Protein 1HCF (pdb70)

InterPro domains:
  IPR002072 Nerve growth factor-related [PF00243] (94-209)
  IPR002072 Nerve growth factor-related [PR00268] (92-104)
  IPR002072 Nerve growth factor-related [PR00268] (132-142)
  IPR002072 Nerve growth factor-related [PR00268] (157-183)
  IPR002072 Nerve growth factor-related [PR00268] (190-202)
  IPR002072 Nerve growth factor-related [SM00140] (89-202)
  IPR019846 Nerve growth factor conserved site [PS00248] (157-170)
  IPR020408 Nerve growth factor-like [PIRSF001789] (35-209)
  IPR020408 Nerve growth factor-like [PTHR11589] (34-209)
  IPR020432 Neurotrophin-4 [PR01915] (34-45)
  IPR020432 Neurotrophin-4 [PR01915] (80-90)
  IPR020432 Neurotrophin-4 [PR01915] (166-175)
  IPR029034 Cystine-knot cytokine [G3DSA:2.10.90.10] (81-210)
  IPR029034 Cystine-knot cytokine [SSF57501] (84-206)

Organism: Homo sapiens (NCBI:txid9606)

Solvent-accessible surface area: 21568 Å² total; per-residue (Å²): 7,53,92,148,96,7,59,45,79,59,36,17,41,17,14,4,7,40,36,61,30,22,29,37,66,112,63,90,58,6,32,6,37,179,29,85,118,5,83,7,49,54,94,8,43,21,54,78,51,82,96,60,187,21,37,13,1,18,1,128,20,44,84,158,132,0,17,28,48,35,35,9,50,8,16,13,114,134,103,48,70,18,67,3,61,48,32,47,1,5,11,55,0,12,0,15,30,91,150,49,83,78,8,33,49,19,0,11,2,38,1,0,8,19,5,4,0,83,60,134,166,164,12,55,52,80,81,40,16,42,14,14,5,9,40,37,86,29,20,31,28,53,109,57,178,62,4,26,0,27,140,35,70,126,4,88,9,49,52,98,11,22,57,82,127,90,57,73,19,27,14,2,3,1,105,22,46,101,88,117,120,178,68,48,90,0,23,17,64,29,27,8,60,13,10,13,184,109,62,50,80,17,68,5,54,47,30,50,0,4,13,55,0,11,0,16,15,96,129,42,158,74,12,38,40,17,0,10,2,15,1,1,8,18,5,4,0,89,66,142,70,118,111,133,78,44,4,58,9,70,8,16,60,61,19,58,47,22,41,39,60,6,0,8,2,3,0,61,0,45,59,129,9,69,45,62,0,62,49,84,70,65,88,22,122,75,53,152,30,31,20,33,93,55,65,40,84,88,156,20,58,23,2,2,2,0,40,1,31,32,7,0,35,88,25,22,20,56,2,28,0,23,0,115,21,130,96,31,130,26,54,92,111,28,67,6,104,12,16,34,172,43,90,149,112,104,35,4,43,11,82,51,5,75,61,14,70,41,23,42,40,57,5,0,9,3,13,1,21,1,39,49,118,10,54,33,75,0,72,56,87,72,53,94,19,126,71,60,165,36,34,26,33,84,52,66,39,72,107,160,40,70,22,3,3,2,0,43,1,36,28,8,1,14,81,28,28,17,60,2,18,0,24,0,112,17,130,107,33,124,42,87,89,109,30,70,4,123,11,14,39,170,45,100

Radius of gyration: 25.55 Å; Cα contacts (8 Å, |Δi|>4): 1191; chains: 4; bounding box: 84×53×55 Å

Structure (mmCIF, N/CA/C/O backbone):
data_1HCF
#
_entry.id   1HCF
#
_cell.length_a   74.372
_cell.length_b   80.406
_cell.length_c   91.318
_cell.angle_alpha   90.00
_cell.angle_beta   90.00
_cell.angle_gamma   90.00
#
_symmetry.space_group_name_H-M   'P 21 21 21'
#
loop_
_entity.id
_entity.type
_entity.pdbx_description
1 polymer NEUROTROPHIN-4
2 polymer 'BDNF/NT-3 GROWTH FACTORS RECEPTOR'
3 non-polymer 'SULFATE ION'
4 water water
#
loop_
_atom_site.group_PDB
_atom_site.id
_atom_site.type_symbol
_atom_site.label_atom_id
_atom_site.label_alt_id
_atom_site.label_comp_id
_atom_site.label_asym_id
_atom_site.label_entity_id
_atom_site.label_seq_id
_atom_site.pdbx_PDB_ins_code
_atom_site.Cartn_x
_atom_site.Cartn_y
_atom_site.Cartn_z
_atom_site.occupancy
_atom_site.B_iso_or_equiv
_atom_site.auth_seq_id
_atom_site.auth_comp_id
_atom_site.auth_asym_id
_atom_site.auth_atom_id
_atom_site.pdbx_PDB_model_num
ATOM 1 N N . GLY A 1 1 ? -7.658 11.121 6.965 1.00 75.25 1 GLY A N 1
ATOM 2 C CA . GLY A 1 1 ? -7.423 9.821 6.298 1.00 77.84 1 GLY A CA 1
ATOM 3 C C . GLY A 1 1 ? -7.591 9.895 4.794 1.00 79.40 1 GLY A C 1
ATOM 4 O O . GLY A 1 1 ? -8.698 10.125 4.302 1.00 80.07 1 GLY A O 1
ATOM 5 N N . VAL A 1 2 ? -6.495 9.699 4.062 1.00 80.46 2 VAL A N 1
ATOM 6 C CA . VAL A 1 2 ? -6.529 9.742 2.603 1.00 81.30 2 VAL A CA 1
ATOM 7 C C . VAL A 1 2 ? -7.288 8.536 2.044 1.00 81.85 2 VAL A C 1
ATOM 8 O O . VAL A 1 2 ? -8.487 8.621 1.761 1.00 82.00 2 VAL A O 1
ATOM 9 N N . SER A 1 3 ? -6.583 7.418 1.885 1.00 81.79 3 SER A N 1
ATOM 10 C CA . SER A 1 3 ? -7.179 6.186 1.366 1.00 80.87 3 SER A CA 1
ATOM 11 C C . SER A 1 3 ? -6.440 4.989 1.954 1.00 79.11 3 SER A C 1
ATOM 12 O O . SER A 1 3 ? -7.020 3.918 2.162 1.00 79.09 3 SER A O 1
ATOM 15 N N . GLU A 1 4 ? -5.151 5.186 2.216 1.00 76.59 4 GLU A N 1
ATOM 16 C CA . GLU A 1 4 ? -4.316 4.141 2.787 1.00 72.96 4 GLU A CA 1
ATOM 17 C C . GLU A 1 4 ? -3.695 4.645 4.085 1.00 68.33 4 GLU A C 1
ATOM 18 O O . GLU A 1 4 ? -3.437 3.862 4.998 1.00 68.37 4 GLU A O 1
ATOM 24 N N . THR A 1 5 ? -3.467 5.955 4.162 1.00 62.57 5 THR A N 1
ATOM 25 C CA . THR A 1 5 ? -2.891 6.568 5.356 1.00 57.08 5 THR A CA 1
ATOM 26 C C . THR A 1 5 ? -3.464 7.943 5.649 1.00 52.30 5 THR A C 1
ATOM 27 O O . THR A 1 5 ? -3.622 8.774 4.756 1.00 52.22 5 THR A O 1
ATOM 31 N N . ALA A 1 6 ? -3.752 8.176 6.921 1.00 47.02 6 ALA A N 1
ATOM 32 C CA . ALA A 1 6 ? -4.304 9.437 7.381 1.00 41.28 6 ALA A CA 1
ATOM 33 C C . ALA A 1 6 ? -3.207 10.462 7.674 1.00 39.65 6 ALA A C 1
ATOM 34 O O . ALA A 1 6 ? -2.173 10.129 8.257 1.00 38.81 6 ALA A O 1
ATOM 36 N N . PRO A 1 7 ? -3.418 11.728 7.271 1.00 37.85 7 PRO A N 1
ATOM 37 C CA . PRO A 1 7 ? -2.423 12.774 7.521 1.00 36.09 7 PRO A CA 1
ATOM 38 C C . PRO A 1 7 ? -2.322 12.955 9.034 1.00 36.29 7 PRO A C 1
ATOM 39 O O . PRO A 1 7 ? -3.284 12.674 9.757 1.00 34.68 7 PRO A O 1
ATOM 43 N N . ALA A 1 8 ? -1.176 13.435 9.508 1.00 35.86 8 ALA A N 1
ATOM 44 C CA . ALA A 1 8 ? -0.982 13.650 10.936 1.00 35.26 8 ALA A CA 1
ATOM 45 C C . ALA A 1 8 ? -1.928 14.725 11.489 1.00 36.08 8 ALA A C 1
ATOM 46 O O . ALA A 1 8 ? -2.214 14.748 12.687 1.00 36.15 8 ALA A O 1
ATOM 48 N N . SER A 1 9 ? -2.419 15.607 10.624 1.00 35.27 9 SER A N 1
ATOM 49 C CA . SER A 1 9 ? -3.310 16.661 11.081 1.00 36.69 9 SER A CA 1
ATOM 50 C C . SER A 1 9 ? -4.656 16.076 11.465 1.00 37.49 9 SER A C 1
ATOM 51 O O . SER A 1 9 ? -5.476 16.747 12.099 1.00 37.83 9 SER A O 1
ATOM 54 N N . ARG A 1 10 ? -4.890 14.829 11.070 1.00 35.95 10 ARG A N 1
ATOM 55 C CA . ARG A 1 10 ? -6.154 14.181 11.375 1.00 33.58 10 ARG A CA 1
ATOM 56 C C . ARG A 1 10 ? -5.989 13.167 12.480 1.00 32.92 10 ARG A C 1
ATOM 57 O O . ARG A 1 10 ? -6.911 12.423 12.805 1.00 34.06 10 ARG A O 1
ATOM 65 N N . ARG A 1 11 ? -4.809 13.146 13.073 1.00 31.91 11 ARG A N 1
ATOM 66 C CA . ARG A 1 11 ? -4.556 12.221 14.152 1.00 32.20 11 ARG A CA 1
ATOM 67 C C . ARG A 1 11 ? -4.303 13.006 15.425 1.00 32.57 11 ARG A C 1
ATOM 68 O O . ARG A 1 11 ? -4.473 14.228 15.459 1.00 33.30 11 ARG A O 1
ATOM 76 N N . GLY A 1 12 ? -3.915 12.310 16.482 1.00 32.67 12 GLY A N 1
ATOM 77 C CA . GLY A 1 12 ? -3.666 12.997 17.730 1.00 33.12 12 GLY A CA 1
ATOM 78 C C . GLY A 1 12 ? -2.218 13.393 17.920 1.00 33.11 12 GLY A C 1
ATOM 79 O O . GLY A 1 12 ? -1.454 13.512 16.967 1.00 32.88 12 GLY A O 1
ATOM 80 N N . GLU A 1 13 ? -1.854 13.594 19.178 1.00 33.91 13 GLU A N 1
ATOM 81 C CA . GLU A 1 13 ? -0.506 13.972 19.559 1.00 35.90 13 GLU A CA 1
ATOM 82 C C . GLU A 1 13 ? 0.512 12.974 19.044 1.00 35.01 13 GLU A C 1
ATOM 83 O O . GLU A 1 13 ? 0.327 11.765 19.153 1.00 35.81 13 GLU A O 1
ATOM 89 N N . LEU A 1 14 ? 1.595 13.500 18.490 1.00 34.27 14 LEU A N 1
ATOM 90 C CA . LEU A 1 14 ? 2.654 12.677 17.964 1.00 31.83 14 LEU A CA 1
ATOM 91 C C . LEU A 1 14 ? 3.726 12.531 19.025 1.00 33.62 14 LEU A C 1
ATOM 92 O O . LEU A 1 14 ? 3.828 13.341 19.952 1.00 34.66 14 LEU A O 1
ATOM 97 N N . ALA A 1 15 ? 4.522 11.480 18.892 1.00 33.48 15 ALA A N 1
ATOM 98 C CA . ALA A 1 15 ? 5.601 11.234 19.823 1.00 32.33 15 ALA A CA 1
ATOM 99 C C . ALA A 1 15 ? 6.841 11.916 19.266 1.00 33.00 15 ALA A C 1
ATOM 100 O O . ALA A 1 15 ? 7.017 12.003 18.051 1.00 32.71 15 ALA A O 1
ATOM 102 N N . VAL A 1 16 ? 7.694 12.414 20.151 1.00 33.65 16 VAL A N 1
ATOM 103 C CA . VAL A 1 16 ? 8.923 13.060 19.722 1.00 32.82 16 VAL A CA 1
ATOM 104 C C . VAL A 1 16 ? 9.884 11.922 19.382 1.00 33.38 16 VAL A C 1
ATOM 105 O O . VAL A 1 16 ? 10.762 12.048 18.530 1.00 34.13 16 VAL A O 1
ATOM 109 N N . CYS A 1 17 ? 9.698 10.802 20.069 1.00 33.88 17 CYS A N 1
ATOM 110 C CA . CYS A 1 17 ? 10.511 9.616 19.860 1.00 35.49 17 CYS A CA 1
ATOM 111 C C . CYS A 1 17 ? 9.591 8.411 19.830 1.00 35.63 17 CYS A C 1
ATOM 112 O O . CYS A 1 17 ? 8.885 8.136 20.802 1.00 35.91 17 CYS A O 1
ATOM 115 N N . ASP A 1 18 ? 9.603 7.692 18.714 1.00 35.76 18 ASP A N 1
ATOM 116 C CA . ASP A 1 18 ? 8.771 6.509 18.558 1.00 35.42 18 ASP A CA 1
ATOM 117 C C . ASP A 1 18 ? 9.240 5.361 19.443 1.00 33.90 18 ASP A C 1
ATOM 118 O O . ASP A 1 18 ? 10.434 5.068 19.523 1.00 34.33 18 ASP A O 1
ATOM 123 N N . ALA A 1 19 ? 8.293 4.712 20.115 1.00 31.18 19 ALA A N 1
ATOM 124 C CA . ALA A 1 19 ? 8.617 3.616 21.012 1.00 28.71 19 ALA A CA 1
ATOM 125 C C . ALA A 1 19 ? 7.775 2.378 20.721 1.00 28.84 19 ALA A C 1
ATOM 126 O O . ALA A 1 19 ? 6.781 2.443 20.000 1.00 28.96 19 ALA A O 1
ATOM 128 N N . VAL A 1 20 ? 8.179 1.252 21.298 1.00 27.78 20 VAL A N 1
ATOM 129 C CA . VAL A 1 20 ? 7.482 -0.003 21.098 1.00 28.68 20 VAL A CA 1
ATOM 130 C C . VAL A 1 20 ? 7.470 -0.742 22.418 1.00 30.35 20 VAL A C 1
ATOM 131 O O . VAL A 1 20 ? 8.524 -0.923 23.028 1.00 32.59 20 VAL A O 1
ATOM 135 N N . SER A 1 21 ? 6.291 -1.172 22.860 1.00 29.49 21 SER A N 1
ATOM 136 C CA . SER A 1 21 ? 6.177 -1.900 24.117 1.00 29.18 21 SER A CA 1
ATOM 137 C C . SER A 1 21 ? 5.866 -3.366 23.895 1.00 30.91 21 SER A C 1
ATOM 138 O O . SER A 1 21 ? 5.330 -3.750 22.858 1.00 32.58 21 SER A O 1
ATOM 141 N N . GLY A 1 22 ? 6.201 -4.186 24.884 1.00 31.39 22 GLY A N 1
ATOM 142 C CA . GLY A 1 22 ? 5.930 -5.606 24.782 1.00 29.12 22 GLY A CA 1
ATOM 143 C C . GLY A 1 22 ? 6.224 -6.336 26.074 1.00 29.23 22 GLY A C 1
ATOM 144 O O . GLY A 1 22 ? 6.844 -5.794 26.991 1.00 29.80 22 GLY A O 1
ATOM 145 N N . TRP A 1 23 ? 5.765 -7.575 26.153 1.00 28.42 23 TRP A N 1
ATOM 146 C CA . TRP A 1 23 ? 5.991 -8.391 27.327 1.00 28.77 23 TRP A CA 1
ATOM 147 C C . TRP A 1 23 ? 7.335 -9.040 27.141 1.00 28.85 23 TRP A C 1
ATOM 148 O O . TRP A 1 23 ? 7.681 -9.390 26.027 1.00 30.41 23 TRP A O 1
ATOM 159 N N . VAL A 1 24 ? 8.099 -9.189 28.216 1.00 30.99 24 VAL A N 1
ATOM 160 C CA . VAL A 1 24 ? 9.414 -9.830 28.140 1.00 33.11 24 VAL A CA 1
ATOM 161 C C . VAL A 1 24 ? 9.424 -11.077 29.023 1.00 35.14 24 VAL A C 1
ATOM 162 O O . VAL A 1 24 ? 9.417 -10.983 30.253 1.00 36.02 24 VAL A O 1
ATOM 166 N N . THR A 1 25 ? 9.430 -12.246 28.389 1.00 37.30 25 THR A N 1
ATOM 167 C CA . THR A 1 25 ? 9.403 -13.500 29.129 1.00 40.68 25 THR A CA 1
ATOM 168 C C . THR A 1 25 ? 10.727 -14.246 29.164 1.00 43.63 25 THR A C 1
ATOM 169 O O . THR A 1 25 ? 10.821 -15.307 29.783 1.00 45.43 25 THR A O 1
ATOM 173 N N . ASP A 1 26 ? 11.749 -13.706 28.508 1.00 46.57 26 ASP A N 1
ATOM 174 C CA . ASP A 1 26 ? 13.044 -14.373 28.482 1.00 48.65 26 ASP A CA 1
ATOM 175 C C . ASP A 1 26 ? 14.175 -13.601 29.161 1.00 49.85 26 ASP A C 1
ATOM 176 O O . ASP A 1 26 ? 15.332 -13.747 28.786 1.00 50.53 26 ASP A O 1
ATOM 181 N N . ARG A 1 27 ? 13.855 -12.780 30.156 1.00 51.19 27 ARG A N 1
ATOM 182 C CA . ARG A 1 27 ? 14.900 -12.032 30.848 1.00 50.51 27 ARG A CA 1
ATOM 183 C C . ARG A 1 27 ? 15.463 -12.848 32.018 1.00 50.49 27 ARG A C 1
ATOM 184 O O . ARG A 1 27 ? 14.758 -13.144 32.992 1.00 48.41 27 ARG A O 1
ATOM 192 N N . ARG A 1 28 ? 16.742 -13.208 31.911 1.00 50.66 28 ARG A N 1
ATOM 193 C CA . ARG A 1 28 ? 17.397 -14.005 32.942 1.00 48.80 28 ARG A CA 1
ATOM 194 C C . ARG A 1 28 ? 18.307 -13.224 33.873 1.00 46.44 28 ARG A C 1
ATOM 195 O O . ARG A 1 28 ? 18.633 -13.711 34.952 1.00 46.96 28 ARG A O 1
ATOM 199 N N . THR A 1 29 ? 18.720 -12.026 33.463 1.00 44.18 29 THR A N 1
ATOM 200 C CA . THR A 1 29 ? 19.579 -11.183 34.302 1.00 42.36 29 THR A CA 1
ATOM 201 C C . THR A 1 29 ? 19.159 -9.727 34.215 1.00 41.30 29 THR A C 1
ATOM 202 O O . THR A 1 29 ? 18.394 -9.343 33.341 1.00 41.03 29 THR A O 1
ATOM 206 N N . ALA A 1 30 ? 19.679 -8.916 35.125 1.00 41.14 30 ALA A N 1
ATOM 207 C CA . ALA A 1 30 ? 19.360 -7.500 35.161 1.00 41.08 30 ALA A CA 1
ATOM 208 C C . ALA A 1 30 ? 20.285 -6.847 36.162 1.00 42.24 30 ALA A C 1
ATOM 209 O O . ALA A 1 30 ? 20.977 -7.531 36.905 1.00 43.73 30 ALA A O 1
ATOM 211 N N . VAL A 1 31 ? 20.297 -5.523 36.184 1.00 42.73 31 VAL A N 1
ATOM 212 C CA . VAL A 1 31 ? 21.152 -4.797 37.105 1.00 44.02 31 VAL A CA 1
ATOM 213 C C . VAL A 1 31 ? 20.287 -4.243 38.218 1.00 46.26 31 VAL A C 1
ATOM 214 O O . VAL A 1 31 ? 19.256 -3.629 37.953 1.00 47.85 31 VAL A O 1
ATOM 218 N N . ASP A 1 32 ? 20.694 -4.460 39.464 1.00 47.10 32 ASP A N 1
ATOM 219 C CA . ASP A 1 32 ? 19.899 -3.974 40.576 1.00 47.80 32 ASP A CA 1
ATOM 220 C C . ASP A 1 32 ? 20.234 -2.564 41.004 1.00 48.99 32 ASP A C 1
ATOM 221 O O . ASP A 1 32 ? 20.895 -1.817 40.287 1.00 48.42 32 ASP A O 1
ATOM 226 N N . LEU A 1 33 ? 19.775 -2.238 42.207 1.00 51.07 33 LEU A N 1
ATOM 227 C CA . LEU A 1 33 ? 19.922 -0.930 42.834 1.00 53.65 33 LEU A CA 1
ATOM 228 C C . LEU A 1 33 ? 21.353 -0.514 43.191 1.00 55.41 33 LEU A C 1
ATOM 229 O O . LEU A 1 33 ? 21.618 0.671 43.395 1.00 56.17 33 LEU A O 1
ATOM 234 N N . ARG A 1 34 ? 22.264 -1.483 43.275 1.00 57.17 34 ARG A N 1
ATOM 235 C CA . ARG A 1 34 ? 23.664 -1.212 43.612 1.00 58.36 34 ARG A CA 1
ATOM 236 C C . ARG A 1 34 ? 24.589 -1.312 42.403 1.00 57.86 34 ARG A C 1
ATOM 237 O O . ARG A 1 34 ? 25.804 -1.211 42.541 1.00 56.84 34 ARG A O 1
ATOM 245 N N . GLY A 1 35 ? 24.010 -1.517 41.223 1.00 58.02 35 GLY A N 1
ATOM 246 C CA . GLY A 1 35 ? 24.805 -1.632 40.014 1.00 55.79 35 GLY A CA 1
ATOM 247 C C . GLY A 1 35 ? 25.214 -3.064 39.752 1.00 54.67 35 GLY A C 1
ATOM 248 O O . GLY A 1 35 ? 25.725 -3.385 38.682 1.00 54.69 35 GLY A O 1
ATOM 249 N N . ARG A 1 36 ? 24.978 -3.928 40.734 1.00 54.58 36 ARG A N 1
ATOM 250 C CA . ARG A 1 36 ? 25.325 -5.342 40.626 1.00 55.04 36 ARG A CA 1
ATOM 251 C C . ARG A 1 36 ? 24.403 -6.096 39.668 1.00 55.00 36 ARG A C 1
ATOM 252 O O . ARG A 1 36 ? 23.213 -5.782 39.556 1.00 55.60 36 ARG A O 1
ATOM 256 N N . GLU A 1 37 ? 24.956 -7.086 38.972 1.00 53.83 37 GLU A N 1
ATOM 257 C CA . GLU A 1 37 ? 24.155 -7.889 38.054 1.00 52.81 37 GLU A CA 1
ATOM 258 C C . GLU A 1 37 ? 23.528 -9.030 38.839 1.00 49.52 37 GLU A C 1
ATOM 259 O O . GLU A 1 37 ? 24.161 -9.601 39.717 1.00 48.46 37 GLU A O 1
ATOM 265 N N . VAL A 1 38 ? 22.286 -9.364 38.516 1.00 48.33 38 VAL A N 1
ATOM 266 C CA . VAL A 1 38 ? 21.584 -10.430 39.210 1.00 45.88 38 VAL A CA 1
ATOM 267 C C . VAL A 1 38 ? 20.819 -11.366 38.281 1.00 45.75 38 VAL A C 1
ATOM 268 O O . VAL A 1 38 ? 20.617 -11.082 37.105 1.00 45.91 38 VAL A O 1
ATOM 272 N N . GLU A 1 39 ? 20.395 -12.487 38.843 1.00 45.93 39 GLU A N 1
ATOM 273 C CA . GLU A 1 39 ? 19.643 -13.501 38.127 1.00 45.73 39 GLU A CA 1
ATOM 274 C C . GLU A 1 39 ? 18.157 -13.232 38.358 1.00 43.23 39 GLU A C 1
ATOM 275 O O . GLU A 1 39 ? 17.739 -12.957 39.480 1.00 41.49 39 GLU A O 1
ATOM 281 N N . VAL A 1 40 ? 17.361 -13.305 37.301 1.00 40.65 40 VAL A N 1
ATOM 282 C CA . VAL A 1 40 ? 15.929 -13.073 37.432 1.00 39.83 40 VAL A CA 1
ATOM 283 C C . VAL A 1 40 ? 15.223 -14.412 37.307 1.00 38.80 40 VAL A C 1
ATOM 284 O O . VAL A 1 40 ? 15.303 -15.064 36.275 1.00 39.47 40 VAL A O 1
ATOM 288 N N . LEU A 1 41 ? 14.535 -14.826 38.362 1.00 37.93 41 LEU A N 1
ATOM 289 C CA . LEU A 1 41 ? 13.846 -16.109 38.347 1.00 37.43 41 LEU A CA 1
ATOM 290 C C . LEU A 1 41 ? 12.680 -16.180 37.361 1.00 36.63 41 LEU A C 1
ATOM 291 O O . LEU A 1 41 ? 12.100 -15.166 36.989 1.00 37.03 41 LEU A O 1
ATOM 296 N N . GLY A 1 42 ? 12.347 -17.391 36.935 1.00 35.40 42 GLY A N 1
ATOM 297 C CA . GLY A 1 42 ? 11.276 -17.564 35.977 1.00 35.47 42 GLY A CA 1
ATOM 298 C C . GLY A 1 42 ? 9.887 -17.650 36.569 1.00 36.79 42 GLY A C 1
ATOM 299 O O . GLY A 1 42 ? 8.902 -17.715 35.836 1.00 33.02 42 GLY A O 1
ATOM 300 N N . GLU A 1 43 ? 9.789 -17.687 37.892 1.00 39.71 43 GLU A N 1
ATOM 301 C CA . GLU A 1 43 ? 8.473 -17.727 38.506 1.00 42.99 43 GLU A CA 1
ATOM 302 C C . GLU A 1 43 ? 8.398 -17.041 39.862 1.00 43.20 43 GLU A C 1
ATOM 303 O O . GLU A 1 43 ? 9.365 -17.002 40.608 1.00 43.19 43 GLU A O 1
ATOM 309 N N . VAL A 1 44 ? 7.229 -16.473 40.139 1.00 45.70 44 VAL A N 1
ATOM 310 C CA . VAL A 1 44 ? 6.942 -15.758 41.377 1.00 47.17 44 VAL A CA 1
ATOM 311 C C . VAL A 1 44 ? 5.856 -16.512 42.150 1.00 47.78 44 VAL A C 1
ATOM 312 O O . VAL A 1 44 ? 5.019 -17.199 41.555 1.00 44.33 44 VAL A O 1
ATOM 316 N N . PRO A 1 45 ? 5.861 -16.403 43.488 1.00 49.78 45 PRO A N 1
ATOM 317 C CA . PRO A 1 45 ? 4.835 -17.108 44.264 1.00 52.65 45 PRO A CA 1
ATOM 318 C C . PRO A 1 45 ? 3.474 -16.473 43.979 1.00 55.37 45 PRO A C 1
ATOM 319 O O . PRO A 1 45 ? 3.314 -15.255 44.090 1.00 55.75 45 PRO A O 1
ATOM 323 N N . ALA A 1 46 ? 2.499 -17.289 43.599 1.00 58.05 46 ALA A N 1
ATOM 324 C CA . ALA A 1 46 ? 1.172 -16.772 43.287 1.00 61.64 46 ALA A CA 1
ATOM 325 C C . ALA A 1 46 ? 0.533 -16.052 44.465 1.00 64.34 46 ALA A C 1
ATOM 326 O O . ALA A 1 46 ? 1.156 -15.865 45.509 1.00 64.14 46 ALA A O 1
ATOM 328 N N . ALA A 1 47 ? -0.723 -15.654 44.276 1.00 68.10 47 ALA A N 1
ATOM 329 C CA . ALA A 1 47 ? -1.497 -14.944 45.291 1.00 71.12 47 ALA A CA 1
ATOM 330 C C . ALA A 1 47 ? -1.230 -15.473 46.701 1.00 72.82 47 ALA A C 1
ATOM 331 O O . ALA A 1 47 ? -1.300 -14.726 47.682 1.00 73.39 47 ALA A O 1
ATOM 333 N N . GLY A 1 48 ? -0.923 -16.766 46.783 1.00 74.62 48 GLY A N 1
ATOM 334 C CA . GLY A 1 48 ? -0.640 -17.410 48.055 1.00 74.85 48 GLY A CA 1
ATOM 335 C C . GLY A 1 48 ? -0.527 -18.913 47.861 1.00 75.78 48 GLY A C 1
ATOM 336 O O . GLY A 1 48 ? -1.050 -19.692 48.664 1.00 75.48 48 GLY A O 1
ATOM 337 N N . GLY A 1 49 ? 0.152 -19.323 46.789 1.00 75.40 49 GLY A N 1
ATOM 338 C CA . GLY A 1 49 ? 0.309 -20.740 46.513 1.00 73.44 49 GLY A CA 1
ATOM 339 C C . GLY A 1 49 ? 1.097 -21.066 45.256 1.00 72.46 49 GLY A C 1
ATOM 340 O O . GLY A 1 49 ? 2.224 -20.592 45.084 1.00 71.28 49 GLY A O 1
ATOM 341 N N . SER A 1 50 ? 0.488 -21.878 44.387 1.00 71.22 50 SER A N 1
ATOM 342 C CA . SER A 1 50 ? 1.071 -22.343 43.120 1.00 70.37 50 SER A CA 1
ATOM 343 C C . SER A 1 50 ? 2.054 -21.401 42.411 1.00 69.07 50 SER A C 1
ATOM 344 O O . SER A 1 50 ? 2.011 -20.184 42.590 1.00 70.57 50 SER A O 1
ATOM 347 N N . PRO A 1 51 ? 2.955 -21.964 41.586 1.00 66.17 51 PRO A N 1
ATOM 348 C CA . PRO A 1 51 ? 3.956 -21.189 40.844 1.00 63.08 51 PRO A CA 1
ATOM 349 C C . PRO A 1 51 ? 3.362 -20.396 39.687 1.00 60.39 51 PRO A C 1
ATOM 350 O O . PRO A 1 51 ? 2.592 -20.928 38.888 1.00 61.21 51 PRO A O 1
ATOM 354 N N . LEU A 1 52 ? 3.741 -19.128 39.594 1.00 57.57 52 LEU A N 1
ATOM 355 C CA . LEU A 1 52 ? 3.267 -18.246 38.529 1.00 54.35 52 LEU A CA 1
ATOM 356 C C . LEU A 1 52 ? 4.478 -17.705 37.756 1.00 50.61 52 LEU A C 1
ATOM 357 O O . LEU A 1 52 ? 5.498 -17.369 38.359 1.00 46.21 52 LEU A O 1
ATOM 362 N N . ARG A 1 53 ? 4.366 -17.630 36.429 1.00 48.54 53 ARG A N 1
ATOM 363 C CA . ARG A 1 53 ? 5.457 -17.134 35.572 1.00 47.26 53 ARG A CA 1
ATOM 364 C C . ARG A 1 53 ? 5.754 -15.660 35.815 1.00 44.84 53 ARG A C 1
ATOM 365 O O . ARG A 1 53 ? 4.836 -14.852 35.950 1.00 43.47 53 ARG A O 1
ATOM 373 N N . GLN A 1 54 ? 7.032 -15.307 35.847 1.00 42.10 54 GLN A N 1
ATOM 374 C CA . GLN A 1 54 ? 7.412 -13.918 36.050 1.00 41.28 54 GLN A CA 1
ATOM 375 C C . GLN A 1 54 ? 7.868 -13.274 34.741 1.00 40.04 54 GLN A C 1
ATOM 376 O O . GLN A 1 54 ? 8.787 -13.772 34.091 1.00 40.73 54 GLN A O 1
ATOM 382 N N . TYR A 1 55 ? 7.215 -12.179 34.353 1.00 37.29 55 TYR A N 1
ATOM 383 C CA . TYR A 1 55 ? 7.583 -11.461 33.141 1.00 35.44 55 TYR A CA 1
ATOM 384 C C . TYR A 1 55 ? 7.463 -9.957 33.339 1.00 34.56 55 TYR A C 1
ATOM 385 O O . TYR A 1 55 ? 6.996 -9.491 34.371 1.00 35.86 55 TYR A O 1
ATOM 394 N N . PHE A 1 56 ? 7.882 -9.186 32.350 1.00 33.92 56 PHE A N 1
ATOM 395 C CA . PHE A 1 56 ? 7.841 -7.744 32.494 1.00 32.73 56 PHE A CA 1
ATOM 396 C C . PHE A 1 56 ? 7.264 -6.985 31.309 1.00 32.58 56 PHE A C 1
ATOM 397 O O . PHE A 1 56 ? 7.148 -7.510 30.204 1.00 33.39 56 PHE A O 1
ATOM 405 N N . PHE A 1 57 ? 6.908 -5.731 31.559 1.00 32.59 57 PHE A N 1
ATOM 406 C CA . PHE A 1 57 ? 6.374 -4.860 30.524 1.00 31.31 57 PHE A CA 1
ATOM 407 C C . PHE A 1 57 ? 7.484 -3.870 30.192 1.00 30.64 57 PHE A C 1
ATOM 408 O O . PHE A 1 57 ? 7.760 -2.971 30.974 1.00 30.69 57 PHE A O 1
ATOM 416 N N . GLU A 1 58 ? 8.126 -4.030 29.043 1.00 31.78 58 GLU A N 1
ATOM 417 C CA . GLU A 1 58 ? 9.210 -3.123 28.692 1.00 34.33 58 GLU A CA 1
ATOM 418 C C . GLU A 1 58 ? 8.936 -2.283 27.463 1.00 34.23 58 GLU A C 1
ATOM 419 O O . GLU A 1 58 ? 8.178 -2.678 26.581 1.00 33.90 58 GLU A O 1
ATOM 425 N N . THR A 1 59 ? 9.549 -1.105 27.429 1.00 35.39 59 THR A N 1
ATOM 426 C CA . THR A 1 59 ? 9.378 -0.173 26.324 1.00 36.20 59 THR A CA 1
ATOM 427 C C . THR A 1 59 ? 10.731 0.267 25.779 1.00 36.68 59 THR A C 1
ATOM 428 O O . THR A 1 59 ? 11.506 0.896 26.489 1.00 38.16 59 THR A O 1
ATOM 432 N N . ARG A 1 60 ? 11.011 -0.062 24.523 1.00 35.53 60 ARG A N 1
ATOM 433 C CA . ARG A 1 60 ? 12.276 0.313 23.904 1.00 35.83 60 ARG A CA 1
ATOM 434 C C . ARG A 1 60 ? 12.003 1.308 22.777 1.00 36.39 60 ARG A C 1
ATOM 435 O O . ARG A 1 60 ? 10.858 1.497 22.379 1.00 36.21 60 ARG A O 1
ATOM 443 N N . CYS A 1 61 ? 13.052 1.952 22.274 1.00 37.70 61 CYS A N 1
ATOM 444 C CA . CYS A 1 61 ? 12.896 2.894 21.179 1.00 39.48 61 CYS A CA 1
ATOM 445 C C . CYS A 1 61 ? 12.724 2.068 19.918 1.00 41.80 61 CYS A C 1
ATOM 446 O O . CYS A 1 61 ? 13.272 0.975 19.812 1.00 41.65 61 CYS A O 1
ATOM 449 N N . LYS A 1 62 ? 11.949 2.578 18.970 1.00 44.93 62 LYS A N 1
ATOM 450 C CA . LYS A 1 62 ? 11.737 1.873 17.717 1.00 50.45 62 LYS A CA 1
ATOM 451 C C . LYS A 1 62 ? 13.051 1.997 16.955 1.00 54.29 62 LYS A C 1
ATOM 452 O O . LYS A 1 62 ? 13.654 3.073 16.925 1.00 54.50 62 LYS A O 1
ATOM 455 N N . ALA A 1 63 ? 13.509 0.903 16.355 1.00 57.69 63 ALA A N 1
ATOM 456 C CA . ALA A 1 63 ? 14.761 0.946 15.611 1.00 62.42 63 ALA A CA 1
ATOM 457 C C . ALA A 1 63 ? 14.550 1.537 14.221 1.00 66.41 63 ALA A C 1
ATOM 458 O O . ALA A 1 63 ? 13.508 1.340 13.598 1.00 67.17 63 ALA A O 1
ATOM 460 N N . ASP A 1 64 ? 15.540 2.279 13.741 1.00 71.53 64 ASP A N 1
ATOM 461 C CA . ASP A 1 64 ? 15.458 2.885 12.418 1.00 76.46 64 ASP A CA 1
ATOM 462 C C . ASP A 1 64 ? 15.639 1.767 11.397 1.00 78.41 64 ASP A C 1
ATOM 463 O O . ASP A 1 64 ? 16.724 1.195 11.290 1.00 80.01 64 ASP A O 1
ATOM 468 N N . PRO A 1 71 ? 13.425 11.035 11.759 1.00 91.88 71 PRO A N 1
ATOM 469 C CA . PRO A 1 71 ? 12.932 11.667 12.989 1.00 91.37 71 PRO A CA 1
ATOM 470 C C . PRO A 1 71 ? 12.020 10.766 13.824 1.00 91.14 71 PRO A C 1
ATOM 471 O O . PRO A 1 71 ? 10.995 10.287 13.340 1.00 91.34 71 PRO A O 1
ATOM 475 N N . GLY A 1 72 ? 12.399 10.538 15.078 1.00 90.68 72 GLY A N 1
ATOM 476 C CA . GLY A 1 72 ? 11.591 9.711 15.957 1.00 89.94 72 GLY A CA 1
ATOM 477 C C . GLY A 1 72 ? 12.181 8.357 16.305 1.00 89.54 72 GLY A C 1
ATOM 478 O O . GLY A 1 72 ? 11.745 7.720 17.264 1.00 89.03 72 GLY A O 1
ATOM 479 N N . ALA A 1 73 ? 13.173 7.917 15.536 1.00 89.57 73 ALA A N 1
ATOM 480 C CA . ALA A 1 73 ? 13.810 6.620 15.767 1.00 89.20 73 ALA A CA 1
ATOM 481 C C . ALA A 1 73 ? 14.980 6.673 16.756 1.00 88.59 73 ALA A C 1
ATOM 482 O O . ALA A 1 73 ? 15.559 7.737 17.001 1.00 89.08 73 ALA A O 1
ATOM 484 N N . GLY A 1 74 ? 15.322 5.510 17.311 1.00 87.02 74 GLY A N 1
ATOM 485 C CA . GLY A 1 74 ? 16.408 5.416 18.274 1.00 85.24 74 GLY A CA 1
ATOM 486 C C . GLY A 1 74 ? 17.785 5.742 17.723 1.00 83.77 74 GLY A C 1
ATOM 487 O O . GLY A 1 74 ? 18.162 5.278 16.646 1.00 84.05 74 GLY A O 1
ATOM 488 N N . GLY A 1 75 ? 18.545 6.533 18.476 1.00 82.20 75 GLY A N 1
ATOM 489 C CA . GLY A 1 75 ? 19.874 6.917 18.042 1.00 79.34 75 GLY A CA 1
ATOM 490 C C . GLY A 1 75 ? 19.794 8.141 17.151 1.00 77.13 75 GLY A C 1
ATOM 491 O O . GLY A 1 75 ? 20.658 9.018 17.200 1.00 77.58 75 GLY A O 1
ATOM 492 N N . GLY A 1 76 ? 18.744 8.196 16.335 1.00 74.21 76 GLY A N 1
ATOM 493 C CA . GLY A 1 76 ? 18.555 9.320 15.435 1.00 70.02 76 GLY A CA 1
ATOM 494 C C . GLY A 1 76 ? 17.914 10.487 16.159 1.00 66.33 76 GLY A C 1
ATOM 495 O O . GLY A 1 76 ? 17.447 10.324 17.290 1.00 67.35 76 GLY A O 1
ATOM 496 N N . GLY A 1 77 ? 17.894 11.655 15.513 1.00 61.10 77 GLY A N 1
ATOM 497 C CA . GLY A 1 77 ? 17.306 12.844 16.112 1.00 53.07 77 GLY A CA 1
ATOM 498 C C . GLY A 1 77 ? 15.827 12.686 16.398 1.00 47.50 77 GLY A C 1
ATOM 499 O O . GLY A 1 77 ? 15.167 11.847 15.793 1.00 45.86 77 GLY A O 1
ATOM 500 N N . CYS A 1 78 ? 15.304 13.497 17.314 1.00 43.96 78 CYS A N 1
ATOM 501 C CA . CYS A 1 78 ? 13.892 13.431 17.682 1.00 40.41 78 CYS A CA 1
ATOM 502 C C . CYS A 1 78 ? 13.051 14.289 16.759 1.00 37.72 78 CYS A C 1
ATOM 503 O O . CYS A 1 78 ? 13.542 15.220 16.152 1.00 37.00 78 CYS A O 1
ATOM 506 N N . ARG A 1 79 ? 11.773 13.959 16.664 1.00 37.15 79 ARG A N 1
ATOM 507 C CA . ARG A 1 79 ? 10.844 14.694 15.828 1.00 35.38 79 ARG A CA 1
ATOM 508 C C . ARG A 1 79 ? 10.487 15.991 16.542 1.00 35.39 79 ARG A C 1
ATOM 509 O O . ARG A 1 79 ? 10.296 15.997 17.753 1.00 34.26 79 ARG A O 1
ATOM 517 N N . GLY A 1 80 ? 10.410 17.091 15.801 1.00 35.24 80 GLY A N 1
ATOM 518 C CA . GLY A 1 80 ? 10.049 18.358 16.417 1.00 36.01 80 GLY A CA 1
ATOM 519 C C . GLY A 1 80 ? 11.193 19.164 17.010 1.00 36.63 80 GLY A C 1
ATOM 520 O O . GLY A 1 80 ? 11.009 20.322 17.380 1.00 36.60 80 GLY A O 1
ATOM 521 N N . VAL A 1 81 ? 12.372 18.563 17.122 1.00 37.10 81 VAL A N 1
ATOM 522 C CA . VAL A 1 81 ? 13.505 19.289 17.667 1.00 39.56 81 VAL A CA 1
ATOM 523 C C . VAL A 1 81 ? 14.068 20.218 16.610 1.00 41.41 81 VAL A C 1
ATOM 524 O O . VAL A 1 81 ? 14.133 19.860 15.431 1.00 42.44 81 VAL A O 1
ATOM 528 N N . ASP A 1 82 ? 14.475 21.408 17.045 1.00 41.45 82 ASP A N 1
ATOM 529 C CA . ASP A 1 82 ? 15.039 22.414 16.157 1.00 42.50 82 ASP A CA 1
ATOM 530 C C . ASP A 1 82 ? 16.511 22.117 15.874 1.00 43.89 82 ASP A C 1
ATOM 531 O O . ASP A 1 82 ? 17.381 22.457 16.681 1.00 44.27 82 ASP A O 1
ATOM 536 N N . ARG A 1 83 ? 16.784 21.493 14.728 1.00 45.26 83 ARG A N 1
ATOM 537 C CA . ARG A 1 83 ? 18.151 21.155 14.330 1.00 47.66 83 ARG A CA 1
ATOM 538 C C . ARG A 1 83 ? 19.088 22.353 14.207 1.00 49.37 83 ARG A C 1
ATOM 539 O O . ARG A 1 83 ? 20.306 22.204 14.327 1.00 50.02 83 ARG A O 1
ATOM 543 N N . ARG A 1 84 ? 18.531 23.537 13.965 1.00 50.97 84 ARG A N 1
ATOM 544 C CA . ARG A 1 84 ? 19.356 24.737 13.826 1.00 53.15 84 ARG A CA 1
ATOM 545 C C . ARG A 1 84 ? 20.189 25.005 15.078 1.00 53.64 84 ARG A C 1
ATOM 546 O O . ARG A 1 84 ? 21.276 25.573 14.999 1.00 55.19 84 ARG A O 1
ATOM 554 N N . HIS A 1 85 ? 19.680 24.595 16.233 1.00 52.54 85 HIS A N 1
ATOM 555 C CA . HIS A 1 85 ? 20.380 24.849 17.481 1.00 51.44 85 HIS A CA 1
ATOM 556 C C . HIS A 1 85 ? 20.648 23.617 18.331 1.00 50.46 85 HIS A C 1
ATOM 557 O O . HIS A 1 85 ? 21.324 23.718 19.357 1.00 49.42 85 HIS A O 1
ATOM 564 N N . TRP A 1 86 ? 20.135 22.457 17.920 1.00 48.29 86 TRP A N 1
ATOM 565 C CA . TRP A 1 86 ? 20.331 21.258 18.725 1.00 45.24 86 TRP A CA 1
ATOM 566 C C . TRP A 1 86 ? 20.719 19.973 18.023 1.00 45.00 86 TRP A C 1
ATOM 567 O O . TRP A 1 86 ? 20.476 19.774 16.834 1.00 44.96 86 TRP A O 1
ATOM 578 N N . VAL A 1 87 ? 21.330 19.103 18.815 1.00 44.61 87 VAL A N 1
ATOM 579 C CA . VAL A 1 87 ? 21.742 17.782 18.395 1.00 44.89 87 VAL A CA 1
ATOM 580 C C . VAL A 1 87 ? 20.932 16.932 19.365 1.00 45.52 87 VAL A C 1
ATOM 581 O O . VAL A 1 87 ? 21.135 17.002 20.584 1.00 46.53 87 VAL A O 1
ATOM 585 N N . SER A 1 88 ? 19.997 16.158 18.826 1.00 43.99 88 SER A N 1
ATOM 586 C CA . SER A 1 88 ? 19.126 15.332 19.640 1.00 42.57 88 SER A CA 1
ATOM 587 C C . SER A 1 88 ? 19.217 13.854 19.314 1.00 43.69 88 SER A C 1
ATOM 588 O O . SER A 1 88 ? 19.592 13.461 18.208 1.00 43.71 88 SER A O 1
ATOM 591 N N . GLU A 1 89 ? 18.858 13.034 20.291 1.00 45.07 89 GLU A N 1
ATOM 592 C CA . GLU A 1 89 ? 18.874 11.592 20.122 1.00 46.18 89 GLU A CA 1
ATOM 593 C C . GLU A 1 89 ? 17.782 10.963 20.977 1.00 46.08 89 GLU A C 1
ATOM 594 O O . GLU A 1 89 ? 17.510 11.402 22.100 1.00 45.79 89 GLU A O 1
ATOM 600 N N . CYS A 1 90 ? 17.150 9.936 20.426 1.00 44.83 90 CYS A N 1
ATOM 601 C CA . CYS A 1 90 ? 16.118 9.216 21.135 1.00 42.51 90 CYS A CA 1
ATOM 602 C C . CYS A 1 90 ? 16.824 8.132 21.934 1.00 43.39 90 CYS A C 1
ATOM 603 O O . CYS A 1 90 ? 17.607 7.363 21.385 1.00 45.20 90 CYS A O 1
ATOM 606 N N . LYS A 1 91 ? 16.575 8.091 23.238 1.00 43.75 91 LYS A N 1
ATOM 607 C CA . LYS A 1 91 ? 17.213 7.102 24.104 1.00 42.96 91 LYS A CA 1
ATOM 608 C C . LYS A 1 91 ? 16.221 6.396 25.016 1.00 42.04 91 LYS A C 1
ATOM 609 O O . LYS A 1 91 ? 15.144 6.912 25.311 1.00 41.57 91 LYS A O 1
ATOM 615 N N . ALA A 1 92 ? 16.600 5.207 25.463 1.00 39.53 92 ALA A N 1
ATOM 616 C CA . ALA A 1 92 ? 15.754 4.441 26.351 1.00 37.64 92 ALA A CA 1
ATOM 617 C C . ALA A 1 92 ? 15.904 5.003 27.753 1.00 36.56 92 ALA A C 1
ATOM 618 O O . ALA A 1 92 ? 17.013 5.271 28.210 1.00 36.71 92 ALA A O 1
ATOM 620 N N . LYS A 1 93 ? 14.777 5.196 28.422 1.00 35.05 93 LYS A N 1
ATOM 621 C CA . LYS A 1 93 ? 14.775 5.699 29.783 1.00 34.35 93 LYS A CA 1
ATOM 622 C C . LYS A 1 93 ? 14.409 4.477 30.614 1.00 33.37 93 LYS A C 1
ATOM 623 O O . LYS A 1 93 ? 13.470 3.753 30.275 1.00 33.48 93 LYS A O 1
ATOM 629 N N . GLN A 1 94 ? 15.168 4.235 31.679 1.00 32.59 94 GLN A N 1
ATOM 630 C CA . GLN A 1 94 ? 14.932 3.089 32.555 1.00 30.26 94 GLN A CA 1
ATOM 631 C C . GLN A 1 94 ? 14.225 3.476 33.839 1.00 30.43 94 GLN A C 1
ATOM 632 O O . GLN A 1 94 ? 14.341 4.601 34.317 1.00 30.42 94 GLN A O 1
ATOM 638 N N . SER A 1 95 ? 13.494 2.522 34.397 1.00 30.97 95 SER A N 1
ATOM 639 C CA . SER A 1 95 ? 12.765 2.729 35.639 1.00 31.04 95 SER A CA 1
ATOM 640 C C . SER A 1 95 ? 13.052 1.492 36.484 1.00 30.45 95 SER A C 1
ATOM 641 O O . SER A 1 95 ? 13.498 0.485 35.954 1.00 31.14 95 SER A O 1
ATOM 644 N N . TYR A 1 96 ? 12.822 1.569 37.789 1.00 30.94 96 TYR A N 1
ATOM 645 C CA . TYR A 1 96 ? 13.050 0.431 38.674 1.00 31.77 96 TYR A CA 1
ATOM 646 C C . TYR A 1 96 ? 11.749 -0.313 38.959 1.00 31.06 96 TYR A C 1
ATOM 647 O O . TYR A 1 96 ? 10.732 0.311 39.240 1.00 30.23 96 TYR A O 1
ATOM 656 N N . VAL A 1 97 ? 11.791 -1.640 38.868 1.00 30.03 97 VAL A N 1
ATOM 657 C CA . VAL A 1 97 ? 10.640 -2.483 39.169 1.00 31.23 97 VAL A CA 1
ATOM 658 C C . VAL A 1 97 ? 11.152 -3.571 40.076 1.00 31.47 97 VAL A C 1
ATOM 659 O O . VAL A 1 97 ? 12.338 -3.901 40.056 1.00 32.61 97 VAL A O 1
ATOM 663 N N . ARG A 1 98 ? 10.261 -4.129 40.878 1.00 32.95 98 ARG A N 1
ATOM 664 C CA . ARG A 1 98 ? 10.656 -5.195 41.781 1.00 34.19 98 ARG A CA 1
ATOM 665 C C . ARG A 1 98 ? 10.617 -6.535 41.068 1.00 33.14 98 ARG A C 1
ATOM 666 O O . ARG A 1 98 ? 9.755 -6.778 40.221 1.00 32.70 98 ARG A O 1
ATOM 674 N N . ALA A 1 99 ? 11.557 -7.407 41.402 1.00 32.85 99 ALA A N 1
ATOM 675 C CA . ALA A 1 99 ? 11.592 -8.708 40.755 1.00 34.43 99 ALA A CA 1
ATOM 676 C C . ALA A 1 99 ? 12.168 -9.758 41.682 1.00 34.72 99 ALA A C 1
ATOM 677 O O . ALA A 1 99 ? 12.998 -9.437 42.539 1.00 34.97 99 ALA A O 1
ATOM 679 N N . LEU A 1 100 ? 11.714 -11.003 41.524 1.00 34.11 100 LEU A N 1
ATOM 680 C CA . LEU A 1 100 ? 12.226 -12.087 42.350 1.00 35.33 100 LEU A CA 1
ATOM 681 C C . LEU A 1 100 ? 13.550 -12.469 41.718 1.00 35.41 100 LEU A C 1
ATOM 682 O O . LEU A 1 100 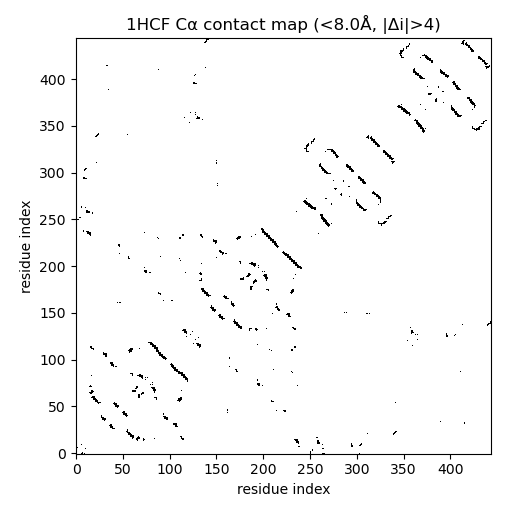? 13.606 -12.896 40.565 1.00 35.23 100 LEU A O 1
ATOM 687 N N . THR A 1 101 ? 14.624 -12.298 42.475 1.00 36.27 101 THR A N 1
ATOM 688 C CA . THR A 1 101 ? 15.944 -12.554 41.936 1.00 36.35 101 THR A CA 1
ATOM 689 C C . THR A 1 101 ? 16.894 -13.300 42.853 1.00 38.16 101 THR A C 1
ATOM 690 O O . THR A 1 101 ? 16.581 -13.601 44.000 1.00 38.99 101 THR A O 1
ATOM 694 N N . ALA A 1 102 ? 18.070 -13.591 42.315 1.00 40.20 102 ALA A N 1
ATOM 695 C CA . ALA A 1 102 ? 19.108 -14.290 43.040 1.00 43.34 102 ALA A CA 1
ATOM 696 C C . ALA A 1 102 ? 20.406 -13.566 42.730 1.00 46.23 102 ALA A C 1
ATOM 697 O O . ALA A 1 102 ? 20.688 -13.295 41.571 1.00 47.08 102 ALA A O 1
ATOM 699 N N . ASP A 1 103 ? 21.193 -13.247 43.754 1.00 50.14 103 ASP A N 1
ATOM 700 C CA . ASP A 1 103 ? 22.458 -12.541 43.547 1.00 54.08 103 ASP A CA 1
ATOM 701 C C . ASP A 1 103 ? 23.655 -13.458 43.263 1.00 57.66 103 ASP A C 1
ATOM 702 O O . ASP A 1 103 ? 23.539 -14.689 43.279 1.00 58.27 103 ASP A O 1
ATOM 707 N N . ALA A 1 104 ? 24.804 -12.830 43.009 1.00 61.08 104 ALA A N 1
ATOM 708 C CA . ALA A 1 104 ? 26.060 -13.524 42.709 1.00 63.62 104 ALA A CA 1
ATOM 709 C C . ALA A 1 104 ? 26.270 -14.769 43.564 1.00 64.74 104 ALA A C 1
ATOM 710 O O . ALA A 1 104 ? 26.581 -15.841 43.045 1.00 65.92 104 ALA A O 1
ATOM 712 N N . GLN A 1 105 ? 26.104 -14.620 44.872 1.00 64.95 105 GLN A N 1
ATOM 713 C CA . GLN A 1 105 ? 26.270 -15.736 45.788 1.00 65.45 105 GLN A CA 1
ATOM 714 C C . GLN A 1 105 ? 25.204 -16.777 45.477 1.00 64.53 105 GLN A C 1
ATOM 715 O O . GLN A 1 105 ? 25.487 -17.786 44.832 1.00 65.17 105 GLN A O 1
ATOM 721 N N . GLY A 1 106 ? 23.978 -16.523 45.931 1.00 62.81 106 GLY A N 1
ATOM 722 C CA . GLY A 1 106 ? 22.887 -17.449 45.686 1.00 60.77 106 GLY A CA 1
ATOM 723 C C . GLY A 1 106 ? 21.612 -17.059 46.407 1.00 59.35 106 GLY A C 1
ATOM 724 O O . GLY A 1 106 ? 20.580 -17.726 46.282 1.00 59.55 106 GLY A O 1
ATOM 725 N N . ARG A 1 107 ? 21.686 -15.969 47.162 1.00 58.11 107 ARG A N 1
ATOM 726 C CA . ARG A 1 107 ? 20.547 -15.471 47.927 1.00 55.91 107 ARG A CA 1
ATOM 727 C C . ARG A 1 107 ? 19.377 -15.035 47.038 1.00 54.23 107 ARG A C 1
ATOM 728 O O . ARG A 1 107 ? 19.502 -14.118 46.222 1.00 54.32 107 ARG A O 1
ATOM 731 N N . VAL A 1 108 ? 18.243 -15.713 47.204 1.00 50.86 108 VAL A N 1
ATOM 732 C CA . VAL A 1 108 ? 17.034 -15.436 46.438 1.00 47.44 108 VAL A CA 1
ATOM 733 C C . VAL A 1 108 ? 16.195 -14.413 47.177 1.00 46.70 108 VAL A C 1
ATOM 734 O O . VAL A 1 108 ? 16.181 -14.396 48.407 1.00 47.24 108 VAL A O 1
ATOM 738 N N . GLY A 1 109 ? 15.499 -13.561 46.426 1.00 45.64 109 GLY A N 1
ATOM 739 C CA . GLY A 1 109 ? 14.668 -12.537 47.041 1.00 42.64 109 GLY A CA 1
ATOM 740 C C . GLY A 1 109 ? 14.279 -11.382 46.132 1.00 41.15 109 GLY A C 1
ATOM 741 O O . GLY A 1 109 ? 14.763 -11.259 45.004 1.00 39.88 109 GLY A O 1
ATOM 742 N N . TRP A 1 110 ? 13.389 -10.529 46.635 1.00 40.40 110 TRP A N 1
ATOM 743 C CA . TRP A 1 110 ? 12.907 -9.368 45.885 1.00 38.14 110 TRP A CA 1
ATOM 744 C C . TRP A 1 110 ? 13.894 -8.208 45.856 1.00 35.46 110 TRP A C 1
ATOM 745 O O . TRP A 1 110 ? 14.293 -7.695 46.898 1.00 34.08 110 TRP A O 1
ATOM 756 N N . ARG A 1 111 ? 14.272 -7.798 44.651 1.00 33.40 111 ARG A N 1
ATOM 757 C CA . ARG A 1 111 ? 15.194 -6.695 44.467 1.00 32.12 111 ARG A CA 1
ATOM 758 C C . ARG A 1 111 ? 14.676 -5.743 43.402 1.00 31.99 111 ARG A C 1
ATOM 759 O O . ARG A 1 111 ? 13.854 -6.119 42.558 1.00 33.39 111 ARG A O 1
ATOM 767 N N . TRP A 1 112 ? 15.139 -4.499 43.457 1.00 30.09 112 TRP A N 1
ATOM 768 C CA . TRP A 1 112 ? 14.741 -3.517 42.468 1.00 28.21 112 TRP A CA 1
ATOM 769 C C . TRP A 1 112 ? 15.711 -3.610 41.304 1.00 29.94 112 TRP A C 1
ATOM 770 O O . TRP A 1 112 ? 16.873 -3.256 41.441 1.00 31.26 112 TRP A O 1
ATOM 781 N N . ILE A 1 113 ? 15.255 -4.117 40.167 1.00 30.02 113 ILE A N 1
ATOM 782 C CA . ILE A 1 113 ? 16.129 -4.212 39.008 1.00 30.78 113 ILE A CA 1
ATOM 783 C C . ILE A 1 113 ? 15.727 -3.077 38.083 1.00 33.71 113 ILE A C 1
ATOM 784 O O . ILE A 1 113 ? 14.663 -2.488 38.257 1.00 34.84 113 ILE A O 1
ATOM 789 N N . ARG A 1 114 ? 16.565 -2.753 37.110 1.00 35.18 114 ARG A N 1
ATOM 790 C CA . ARG A 1 114 ? 16.218 -1.678 36.203 1.00 37.01 114 ARG A CA 1
ATOM 791 C C . ARG A 1 114 ? 15.849 -2.228 34.841 1.00 38.08 114 ARG A C 1
ATOM 792 O O . ARG A 1 114 ? 16.504 -3.131 34.323 1.00 39.36 114 ARG A O 1
ATOM 800 N N . ILE A 1 115 ? 14.770 -1.691 34.283 1.00 38.63 115 ILE A N 1
ATOM 801 C CA . ILE A 1 115 ? 14.276 -2.107 32.977 1.00 37.91 115 ILE A CA 1
ATOM 802 C C . ILE A 1 115 ? 13.960 -0.873 32.120 1.00 38.25 115 ILE A C 1
ATOM 803 O O . ILE A 1 115 ? 13.883 0.243 32.633 1.00 38.38 115 ILE A O 1
ATOM 808 N N . ASP A 1 116 ? 13.802 -1.071 30.814 1.00 38.40 116 ASP A N 1
ATOM 809 C CA . ASP A 1 116 ? 13.479 0.037 29.922 1.00 38.30 116 ASP A CA 1
ATOM 810 C C . ASP A 1 116 ? 11.971 0.244 29.962 1.00 37.74 116 ASP A C 1
ATOM 811 O O . ASP A 1 116 ? 11.205 -0.714 29.827 1.00 37.77 116 ASP A O 1
ATOM 816 N N . THR A 1 117 ? 11.539 1.486 30.155 1.00 35.74 117 THR A N 1
ATOM 817 C CA . THR A 1 117 ? 10.112 1.764 30.203 1.00 35.25 117 THR A CA 1
ATOM 818 C C . THR A 1 117 ? 9.683 2.922 29.321 1.00 34.08 117 THR A C 1
ATOM 819 O O . THR A 1 117 ? 8.504 3.273 29.289 1.00 33.45 117 THR A O 1
ATOM 823 N N . ALA A 1 118 ? 10.627 3.514 28.599 1.00 33.39 118 ALA A N 1
ATOM 824 C CA . ALA A 1 118 ? 10.293 4.629 27.727 1.00 33.15 118 ALA A CA 1
ATOM 825 C C . ALA A 1 118 ? 11.436 5.052 26.838 1.00 33.75 118 ALA A C 1
ATOM 826 O O . ALA A 1 118 ? 12.591 4.712 27.078 1.00 34.44 118 ALA A O 1
ATOM 828 N N . CYS A 1 119 ? 11.090 5.798 25.800 1.00 35.10 119 CYS A N 1
ATOM 829 C CA . CYS A 1 119 ? 12.066 6.334 24.877 1.00 36.34 119 CYS A CA 1
ATOM 830 C C . CYS A 1 119 ? 11.912 7.858 24.966 1.00 36.69 119 CYS A C 1
ATOM 831 O O . CYS A 1 119 ? 10.890 8.425 24.572 1.00 37.36 119 CYS A O 1
ATOM 834 N N . VAL A 1 120 ? 12.926 8.514 25.516 1.00 36.13 120 VAL A N 1
ATOM 835 C CA . VAL A 1 120 ? 12.908 9.958 25.692 1.00 34.63 120 VAL A CA 1
ATOM 836 C C . VAL A 1 120 ? 13.857 10.649 24.727 1.00 36.09 120 VAL A C 1
ATOM 837 O O . VAL A 1 120 ? 14.650 9.991 24.057 1.00 37.32 120 VAL A O 1
ATOM 841 N N . CYS A 1 121 ? 13.774 11.976 24.659 1.00 36.79 121 CYS A N 1
ATOM 842 C CA . CYS A 1 121 ? 14.629 12.757 23.773 1.00 36.52 121 CYS A CA 1
ATOM 843 C C . CYS A 1 121 ? 15.667 13.518 24.581 1.00 36.15 121 CYS A C 1
ATOM 844 O O . CYS A 1 121 ? 15.343 14.152 25.578 1.00 36.99 121 CYS A O 1
ATOM 847 N N . THR A 1 122 ? 16.915 13.464 24.134 1.00 37.43 122 THR A N 1
ATOM 848 C CA . THR A 1 122 ? 18.017 14.139 24.812 1.00 36.89 122 THR A CA 1
ATOM 849 C C . THR A 1 122 ? 18.604 15.206 23.894 1.00 38.21 122 THR A C 1
ATOM 850 O O . THR A 1 122 ? 18.664 15.019 22.682 1.00 37.57 122 THR A O 1
ATOM 854 N N . LEU A 1 123 ? 19.046 16.316 24.479 1.00 40.81 123 LEU A N 1
ATOM 855 C CA . LEU A 1 123 ? 19.573 17.441 23.707 1.00 44.01 123 LEU A CA 1
ATOM 856 C C . LEU A 1 123 ? 20.998 17.891 24.003 1.00 47.59 123 LEU A C 1
ATOM 857 O O . LEU A 1 123 ? 21.535 17.675 25.088 1.00 48.99 123 LEU A O 1
ATOM 862 N N . LEU A 1 124 ? 21.583 18.558 23.015 1.00 51.86 124 LEU A N 1
ATOM 863 C CA . LEU A 1 124 ? 22.921 19.135 23.116 1.00 55.90 124 LEU A CA 1
ATOM 864 C C . LEU A 1 124 ? 22.979 20.328 22.176 1.00 59.23 124 LEU A C 1
ATOM 865 O O . LEU A 1 124 ? 22.682 20.204 20.986 1.00 59.41 124 LEU A O 1
ATOM 870 N N . SER A 1 125 ? 23.342 21.487 22.715 1.00 63.09 125 SER A N 1
ATOM 871 C CA . SER A 1 125 ? 23.447 22.695 21.908 1.00 66.89 125 SER A CA 1
ATOM 872 C C . SER A 1 125 ? 24.531 22.488 20.853 1.00 68.89 125 SER A C 1
ATOM 873 O O . SER A 1 125 ? 25.608 21.986 21.168 1.00 68.86 125 SER A O 1
ATOM 876 N N . ARG A 1 126 ? 24.239 22.866 19.608 1.00 72.86 126 ARG A N 1
ATOM 877 C CA . ARG A 1 126 ? 25.179 22.708 18.490 1.00 77.46 126 ARG A CA 1
ATOM 878 C C . ARG A 1 126 ? 26.622 23.083 18.820 1.00 79.60 126 ARG A C 1
ATOM 879 O O . ARG A 1 126 ? 27.527 22.243 18.747 1.00 79.85 126 ARG A O 1
ATOM 887 N N . THR A 1 127 ? 26.833 24.349 19.168 1.00 81.63 127 THR A N 1
ATOM 888 C CA . THR A 1 127 ? 28.166 24.839 19.506 1.00 83.60 127 THR A CA 1
ATOM 889 C C . THR A 1 127 ? 28.509 24.493 20.955 1.00 83.54 127 THR A C 1
ATOM 890 O O . THR A 1 127 ? 29.649 24.800 21.363 1.00 83.80 127 THR A O 1
ATOM 894 N N . THR B 1 5 ? 25.037 28.069 39.984 1.00 79.11 5 THR B N 1
ATOM 895 C CA . THR B 1 5 ? 24.537 27.379 38.760 1.00 78.62 5 THR B CA 1
ATOM 896 C C . THR B 1 5 ? 25.611 27.273 37.685 1.00 77.41 5 THR B C 1
ATOM 897 O O . THR B 1 5 ? 26.363 28.219 37.443 1.00 76.83 5 THR B O 1
ATOM 901 N N . ALA B 1 6 ? 25.669 26.114 37.039 1.00 75.91 6 ALA B N 1
ATOM 902 C CA . ALA B 1 6 ? 26.634 25.877 35.979 1.00 74.05 6 ALA B CA 1
ATOM 903 C C . ALA B 1 6 ? 25.932 25.897 34.621 1.00 73.07 6 ALA B C 1
ATOM 904 O O . ALA B 1 6 ? 24.872 25.299 34.454 1.00 73.09 6 ALA B O 1
ATOM 906 N N . PRO B 1 7 ? 26.512 26.599 33.637 1.00 73.07 7 PRO B N 1
ATOM 907 C CA . PRO B 1 7 ? 25.943 26.698 32.288 1.00 71.93 7 PRO B CA 1
ATOM 908 C C . PRO B 1 7 ? 25.502 25.349 31.727 1.00 70.46 7 PRO B C 1
ATOM 909 O O . PRO B 1 7 ? 26.215 24.352 31.846 1.00 69.64 7 PRO B O 1
ATOM 913 N N . ALA B 1 8 ? 24.328 25.331 31.107 1.00 68.95 8 ALA B N 1
ATOM 914 C CA . ALA B 1 8 ? 23.787 24.110 30.523 1.00 67.65 8 ALA B CA 1
ATOM 915 C C . ALA B 1 8 ? 24.818 23.443 29.614 1.00 66.77 8 ALA B C 1
ATOM 916 O O . ALA B 1 8 ? 24.748 22.245 29.344 1.00 66.97 8 ALA B O 1
ATOM 918 N N . SER B 1 9 ? 25.780 24.230 29.155 1.00 65.89 9 SER B N 1
ATOM 919 C CA . SER B 1 9 ? 26.823 23.738 28.268 1.00 66.07 9 SER B CA 1
ATOM 920 C C . SER B 1 9 ? 27.890 22.899 28.976 1.00 65.44 9 SER B C 1
ATOM 921 O O . SER B 1 9 ? 28.394 21.919 28.422 1.00 64.21 9 SER B O 1
ATOM 924 N N . ARG B 1 10 ? 28.226 23.294 30.199 1.00 65.16 10 ARG B N 1
ATOM 925 C CA . ARG B 1 10 ? 29.232 22.602 30.997 1.00 64.89 10 ARG B CA 1
ATOM 926 C C . ARG B 1 10 ? 28.721 21.260 31.526 1.00 63.31 10 ARG B C 1
ATOM 927 O O . ARG B 1 10 ? 29.482 20.447 32.055 1.00 63.02 10 ARG B O 1
ATOM 935 N N . ARG B 1 11 ? 27.422 21.034 31.382 1.00 60.56 11 ARG B N 1
ATOM 936 C CA . ARG B 1 11 ? 26.827 19.785 31.820 1.00 56.77 11 ARG B CA 1
ATOM 937 C C . ARG B 1 11 ? 26.619 18.964 30.555 1.00 54.94 11 ARG B C 1
ATOM 938 O O . ARG B 1 11 ? 27.086 19.356 29.478 1.00 54.30 11 ARG B O 1
ATOM 946 N N . GLY B 1 12 ? 25.919 17.841 30.670 1.00 52.30 12 GLY B N 1
ATOM 947 C CA . GLY B 1 12 ? 25.715 16.993 29.505 1.00 49.76 12 GLY B CA 1
ATOM 948 C C . GLY B 1 12 ? 24.351 17.043 28.838 1.00 48.17 12 GLY B C 1
ATOM 949 O O . GLY B 1 12 ? 23.676 18.081 28.834 1.00 47.41 12 GLY B O 1
ATOM 950 N N . GLU B 1 13 ? 23.957 15.905 28.268 1.00 45.95 13 GLU B N 1
ATOM 951 C CA . GLU B 1 13 ? 22.677 15.761 27.580 1.00 44.34 13 GLU B CA 1
ATOM 952 C C . GLU B 1 13 ? 21.555 16.348 28.413 1.00 41.99 13 GLU B C 1
ATOM 953 O O . GLU B 1 13 ? 21.407 16.008 29.580 1.00 40.77 13 GLU B O 1
ATOM 959 N N . LEU B 1 14 ? 20.755 17.219 27.810 1.00 40.92 14 LEU B N 1
ATOM 960 C CA . LEU B 1 14 ? 19.639 17.828 28.521 1.00 39.16 14 LEU B CA 1
ATOM 961 C C . LEU B 1 14 ? 18.360 17.079 28.208 1.00 37.62 14 LEU B C 1
ATOM 962 O O . LEU B 1 14 ? 18.256 16.412 27.182 1.00 37.34 14 LEU B O 1
ATOM 967 N N . ALA B 1 15 ? 17.392 17.175 29.107 1.00 36.03 15 ALA B N 1
ATOM 968 C CA . ALA B 1 15 ? 16.119 16.510 28.892 1.00 34.94 15 ALA B CA 1
ATOM 969 C C . ALA B 1 15 ? 15.182 17.511 28.255 1.00 33.93 15 ALA B C 1
ATOM 970 O O . ALA B 1 15 ? 15.228 18.697 28.558 1.00 32.99 15 ALA B O 1
ATOM 972 N N . VAL B 1 16 ? 14.337 17.036 27.358 1.00 34.62 16 VAL B N 1
ATOM 973 C CA . VAL B 1 16 ? 13.381 17.914 26.710 1.00 32.96 16 VAL B CA 1
ATOM 974 C C . VAL B 1 16 ? 12.316 18.262 27.743 1.00 31.08 16 VAL B C 1
ATOM 975 O O . VAL B 1 16 ? 11.678 19.304 27.674 1.00 30.06 16 VAL B O 1
ATOM 979 N N . CYS B 1 17 ? 12.148 17.373 28.715 1.00 32.38 17 CYS B N 1
ATOM 980 C CA . CYS B 1 17 ? 11.172 17.549 29.779 1.00 33.93 17 CYS B CA 1
ATOM 981 C C . CYS B 1 17 ? 11.783 17.101 31.098 1.00 35.68 17 CYS B C 1
ATOM 982 O O . CYS B 1 17 ? 12.325 16.009 31.188 1.00 36.89 17 CYS B O 1
ATOM 985 N N . ASP B 1 18 ? 11.681 17.940 32.124 1.00 38.82 18 ASP B N 1
ATOM 986 C CA . ASP B 1 18 ? 12.227 17.623 33.445 1.00 39.27 18 ASP B CA 1
ATOM 987 C C . ASP B 1 18 ? 11.377 16.605 34.187 1.00 39.05 18 ASP B C 1
ATOM 988 O O . ASP B 1 18 ? 10.148 16.705 34.209 1.00 41.41 18 ASP B O 1
ATOM 993 N N . ALA B 1 19 ? 12.030 15.629 34.810 1.00 37.57 19 ALA B N 1
ATOM 994 C CA . ALA B 1 19 ? 11.309 14.605 35.558 1.00 34.07 19 ALA B CA 1
ATOM 995 C C . ALA B 1 19 ? 11.757 14.532 37.011 1.00 33.21 19 ALA B C 1
ATOM 996 O O . ALA B 1 19 ? 12.797 15.068 37.394 1.00 31.73 19 ALA B O 1
ATOM 998 N N . VAL B 1 20 ? 10.948 13.863 37.819 1.00 33.75 20 VAL B N 1
ATOM 999 C CA . VAL B 1 20 ? 11.240 13.679 39.225 1.00 33.53 20 VAL B CA 1
ATOM 1000 C C . VAL B 1 20 ? 10.875 12.244 39.555 1.00 34.78 20 VAL B C 1
ATOM 1001 O O . VAL B 1 20 ? 9.760 11.797 39.295 1.00 35.68 20 VAL B O 1
ATOM 1005 N N . SER B 1 21 ? 11.822 11.504 40.103 1.00 35.43 21 SER B N 1
ATOM 1006 C CA . SER B 1 21 ? 11.550 10.126 40.462 1.00 34.99 21 SER B CA 1
ATOM 1007 C C . SER B 1 21 ? 11.534 10.003 41.977 1.00 34.65 21 SER B C 1
ATOM 1008 O O . SER B 1 21 ? 12.072 10.851 42.684 1.00 36.40 21 SER B O 1
ATOM 1011 N N . GLY B 1 22 ? 10.905 8.950 42.478 1.00 33.78 22 GLY B N 1
ATOM 1012 C CA . GLY B 1 22 ? 10.846 8.749 43.911 1.00 32.39 22 GLY B CA 1
ATOM 1013 C C . GLY B 1 22 ? 9.985 7.552 44.232 1.00 32.94 22 GLY B C 1
ATOM 1014 O O . GLY B 1 22 ? 9.282 7.039 43.362 1.00 31.88 22 GLY B O 1
ATOM 1015 N N . TRP B 1 23 ? 10.033 7.104 45.481 1.00 32.66 23 TRP B N 1
ATOM 1016 C CA . TRP B 1 23 ? 9.249 5.953 45.887 1.00 32.33 23 TRP B CA 1
ATOM 1017 C C . TRP B 1 23 ? 7.834 6.332 46.284 1.00 33.86 23 TRP B C 1
ATOM 1018 O O . TRP B 1 23 ? 7.604 7.342 46.945 1.00 33.21 23 TRP B O 1
ATOM 1029 N N . VAL B 1 24 ? 6.878 5.518 45.865 1.00 34.83 24 VAL B N 1
ATOM 1030 C CA . VAL B 1 24 ? 5.488 5.765 46.198 1.00 35.68 24 VAL B CA 1
ATOM 1031 C C . VAL B 1 24 ? 5.035 4.632 47.110 1.00 37.46 24 VAL B C 1
ATOM 1032 O O . VAL B 1 24 ? 4.849 3.496 46.668 1.00 36.87 24 VAL B O 1
ATOM 1036 N N . THR B 1 25 ? 4.875 4.945 48.392 1.00 38.80 25 THR B N 1
ATOM 1037 C CA . THR B 1 25 ? 4.461 3.944 49.366 1.00 39.38 25 THR B CA 1
ATOM 1038 C C . THR B 1 25 ? 2.995 4.042 49.736 1.00 42.02 25 THR B C 1
ATOM 1039 O O . THR B 1 25 ?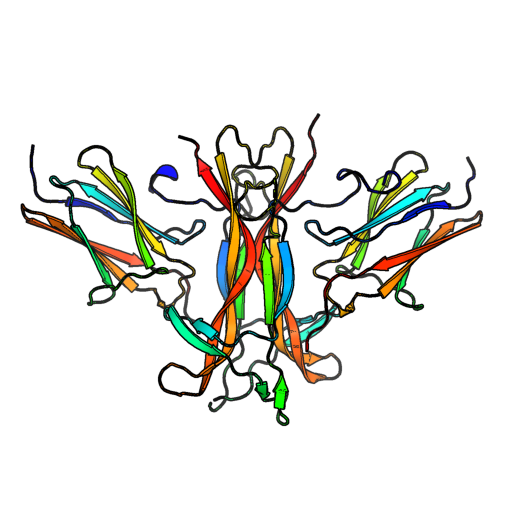 2.500 3.209 50.489 1.00 43.52 25 THR B O 1
ATOM 1043 N N . ASP B 1 26 ? 2.289 5.036 49.204 1.00 44.01 26 ASP B N 1
ATOM 1044 C CA . ASP B 1 26 ? 0.886 5.190 49.554 1.00 46.65 26 ASP B CA 1
ATOM 1045 C C . ASP B 1 26 ? -0.118 5.147 48.397 1.00 46.31 26 ASP B C 1
ATOM 1046 O O . ASP B 1 26 ? -1.177 5.768 48.469 1.00 46.53 26 ASP B O 1
ATOM 1051 N N . ARG B 1 27 ? 0.196 4.423 47.331 1.00 45.96 27 ARG B N 1
ATOM 1052 C CA . ARG B 1 27 ? -0.755 4.324 46.229 1.00 45.78 27 ARG B CA 1
ATOM 1053 C C . ARG B 1 27 ? -1.713 3.218 46.654 1.00 45.36 27 ARG B C 1
ATOM 1054 O O . ARG B 1 27 ? -1.324 2.057 46.738 1.00 47.07 27 ARG B O 1
ATOM 1062 N N . ARG B 1 28 ? -2.961 3.572 46.936 1.00 44.57 28 ARG B N 1
ATOM 1063 C CA . ARG B 1 28 ? -3.927 2.581 47.392 1.00 42.55 28 ARG B CA 1
ATOM 1064 C C . ARG B 1 28 ? -4.838 2.045 46.298 1.00 39.64 28 ARG B C 1
ATOM 1065 O O . ARG B 1 28 ? -5.519 1.032 46.473 1.00 38.50 28 ARG B O 1
ATOM 1073 N N . THR B 1 29 ? -4.831 2.718 45.158 1.00 36.73 29 THR B N 1
ATOM 1074 C CA . THR B 1 29 ? -5.648 2.307 44.035 1.00 33.47 29 THR B CA 1
ATOM 1075 C C . THR B 1 29 ? -4.892 2.512 42.735 1.00 32.07 29 THR B C 1
ATOM 1076 O O . THR B 1 29 ? -3.979 3.335 42.648 1.00 32.55 29 THR B O 1
ATOM 1080 N N . ALA B 1 30 ? -5.282 1.756 41.720 1.00 31.40 30 ALA B N 1
ATOM 1081 C CA . ALA B 1 30 ? -4.667 1.858 40.409 1.00 31.20 30 ALA B CA 1
ATOM 1082 C C . ALA B 1 30 ? -5.655 1.380 39.353 1.00 32.38 30 ALA B C 1
ATOM 1083 O O . ALA B 1 30 ? -6.747 0.909 39.674 1.00 33.52 30 ALA B O 1
ATOM 1085 N N . VAL B 1 31 ? -5.264 1.515 38.091 1.00 32.96 31 VAL B N 1
ATOM 1086 C CA . VAL B 1 31 ? -6.082 1.084 36.965 1.00 31.71 31 VAL B CA 1
ATOM 1087 C C . VAL B 1 31 ? -5.312 -0.038 36.277 1.00 32.45 31 VAL B C 1
ATOM 1088 O O . VAL B 1 31 ? -4.138 0.126 35.948 1.00 32.28 31 VAL B O 1
ATOM 1092 N N . ASP B 1 32 ? -5.959 -1.178 36.066 1.00 32.90 32 ASP B N 1
ATOM 1093 C CA . ASP B 1 32 ? -5.275 -2.294 35.432 1.00 33.46 32 ASP B CA 1
ATOM 1094 C C . ASP B 1 32 ? -5.334 -2.203 33.921 1.00 33.17 32 ASP B C 1
ATOM 1095 O O . ASP B 1 32 ? -5.805 -1.209 33.379 1.00 33.41 32 ASP B O 1
ATOM 1100 N N . LEU B 1 33 ? -4.850 -3.244 33.249 1.00 33.17 33 LEU B N 1
ATOM 1101 C CA . LEU B 1 33 ? -4.820 -3.281 31.791 1.00 34.32 33 LEU B CA 1
ATOM 1102 C C . LEU B 1 33 ? -6.179 -3.521 31.153 1.00 34.78 33 LEU B C 1
ATOM 1103 O O . LEU B 1 33 ? -6.262 -3.834 29.973 1.00 37.67 33 LEU B O 1
ATOM 1108 N N . ARG B 1 34 ? -7.243 -3.384 31.928 1.00 34.51 34 ARG B N 1
ATOM 1109 C CA . ARG B 1 34 ? -8.586 -3.589 31.410 1.00 35.00 34 ARG B CA 1
ATOM 1110 C C . ARG B 1 34 ? -9.435 -2.380 31.782 1.00 35.09 34 ARG B C 1
ATOM 1111 O O . ARG B 1 34 ? -10.655 -2.380 31.628 1.00 34.41 34 ARG B O 1
ATOM 1119 N N . GLY B 1 35 ? -8.763 -1.352 32.288 1.00 35.13 35 GLY B N 1
ATOM 1120 C CA . GLY B 1 35 ? -9.435 -0.131 32.678 1.00 33.31 35 GLY B CA 1
ATOM 1121 C C . GLY B 1 35 ? -10.225 -0.159 33.972 1.00 32.77 35 GLY B C 1
ATOM 1122 O O . GLY B 1 35 ? -10.912 0.811 34.269 1.00 31.63 35 GLY B O 1
ATOM 1123 N N . ARG B 1 36 ? -10.136 -1.237 34.746 1.00 33.29 36 ARG B N 1
ATOM 1124 C CA . ARG B 1 36 ? -10.888 -1.320 35.999 1.00 36.05 36 ARG B CA 1
ATOM 1125 C C . ARG B 1 36 ? -10.073 -0.801 37.180 1.00 36.05 36 ARG B C 1
ATOM 1126 O O . ARG B 1 36 ? -8.857 -0.964 37.215 1.00 37.13 36 ARG B O 1
ATOM 1134 N N . GLU B 1 37 ? -10.745 -0.174 38.145 1.00 37.25 37 GLU B N 1
ATOM 1135 C CA . GLU B 1 37 ? -10.077 0.360 39.336 1.00 38.30 37 GLU B CA 1
ATOM 1136 C C . GLU B 1 37 ? -9.812 -0.786 40.312 1.00 36.63 37 GLU B C 1
ATOM 1137 O O . GLU B 1 37 ? -10.700 -1.596 40.568 1.00 39.42 37 GLU B O 1
ATOM 1143 N N . VAL B 1 38 ? -8.599 -0.860 40.852 1.00 34.47 38 VAL B N 1
ATOM 1144 C CA . VAL B 1 38 ? -8.236 -1.945 41.767 1.00 32.36 38 VAL B CA 1
ATOM 1145 C C . VAL B 1 38 ? -7.550 -1.440 43.025 1.00 34.43 38 VAL B C 1
ATOM 1146 O O . VAL B 1 38 ? -6.936 -0.377 43.022 1.00 36.34 38 VAL B O 1
ATOM 1150 N N . GLU B 1 39 ? -7.653 -2.206 44.104 1.00 35.58 39 GLU B N 1
ATOM 1151 C CA . GLU B 1 39 ? -7.021 -1.827 45.359 1.00 36.86 39 GLU B CA 1
ATOM 1152 C C . GLU B 1 39 ? -5.629 -2.423 45.382 1.00 36.66 39 GLU B C 1
ATOM 1153 O O . GLU B 1 39 ? -5.426 -3.579 45.016 1.00 35.64 39 GLU B O 1
ATOM 1159 N N . VAL B 1 40 ? -4.668 -1.612 45.801 1.00 35.54 40 VAL B N 1
ATOM 1160 C CA . VAL B 1 40 ? -3.295 -2.050 45.876 1.00 34.34 40 VAL B CA 1
ATOM 1161 C C . VAL B 1 40 ? -3.008 -2.460 47.303 1.00 34.78 40 VAL B C 1
ATOM 1162 O O . VAL B 1 40 ? -3.013 -1.631 48.207 1.00 35.30 40 VAL B O 1
ATOM 1166 N N . LEU B 1 41 ? -2.771 -3.747 47.509 1.00 35.21 41 LEU B N 1
ATOM 1167 C CA . LEU B 1 41 ? -2.478 -4.237 48.838 1.00 35.98 41 LEU B CA 1
ATOM 1168 C C . LEU B 1 41 ? -1.213 -3.605 49.386 1.00 38.49 41 LEU B C 1
ATOM 1169 O O . LEU B 1 41 ? -0.317 -3.206 48.631 1.00 36.42 41 LEU B O 1
ATOM 1174 N N . GLY B 1 42 ? -1.157 -3.505 50.709 1.00 40.52 42 GLY B N 1
ATOM 1175 C CA . GLY B 1 42 ? -0.008 -2.908 51.356 1.00 43.16 42 GLY B CA 1
ATOM 1176 C C . GLY B 1 42 ? 1.182 -3.836 51.455 1.00 46.39 42 GLY B C 1
ATOM 1177 O O . GLY B 1 42 ? 2.295 -3.382 51.681 1.00 45.42 42 GLY B O 1
ATOM 1178 N N . GLU B 1 43 ? 0.972 -5.135 51.284 1.00 51.26 43 GLU B N 1
ATOM 1179 C CA . GLU B 1 43 ? 2.091 -6.058 51.387 1.00 56.65 43 GLU B CA 1
ATOM 1180 C C . GLU B 1 43 ? 2.087 -7.131 50.303 1.00 59.66 43 GLU B C 1
ATOM 1181 O O . GLU B 1 43 ? 1.034 -7.608 49.901 1.00 60.84 43 GLU B O 1
ATOM 1187 N N . VAL B 1 44 ? 3.281 -7.494 49.840 1.00 63.38 44 VAL B N 1
ATOM 1188 C CA . VAL B 1 44 ? 3.481 -8.494 48.786 1.00 67.34 44 VAL B CA 1
ATOM 1189 C C . VAL B 1 44 ? 4.057 -9.799 49.356 1.00 70.45 44 VAL B C 1
ATOM 1190 O O . VAL B 1 44 ? 4.589 -9.800 50.465 1.00 70.82 44 VAL B O 1
ATOM 1194 N N . PRO B 1 45 ? 3.937 -10.928 48.614 1.00 73.89 45 PRO B N 1
ATOM 1195 C CA . PRO B 1 45 ? 4.450 -12.237 49.048 1.00 76.26 45 PRO B CA 1
ATOM 1196 C C . PRO B 1 45 ? 5.859 -12.192 49.627 1.00 78.08 45 PRO B C 1
ATOM 1197 O O . PRO B 1 45 ? 6.546 -11.174 49.530 1.00 78.91 45 PRO B O 1
ATOM 1201 N N . ALA B 1 46 ? 6.295 -13.301 50.216 1.00 79.90 46 ALA B N 1
ATOM 1202 C CA . ALA B 1 46 ? 7.616 -13.353 50.837 1.00 80.93 46 ALA B CA 1
ATOM 1203 C C . ALA B 1 46 ? 8.731 -13.924 49.972 1.00 81.47 46 ALA B C 1
ATOM 1204 O O . ALA B 1 46 ? 8.489 -14.595 48.965 1.00 81.95 46 ALA B O 1
ATOM 1206 N N . ALA B 1 47 ? 9.957 -13.630 50.394 1.00 81.69 47 ALA B N 1
ATOM 1207 C CA . ALA B 1 47 ? 11.174 -14.090 49.739 1.00 81.94 47 ALA B CA 1
ATOM 1208 C C . ALA B 1 47 ? 11.936 -14.916 50.775 1.00 82.20 47 ALA B C 1
ATOM 1209 O O . ALA B 1 47 ? 13.048 -15.393 50.532 1.00 82.16 47 ALA B O 1
ATOM 1211 N N . SER B 1 50 ? 8.883 -13.461 56.190 1.00 77.93 50 SER B N 1
ATOM 1212 C CA . SER B 1 50 ? 8.258 -12.260 56.739 1.00 76.75 50 SER B CA 1
ATOM 1213 C C . SER B 1 50 ? 7.517 -11.447 55.670 1.00 75.83 50 SER B C 1
ATOM 1214 O O . SER B 1 50 ? 7.591 -11.761 54.478 1.00 75.95 50 SER B O 1
ATOM 1217 N N . PRO B 1 51 ? 6.777 -10.397 56.085 1.00 74.23 51 PRO B N 1
ATOM 1218 C CA . PRO B 1 51 ? 6.038 -9.569 55.122 1.00 72.05 51 PRO B CA 1
ATOM 1219 C C . PRO B 1 51 ? 6.950 -8.908 54.088 1.00 69.57 51 PRO B C 1
ATOM 1220 O O . PRO B 1 51 ? 7.942 -9.496 53.654 1.00 69.91 51 PRO B O 1
ATOM 1224 N N . LEU B 1 52 ? 6.599 -7.681 53.705 1.00 66.21 52 LEU B N 1
ATOM 1225 C CA . LEU B 1 52 ? 7.349 -6.889 52.725 1.00 60.87 52 LEU B CA 1
ATOM 1226 C C . LEU B 1 52 ? 6.380 -5.862 52.137 1.00 56.49 52 LEU B C 1
ATOM 1227 O O . LEU B 1 52 ? 5.563 -6.203 51.282 1.00 57.22 52 LEU B O 1
ATOM 1232 N N . ARG B 1 53 ? 6.465 -4.613 52.593 1.00 50.56 53 ARG B N 1
ATOM 1233 C CA . ARG B 1 53 ? 5.566 -3.574 52.101 1.00 45.37 53 ARG B CA 1
ATOM 1234 C C . ARG B 1 53 ? 5.693 -3.380 50.600 1.00 43.29 53 ARG B C 1
ATOM 1235 O O . ARG B 1 53 ? 6.794 -3.363 50.052 1.00 41.60 53 ARG B O 1
ATOM 1238 N N . GLN B 1 54 ? 4.549 -3.255 49.937 1.00 41.13 54 GLN B N 1
ATOM 1239 C CA . GLN B 1 54 ? 4.527 -3.060 48.502 1.00 38.70 54 GLN B CA 1
ATOM 1240 C C . GLN B 1 54 ? 4.520 -1.570 48.209 1.00 37.78 54 GLN B C 1
ATOM 1241 O O . GLN B 1 54 ? 3.685 -0.833 48.730 1.00 38.58 54 GLN B O 1
ATOM 1247 N N . TYR B 1 55 ? 5.475 -1.128 47.399 1.00 34.68 55 TYR B N 1
ATOM 1248 C CA . TYR B 1 55 ? 5.543 0.264 47.003 1.00 33.83 55 TYR B CA 1
ATOM 1249 C C . TYR B 1 55 ? 6.130 0.335 45.599 1.00 32.14 55 TYR B C 1
ATOM 1250 O O . TYR B 1 55 ? 6.573 -0.667 45.061 1.00 32.33 55 TYR B O 1
ATOM 1259 N N . PHE B 1 56 ? 6.148 1.515 45.001 1.00 30.44 56 PHE B N 1
ATOM 1260 C CA . PHE B 1 56 ? 6.636 1.616 43.643 1.00 29.76 56 PHE B CA 1
ATOM 1261 C C . PHE B 1 56 ? 7.640 2.715 43.398 1.00 30.33 56 PHE B C 1
ATOM 1262 O O . PHE B 1 56 ? 7.841 3.594 44.231 1.00 31.80 56 PHE B O 1
ATOM 1270 N N . PHE B 1 57 ? 8.259 2.643 42.225 1.00 29.36 57 PHE B N 1
ATOM 1271 C CA . PHE B 1 57 ? 9.221 3.627 41.778 1.00 29.22 57 PHE B CA 1
ATOM 1272 C C . PHE B 1 57 ? 8.532 4.387 40.659 1.00 30.22 57 PHE B C 1
ATOM 1273 O O . PHE B 1 57 ? 8.374 3.868 39.557 1.00 32.81 57 PHE B O 1
ATOM 1281 N N . GLU B 1 58 ? 8.108 5.610 40.926 1.00 30.64 58 GLU B N 1
ATOM 1282 C CA . GLU B 1 58 ? 7.431 6.368 39.896 1.00 32.44 58 GLU B CA 1
ATOM 1283 C C . GLU B 1 58 ? 8.201 7.601 39.454 1.00 33.62 58 GLU B C 1
ATOM 1284 O O . GLU B 1 58 ? 9.056 8.107 40.173 1.00 34.93 58 GLU B O 1
ATOM 1290 N N . THR B 1 59 ? 7.901 8.063 38.247 1.00 34.65 59 THR B N 1
ATOM 1291 C CA . THR B 1 59 ? 8.553 9.221 37.674 1.00 35.79 59 THR B CA 1
ATOM 1292 C C . THR B 1 59 ? 7.522 10.109 36.999 1.00 37.75 59 THR B C 1
ATOM 1293 O O . THR B 1 59 ? 6.811 9.674 36.093 1.00 37.09 59 THR B O 1
ATOM 1297 N N . ARG B 1 60 ? 7.453 11.360 37.446 1.00 39.81 60 ARG B N 1
ATOM 1298 C CA . ARG B 1 60 ? 6.510 12.330 36.897 1.00 42.15 60 ARG B CA 1
ATOM 1299 C C . ARG B 1 60 ? 7.210 13.549 36.304 1.00 41.72 60 ARG B C 1
ATOM 1300 O O . ARG B 1 60 ? 8.423 13.709 36.424 1.00 41.97 60 ARG B O 1
ATOM 1308 N N . CYS B 1 61 ? 6.431 14.406 35.659 1.00 42.57 61 CYS B N 1
ATOM 1309 C CA . CYS B 1 61 ? 6.954 15.634 35.068 1.00 43.20 61 CYS B CA 1
ATOM 1310 C C . CYS B 1 61 ? 7.134 16.661 36.173 1.00 43.98 61 CYS B C 1
ATOM 1311 O O . CYS B 1 61 ? 6.271 16.778 37.043 1.00 42.80 61 CYS B O 1
ATOM 1314 N N . LYS B 1 62 ? 8.237 17.405 36.139 1.00 46.19 62 LYS B N 1
ATOM 1315 C CA . LYS B 1 62 ? 8.494 18.418 37.160 1.00 49.97 62 LYS B CA 1
ATOM 1316 C C . LYS B 1 62 ? 7.271 19.331 37.261 1.00 53.57 62 LYS B C 1
ATOM 1317 O O . LYS B 1 62 ? 6.922 20.030 36.309 1.00 54.34 62 LYS B O 1
ATOM 1320 N N . ALA B 1 63 ? 6.622 19.305 38.423 1.00 57.31 63 ALA B N 1
ATOM 1321 C CA . ALA B 1 63 ? 5.412 20.086 38.676 1.00 60.08 63 ALA B CA 1
ATOM 1322 C C . ALA B 1 63 ? 5.589 21.602 38.608 1.00 61.94 63 ALA B C 1
ATOM 1323 O O . ALA B 1 63 ? 6.362 22.193 39.366 1.00 62.59 63 ALA B O 1
ATOM 1325 N N . ASP B 1 64 ? 4.854 22.224 37.695 1.00 63.69 64 ASP B N 1
ATOM 1326 C CA . ASP B 1 64 ? 4.910 23.668 37.532 1.00 65.76 64 ASP B CA 1
ATOM 1327 C C . ASP B 1 64 ? 3.763 24.143 36.638 1.00 65.50 64 ASP B C 1
ATOM 1328 O O . ASP B 1 64 ? 3.039 23.329 36.058 1.00 64.79 64 ASP B O 1
ATOM 1333 N N . ALA B 1 66 ? 2.871 26.631 38.065 1.00 96.29 66 ALA B N 1
ATOM 1334 C CA . ALA B 1 66 ? 1.666 27.454 38.072 1.00 96.27 66 ALA B CA 1
ATOM 1335 C C . ALA B 1 66 ? 1.865 28.711 37.227 1.00 96.46 66 ALA B C 1
ATOM 1336 O O . ALA B 1 66 ? 0.913 29.244 36.650 1.00 96.25 66 ALA B O 1
ATOM 1338 N N . GLU B 1 67 ? 3.108 29.179 37.156 1.00 96.16 67 GLU B N 1
ATOM 1339 C CA . GLU B 1 67 ? 3.444 30.370 36.380 1.00 95.66 67 GLU B CA 1
ATOM 1340 C C . GLU B 1 67 ? 3.931 30.029 34.963 1.00 94.87 67 GLU B C 1
ATOM 1341 O O . GLU B 1 67 ? 5.130 29.920 34.709 1.00 94.55 67 GLU B O 1
ATOM 1347 N N . GLU B 1 68 ? 2.979 29.872 34.045 1.00 93.60 68 GLU B N 1
ATOM 1348 C CA . GLU B 1 68 ? 3.265 29.528 32.652 1.00 91.98 68 GLU B CA 1
ATOM 1349 C C . GLU B 1 68 ? 4.391 30.338 32.017 1.00 91.36 68 GLU B C 1
ATOM 1350 O O . GLU B 1 68 ? 4.650 31.476 32.410 1.00 91.27 68 GLU B O 1
ATOM 1356 N N . GLY B 1 69 ? 5.051 29.741 31.025 1.00 90.39 69 GLY B N 1
ATOM 1357 C CA . GLY B 1 69 ? 6.138 30.418 30.336 1.00 88.55 69 GLY B CA 1
ATOM 1358 C C . GLY B 1 69 ? 7.393 29.584 30.117 1.00 87.49 69 GLY B C 1
ATOM 1359 O O . GLY B 1 69 ? 7.706 29.213 28.985 1.00 87.46 69 GLY B O 1
ATOM 1360 N N . GLY B 1 70 ? 8.108 29.289 31.201 1.00 85.86 70 GLY B N 1
ATOM 1361 C CA . GLY B 1 70 ? 9.340 28.520 31.117 1.00 83.66 70 GLY B CA 1
ATOM 1362 C C . GLY B 1 70 ? 9.272 27.176 30.412 1.00 82.04 70 GLY B C 1
ATOM 1363 O O . GLY B 1 70 ? 8.428 26.346 30.750 1.00 82.40 70 GLY B O 1
ATOM 1364 N N . PRO B 1 71 ? 10.160 26.933 29.426 1.00 80.42 71 PRO B N 1
ATOM 1365 C CA . PRO B 1 71 ? 10.242 25.693 28.640 1.00 78.81 71 PRO B CA 1
ATOM 1366 C C . PRO B 1 71 ? 10.756 24.493 29.438 1.00 77.80 71 PRO B C 1
ATOM 1367 O O . PRO B 1 71 ? 11.565 24.646 30.355 1.00 78.21 71 PRO B O 1
ATOM 1371 N N . GLY B 1 72 ? 10.283 23.303 29.076 1.00 76.26 72 GLY B N 1
ATOM 1372 C CA . GLY B 1 72 ? 10.713 22.087 29.743 1.00 73.89 72 GLY B CA 1
ATOM 1373 C C . GLY B 1 72 ? 9.926 21.710 30.980 1.00 73.28 72 GLY B C 1
ATOM 1374 O O . GLY B 1 72 ? 10.262 20.736 31.650 1.00 73.15 72 GLY B O 1
ATOM 1375 N N . ALA B 1 73 ? 8.873 22.463 31.283 1.00 73.71 73 ALA B N 1
ATOM 1376 C CA . ALA B 1 73 ? 8.053 22.192 32.463 1.00 74.10 73 ALA B CA 1
ATOM 1377 C C . ALA B 1 73 ? 6.733 21.496 32.127 1.00 74.31 73 ALA B C 1
ATOM 1378 O O . ALA B 1 73 ? 6.070 21.840 31.145 1.00 74.48 73 ALA B O 1
ATOM 1380 N N . GLY B 1 74 ? 6.360 20.524 32.961 1.00 73.75 74 GLY B N 1
ATOM 1381 C CA . GLY B 1 74 ? 5.130 19.771 32.763 1.00 72.70 74 GLY B CA 1
ATOM 1382 C C . GLY B 1 74 ? 3.887 20.630 32.633 1.00 72.53 74 GLY B C 1
ATOM 1383 O O . GLY B 1 74 ? 3.490 21.323 33.575 1.00 73.77 74 GLY B O 1
ATOM 1384 N N . GLY B 1 75 ? 3.260 20.570 31.463 1.00 71.18 75 GLY B N 1
ATOM 1385 C CA . GLY B 1 75 ? 2.071 21.366 31.215 1.00 68.90 75 GLY B CA 1
ATOM 1386 C C . GLY B 1 75 ? 2.366 22.490 30.235 1.00 66.69 75 GLY B C 1
ATOM 1387 O O . GLY B 1 75 ? 1.447 23.138 29.733 1.00 67.48 75 GLY B O 1
ATOM 1388 N N . GLY B 1 76 ? 3.652 22.719 29.969 1.00 63.35 76 GLY B N 1
ATOM 1389 C CA . GLY B 1 76 ? 4.067 23.758 29.040 1.00 60.97 76 GLY B CA 1
ATOM 1390 C C . GLY B 1 76 ? 4.864 23.186 27.872 1.00 58.36 76 GLY B C 1
ATOM 1391 O O . GLY B 1 76 ? 4.870 21.968 27.669 1.00 58.75 76 GLY B O 1
ATOM 1392 N N . GLY B 1 77 ? 5.542 24.051 27.113 1.00 53.61 77 GLY B N 1
ATOM 1393 C CA . GLY B 1 77 ? 6.320 23.587 25.977 1.00 48.47 77 GLY B CA 1
ATOM 1394 C C . GLY B 1 77 ? 7.562 22.806 26.363 1.00 45.13 77 GLY B C 1
ATOM 1395 O O . GLY B 1 77 ? 8.020 22.907 27.492 1.00 44.17 77 GLY B O 1
ATOM 1396 N N . CYS B 1 78 ? 8.106 22.022 25.434 1.00 42.85 78 CYS B N 1
ATOM 1397 C CA . CYS B 1 78 ? 9.309 21.242 25.711 1.00 42.59 78 CYS B CA 1
ATOM 1398 C C . CYS B 1 78 ? 10.544 21.990 25.251 1.00 42.21 78 CYS B C 1
ATOM 1399 O O . CYS B 1 78 ? 10.496 22.805 24.332 1.00 44.00 78 CYS B O 1
ATOM 1402 N N . ARG B 1 79 ? 11.663 21.679 25.882 1.00 42.42 79 ARG B N 1
ATOM 1403 C CA . ARG B 1 79 ? 12.928 22.306 25.559 1.00 43.05 79 ARG B CA 1
ATOM 1404 C C . ARG B 1 79 ? 13.458 21.802 24.203 1.00 42.59 79 ARG B C 1
ATOM 1405 O O . ARG B 1 79 ? 13.451 20.598 23.924 1.00 41.78 79 ARG B O 1
ATOM 1413 N N . GLY B 1 80 ? 13.878 22.732 23.348 1.00 40.46 80 GLY B N 1
ATOM 1414 C CA . GLY B 1 80 ? 14.433 22.352 22.059 1.00 39.43 80 GLY B CA 1
ATOM 1415 C C . GLY B 1 80 ? 13.504 22.106 20.882 1.00 37.96 80 GLY B C 1
ATOM 1416 O O . GLY B 1 80 ? 13.967 21.804 19.781 1.00 34.99 80 GLY B O 1
ATOM 1417 N N . VAL B 1 81 ? 12.201 22.230 21.098 1.00 38.11 81 VAL B N 1
ATOM 1418 C CA . VAL B 1 81 ? 11.242 22.004 20.023 1.00 38.75 81 VAL B CA 1
ATOM 1419 C C . VAL B 1 81 ? 11.125 23.239 19.146 1.00 38.85 81 VAL B C 1
ATOM 1420 O O . VAL B 1 81 ? 11.132 24.362 19.644 1.00 38.69 81 VAL B O 1
ATOM 1424 N N . ASP B 1 82 ? 11.007 23.034 17.840 1.00 39.06 82 ASP B N 1
ATOM 1425 C CA . ASP B 1 82 ? 10.890 24.158 16.927 1.00 39.93 82 ASP B CA 1
ATOM 1426 C C . ASP B 1 82 ? 9.476 24.719 16.929 1.00 40.57 82 ASP B C 1
ATOM 1427 O O . ASP B 1 82 ? 8.582 24.162 16.298 1.00 38.71 82 ASP B O 1
ATOM 1432 N N . ARG B 1 83 ? 9.286 25.831 17.632 1.00 42.70 83 ARG B N 1
ATOM 1433 C CA . ARG B 1 83 ? 7.978 26.465 17.721 1.00 44.86 83 ARG B CA 1
ATOM 1434 C C . ARG B 1 83 ? 7.458 27.015 16.394 1.00 45.71 83 ARG B C 1
ATOM 1435 O O . ARG B 1 83 ? 6.267 27.302 16.258 1.00 47.37 83 ARG B O 1
ATOM 1443 N N . ARG B 1 84 ? 8.336 27.154 15.411 1.00 45.72 84 ARG B N 1
ATOM 1444 C CA . ARG B 1 84 ? 7.898 27.653 14.117 1.00 47.58 84 ARG B CA 1
ATOM 1445 C C . ARG B 1 84 ? 6.932 26.663 13.472 1.00 46.97 84 ARG B C 1
ATOM 1446 O O . ARG B 1 84 ? 6.056 27.046 12.697 1.00 48.43 84 ARG B O 1
ATOM 1454 N N . HIS B 1 85 ? 7.082 25.387 13.799 1.00 45.32 85 HIS B N 1
ATOM 1455 C CA . HIS B 1 85 ? 6.239 24.376 13.186 1.00 43.34 85 HIS B CA 1
ATOM 1456 C C . HIS B 1 85 ? 5.498 23.479 14.152 1.00 41.74 85 HIS B C 1
ATOM 1457 O O . HIS B 1 85 ? 4.590 22.753 13.745 1.00 41.65 85 HIS B O 1
ATOM 1464 N N . TRP B 1 86 ? 5.871 23.517 15.425 1.00 39.03 86 TRP B N 1
ATOM 1465 C CA . TRP B 1 86 ? 5.213 22.656 16.385 1.00 37.14 86 TRP B CA 1
ATOM 1466 C C . TRP B 1 86 ? 4.782 23.302 17.681 1.00 37.73 86 TRP B C 1
ATOM 1467 O O . TRP B 1 86 ? 5.370 24.278 18.141 1.00 38.78 86 TRP B O 1
ATOM 1478 N N . VAL B 1 87 ? 3.735 22.722 18.255 1.00 36.75 87 VAL B N 1
ATOM 1479 C CA . VAL B 1 87 ? 3.189 23.123 19.535 1.00 35.75 87 VAL B CA 1
ATOM 1480 C C . VAL B 1 87 ? 3.414 21.852 20.340 1.00 37.28 87 VAL B C 1
ATOM 1481 O O . VAL B 1 87 ? 2.897 20.786 19.989 1.00 40.35 87 VAL B O 1
ATOM 1485 N N . SER B 1 88 ? 4.201 21.945 21.400 1.00 36.40 88 SER B N 1
ATOM 1486 C CA . SER B 1 88 ? 4.489 20.770 22.206 1.00 35.37 88 SER B CA 1
ATOM 1487 C C . SER B 1 88 ? 4.024 20.882 23.647 1.00 35.35 88 SER B C 1
ATOM 1488 O O . SER B 1 88 ? 3.676 21.959 24.125 1.00 33.57 88 SER B O 1
ATOM 1491 N N . GLU B 1 89 ? 4.026 19.745 24.331 1.00 36.80 89 GLU B N 1
ATOM 1492 C CA . GLU B 1 89 ? 3.625 19.673 25.727 1.00 37.29 89 GLU B CA 1
ATOM 1493 C C . GLU B 1 89 ? 4.315 18.501 26.417 1.00 37.87 89 GLU B C 1
ATOM 1494 O O . GLU B 1 89 ? 4.405 17.401 25.860 1.00 39.34 89 GLU B O 1
ATOM 1500 N N . CYS B 1 90 ? 4.819 18.734 27.622 1.00 36.57 90 CYS B N 1
ATOM 1501 C CA . CYS B 1 90 ? 5.460 17.665 28.372 1.00 35.45 90 CYS B CA 1
ATOM 1502 C C . CYS B 1 90 ? 4.364 16.896 29.129 1.00 35.62 90 CYS B C 1
ATOM 1503 O O . CYS B 1 90 ? 3.590 17.474 29.883 1.00 35.94 90 CYS B O 1
ATOM 1506 N N . LYS B 1 91 ? 4.289 15.590 28.906 1.00 36.26 91 LYS B N 1
ATOM 1507 C CA . LYS B 1 91 ? 3.265 14.762 29.537 1.00 34.95 91 LYS B CA 1
ATOM 1508 C C . LYS B 1 91 ? 3.827 13.564 30.285 1.00 34.27 91 LYS B C 1
ATOM 1509 O O . LYS B 1 91 ? 4.953 13.135 30.049 1.00 33.15 91 LYS B O 1
ATOM 1515 N N . ALA B 1 92 ? 3.022 13.014 31.181 1.00 33.23 92 ALA B N 1
ATOM 1516 C CA . ALA B 1 92 ? 3.443 11.845 31.912 1.00 32.95 92 ALA B CA 1
ATOM 1517 C C . ALA B 1 92 ? 3.232 10.675 30.968 1.00 33.49 92 ALA B C 1
ATOM 1518 O O . ALA B 1 92 ? 2.316 10.673 30.150 1.00 34.42 92 ALA B O 1
ATOM 1520 N N . LYS B 1 93 ? 4.106 9.691 31.079 1.00 32.58 93 LYS B N 1
ATOM 1521 C CA . LYS B 1 93 ? 4.050 8.507 30.262 1.00 30.61 93 LYS B CA 1
ATOM 1522 C C . LYS B 1 93 ? 3.905 7.359 31.249 1.00 31.56 93 LYS B C 1
ATOM 1523 O O . LYS B 1 93 ? 4.659 7.260 32.219 1.00 32.02 93 LYS B O 1
ATOM 1529 N N . GLN B 1 94 ? 2.934 6.491 31.013 1.00 30.10 94 GLN B N 1
ATOM 1530 C CA . GLN B 1 94 ? 2.726 5.378 31.915 1.00 30.39 94 GLN B CA 1
ATOM 1531 C C . GLN B 1 94 ? 3.095 4.042 31.313 1.00 31.10 94 GLN B C 1
ATOM 1532 O O . GLN B 1 94 ? 3.148 3.870 30.098 1.00 31.44 94 GLN B O 1
ATOM 1538 N N . SER B 1 95 ? 3.362 3.087 32.183 1.00 31.36 95 SER B N 1
ATOM 1539 C CA . SER B 1 95 ? 3.675 1.751 31.727 1.00 31.80 95 SER B CA 1
ATOM 1540 C C . SER B 1 95 ? 3.068 0.853 32.775 1.00 30.52 95 SER B C 1
ATOM 1541 O O . SER B 1 95 ? 2.532 1.336 33.769 1.00 31.57 95 SER B O 1
ATOM 1544 N N . TYR B 1 96 ? 3.147 -0.447 32.554 1.00 29.00 96 TYR B N 1
ATOM 1545 C CA . TYR B 1 96 ? 2.589 -1.399 33.492 1.00 27.69 96 TYR B CA 1
ATOM 1546 C C . TYR B 1 96 ? 3.640 -2.080 34.361 1.00 27.04 96 TYR B C 1
ATOM 1547 O O . TYR B 1 96 ? 4.768 -2.318 33.920 1.00 26.81 96 TYR B O 1
ATOM 1556 N N . VAL B 1 97 ? 3.262 -2.364 35.604 1.00 24.78 97 VAL B N 1
ATOM 1557 C CA . VAL B 1 97 ? 4.110 -3.104 36.532 1.00 25.26 97 VAL B CA 1
ATOM 1558 C C . VAL B 1 97 ? 3.123 -4.005 37.236 1.00 24.34 97 VAL B C 1
ATOM 1559 O O . VAL B 1 97 ? 1.997 -3.592 37.497 1.00 24.64 97 VAL B O 1
ATOM 1563 N N . ARG B 1 98 ? 3.531 -5.238 37.514 1.00 22.54 98 ARG B N 1
ATOM 1564 C CA . ARG B 1 98 ? 2.652 -6.199 38.167 1.00 23.17 98 ARG B CA 1
ATOM 1565 C C . ARG B 1 98 ? 2.527 -5.950 39.663 1.00 23.88 98 ARG B C 1
ATOM 1566 O O . ARG B 1 98 ? 3.531 -5.757 40.353 1.00 26.68 98 ARG B O 1
ATOM 1574 N N . ALA B 1 99 ? 1.302 -5.959 40.175 1.00 21.74 99 ALA B N 1
ATOM 1575 C CA . ALA B 1 99 ? 1.105 -5.689 41.597 1.00 21.65 99 ALA B CA 1
ATOM 1576 C C . ALA B 1 99 ? 0.062 -6.569 42.262 1.00 22.34 99 ALA B C 1
ATOM 1577 O O . ALA B 1 99 ? -0.920 -6.965 41.629 1.00 21.69 99 ALA B O 1
ATOM 1579 N N . LEU B 1 100 ? 0.291 -6.873 43.542 1.00 23.89 100 LEU B N 1
ATOM 1580 C CA . LEU B 1 100 ? -0.627 -7.688 44.337 1.00 24.99 100 LEU B CA 1
ATOM 1581 C C . LEU B 1 100 ? -1.821 -6.770 44.601 1.00 25.39 100 LEU B C 1
ATOM 1582 O O . LEU B 1 100 ? -1.707 -5.738 45.259 1.00 25.30 100 LEU B O 1
ATOM 1587 N N . THR B 1 101 ? -2.970 -7.156 44.076 1.00 25.32 101 THR B N 1
ATOM 1588 C CA . THR B 1 101 ? -4.147 -6.319 44.165 1.00 24.90 101 THR B CA 1
ATOM 1589 C C . THR B 1 101 ? -5.435 -7.032 44.535 1.00 25.04 101 THR B C 1
ATOM 1590 O O . THR B 1 10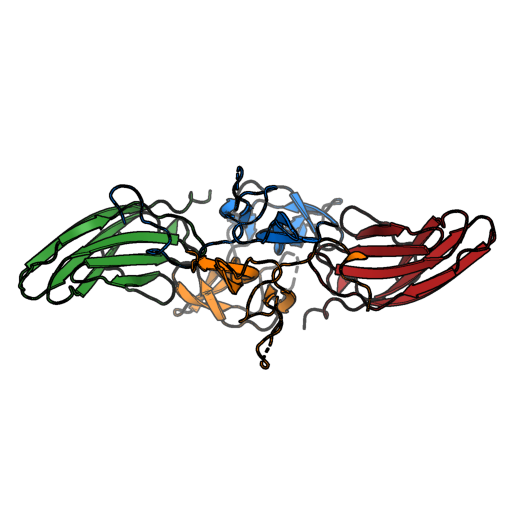1 ? -5.479 -8.246 44.678 1.00 25.04 101 THR B O 1
ATOM 1594 N N . ALA B 1 102 ? -6.486 -6.242 44.686 1.00 26.75 102 ALA B N 1
ATOM 1595 C CA . ALA B 1 102 ? -7.806 -6.757 45.006 1.00 28.80 102 ALA B CA 1
ATOM 1596 C C . ALA B 1 102 ? -8.764 -6.015 44.087 1.00 30.03 102 ALA B C 1
ATOM 1597 O O . ALA B 1 102 ? -8.668 -4.792 43.959 1.00 29.18 102 ALA B O 1
ATOM 1599 N N . ASP B 1 103 ? -9.655 -6.754 43.428 1.00 30.34 103 ASP B N 1
ATOM 1600 C CA . ASP B 1 103 ? -10.634 -6.148 42.537 1.00 33.92 103 ASP B CA 1
ATOM 1601 C C . ASP B 1 103 ? -11.901 -5.729 43.301 1.00 35.77 103 ASP B C 1
ATOM 1602 O O . ASP B 1 103 ? -11.982 -5.855 44.529 1.00 34.79 103 ASP B O 1
ATOM 1607 N N . ALA B 1 104 ? -12.894 -5.234 42.569 1.00 37.28 104 ALA B N 1
ATOM 1608 C CA . ALA B 1 104 ? -14.145 -4.800 43.174 1.00 37.38 104 ALA B CA 1
ATOM 1609 C C . ALA B 1 104 ? -14.841 -5.931 43.938 1.00 39.56 104 ALA B C 1
ATOM 1610 O O . ALA B 1 104 ? -15.597 -5.681 44.882 1.00 39.42 104 ALA B O 1
ATOM 1612 N N . GLN B 1 105 ? -14.592 -7.171 43.526 1.00 39.63 105 GLN B N 1
ATOM 1613 C CA . GLN B 1 105 ? -15.188 -8.321 44.193 1.00 39.24 105 GLN B CA 1
ATOM 1614 C C . GLN B 1 105 ? -14.254 -8.758 45.323 1.00 37.42 105 GLN B C 1
ATOM 1615 O O . GLN B 1 105 ? -14.506 -9.751 46.007 1.00 35.69 105 GLN B O 1
ATOM 1621 N N . GLY B 1 106 ? -13.161 -8.024 45.491 1.00 34.61 106 GLY B N 1
ATOM 1622 C CA . GLY B 1 106 ? -12.215 -8.341 46.541 1.00 34.76 106 GLY B CA 1
ATOM 1623 C C . GLY B 1 106 ? -11.209 -9.431 46.240 1.00 34.05 106 GLY B C 1
ATOM 1624 O O . GLY B 1 106 ? -10.294 -9.658 47.022 1.00 34.42 106 GLY B O 1
ATOM 1625 N N . ARG B 1 107 ? -11.371 -10.113 45.114 1.00 35.00 107 ARG B N 1
ATOM 1626 C CA . ARG B 1 107 ? -10.451 -11.179 44.730 1.00 35.64 107 ARG B CA 1
ATOM 1627 C C . ARG B 1 107 ? -9.006 -10.706 44.654 1.00 35.30 107 ARG B C 1
ATOM 1628 O O . ARG B 1 107 ? -8.689 -9.778 43.916 1.00 35.34 107 ARG B O 1
ATOM 1636 N N . VAL B 1 108 ? -8.136 -11.357 45.419 1.00 35.38 108 VAL B N 1
ATOM 1637 C CA . VAL B 1 108 ? -6.715 -11.018 45.465 1.00 35.59 108 VAL B CA 1
ATOM 1638 C C . VAL B 1 108 ? -5.916 -11.686 44.358 1.00 36.66 108 VAL B C 1
ATOM 1639 O O . VAL B 1 108 ? -6.208 -12.807 43.959 1.00 38.14 108 VAL B O 1
ATOM 1643 N N . GLY B 1 109 ? -4.901 -10.990 43.862 1.00 36.97 109 GLY B N 1
ATOM 1644 C CA . GLY B 1 109 ? -4.071 -11.557 42.815 1.00 35.37 109 GLY B CA 1
ATOM 1645 C C . GLY B 1 109 ? -3.154 -10.540 42.169 1.00 34.05 109 GLY B C 1
ATOM 1646 O O . GLY B 1 109 ? -3.403 -9.336 42.269 1.00 34.45 109 GLY B O 1
ATOM 1647 N N . TRP B 1 110 ? -2.088 -11.018 41.522 1.00 31.51 110 TRP B N 1
ATOM 1648 C CA . TRP B 1 110 ? -1.164 -10.132 40.827 1.00 28.77 110 TRP B CA 1
ATOM 1649 C C . TRP B 1 110 ? -1.881 -9.560 39.622 1.00 28.46 110 TRP B C 1
ATOM 1650 O O . TRP B 1 110 ? -2.566 -10.285 38.903 1.00 29.71 110 TRP B O 1
ATOM 1661 N N . ARG B 1 111 ? -1.739 -8.262 39.401 1.00 26.93 111 ARG B N 1
ATOM 1662 C CA . ARG B 1 111 ? -2.363 -7.641 38.249 1.00 25.35 111 ARG B CA 1
ATOM 1663 C C . ARG B 1 111 ? -1.472 -6.575 37.697 1.00 24.45 111 ARG B C 1
ATOM 1664 O O . ARG B 1 111 ? -0.680 -5.982 38.415 1.00 26.36 111 ARG B O 1
ATOM 1672 N N . TRP B 1 112 ? -1.596 -6.347 36.402 1.00 25.54 112 TRP B N 1
ATOM 1673 C CA . TRP B 1 112 ? -0.817 -5.329 35.722 1.00 24.57 112 TRP B CA 1
ATOM 1674 C C . TRP B 1 112 ? -1.518 -3.995 35.890 1.00 25.43 112 TRP B C 1
ATOM 1675 O O . TRP B 1 112 ? -2.638 -3.810 35.408 1.00 24.33 112 TRP B O 1
ATOM 1686 N N . ILE B 1 113 ? -0.867 -3.077 36.600 1.00 25.86 113 ILE B N 1
ATOM 1687 C CA . ILE B 1 113 ? -1.433 -1.751 36.824 1.00 26.48 113 ILE B CA 1
ATOM 1688 C C . ILE B 1 113 ? -0.523 -0.689 36.229 1.00 28.62 113 ILE B C 1
ATOM 1689 O O . ILE B 1 113 ? 0.696 -0.883 36.125 1.00 29.21 113 ILE B O 1
ATOM 1694 N N . ARG B 1 114 ? -1.121 0.429 35.829 1.00 28.87 114 ARG B N 1
ATOM 1695 C CA . ARG B 1 114 ? -0.363 1.524 35.251 1.00 28.85 114 ARG B CA 1
ATOM 1696 C C . ARG B 1 114 ? 0.120 2.524 36.286 1.00 28.62 114 ARG B C 1
ATOM 1697 O O . ARG B 1 114 ? -0.589 2.842 37.229 1.00 27.90 114 ARG B O 1
ATOM 1705 N N . ILE B 1 115 ? 1.355 2.985 36.106 1.00 30.04 115 ILE B N 1
ATOM 1706 C CA . ILE B 1 115 ? 1.980 3.976 36.980 1.00 31.24 115 ILE B CA 1
ATOM 1707 C C . ILE B 1 115 ? 2.799 4.921 36.094 1.00 31.73 115 ILE B C 1
ATOM 1708 O O . ILE B 1 115 ? 3.083 4.610 34.934 1.00 32.62 115 ILE B O 1
ATOM 1713 N N . ASP B 1 116 ? 3.173 6.077 36.624 1.00 32.19 116 ASP B N 1
ATOM 1714 C CA . ASP B 1 116 ? 3.971 7.007 35.840 1.00 33.41 116 ASP B CA 1
ATOM 1715 C C . ASP B 1 116 ? 5.423 6.579 35.881 1.00 33.34 116 ASP B C 1
ATOM 1716 O O . ASP B 1 116 ? 5.988 6.431 36.964 1.00 33.00 116 ASP B O 1
ATOM 1721 N N . THR B 1 117 ? 6.026 6.374 34.712 1.00 31.58 117 THR B N 1
ATOM 1722 C CA . THR B 1 117 ? 7.426 5.955 34.660 1.00 31.56 117 THR B CA 1
ATOM 1723 C C . THR B 1 117 ? 8.308 6.892 33.866 1.00 29.66 117 THR B C 1
ATOM 1724 O O . THR B 1 117 ? 9.499 6.636 33.703 1.00 29.18 117 THR B O 1
ATOM 1728 N N . ALA B 1 118 ? 7.728 7.974 33.367 1.00 28.45 118 ALA B N 1
ATOM 1729 C CA . ALA B 1 118 ? 8.495 8.922 32.589 1.00 27.72 118 ALA B CA 1
ATOM 1730 C C . ALA B 1 118 ? 7.707 10.160 32.230 1.00 28.96 118 ALA B C 1
ATOM 1731 O O . ALA B 1 118 ? 6.481 10.188 32.323 1.00 27.54 118 ALA B O 1
ATOM 1733 N N . CYS B 1 119 ? 8.439 11.196 31.838 1.00 30.62 119 CYS B N 1
ATOM 1734 C CA . CYS B 1 119 ? 7.844 12.446 31.405 1.00 31.71 119 CYS B CA 1
ATOM 1735 C C . CYS B 1 119 ? 8.311 12.573 29.954 1.00 30.17 119 CYS B C 1
ATOM 1736 O O . CYS B 1 119 ? 9.507 12.577 29.697 1.00 32.15 119 CYS B O 1
ATOM 1739 N N . VAL B 1 120 ? 7.381 12.661 29.008 1.00 28.65 120 VAL B N 1
ATOM 1740 C CA . VAL B 1 120 ? 7.747 12.743 27.591 1.00 28.18 120 VAL B CA 1
ATOM 1741 C C . VAL B 1 120 ? 7.172 13.947 26.843 1.00 29.86 120 VAL B C 1
ATOM 1742 O O . VAL B 1 120 ? 6.220 14.581 27.308 1.00 31.38 120 VAL B O 1
ATOM 1746 N N . CYS B 1 121 ? 7.747 14.256 25.681 1.00 29.93 121 CYS B N 1
ATOM 1747 C CA . CYS B 1 121 ? 7.276 15.387 24.881 1.00 32.02 121 CYS B CA 1
ATOM 1748 C C . CYS B 1 121 ? 6.328 14.971 23.754 1.00 32.05 121 CYS B C 1
ATOM 1749 O O . CYS B 1 121 ? 6.572 13.985 23.056 1.00 32.26 121 CYS B O 1
ATOM 1752 N N . THR B 1 122 ? 5.244 15.719 23.572 1.00 31.29 122 THR B N 1
ATOM 1753 C CA . THR B 1 122 ? 4.317 15.394 22.495 1.00 33.48 122 THR B CA 1
ATOM 1754 C C . THR B 1 122 ? 4.183 16.576 21.540 1.00 34.50 122 THR B C 1
ATOM 1755 O O . THR B 1 122 ? 4.363 17.732 21.934 1.00 34.48 122 THR B O 1
ATOM 1759 N N . LEU B 1 123 ? 3.855 16.282 20.288 1.00 35.66 123 LEU B N 1
ATOM 1760 C CA . LEU B 1 123 ? 3.723 17.319 19.266 1.00 36.91 123 LEU B CA 1
ATOM 1761 C C . LEU B 1 123 ? 2.328 17.554 18.681 1.00 38.51 123 LEU B C 1
ATOM 1762 O O . LEU B 1 123 ? 1.418 16.745 18.833 1.00 38.53 123 LEU B O 1
ATOM 1767 N N . LEU B 1 124 ? 2.199 18.688 17.999 1.00 42.70 124 LEU B N 1
ATOM 1768 C CA . LEU B 1 124 ? 0.989 19.109 17.287 1.00 44.88 124 LEU B CA 1
ATOM 1769 C C . LEU B 1 124 ? 1.448 20.128 16.242 1.00 48.64 124 LEU B C 1
ATOM 1770 O O . LEU B 1 124 ? 1.855 21.240 16.585 1.00 48.94 124 LEU B O 1
ATOM 1775 N N . SER B 1 125 ? 1.397 19.740 14.970 1.00 52.80 125 SER B N 1
ATOM 1776 C CA . SER B 1 125 ? 1.828 20.612 13.881 1.00 55.42 125 SER B CA 1
ATOM 1777 C C . SER B 1 125 ? 1.095 21.935 13.855 1.00 56.80 125 SER B C 1
ATOM 1778 O O . SER B 1 125 ? -0.024 22.053 14.344 1.00 58.32 125 SER B O 1
ATOM 1781 N N . ARG B 1 126 ? 1.749 22.926 13.262 1.00 59.22 126 ARG B N 1
ATOM 1782 C CA . ARG B 1 126 ? 1.231 24.284 13.149 1.00 61.87 126 ARG B CA 1
ATOM 1783 C C . ARG B 1 126 ? 1.947 24.898 11.946 1.00 62.80 126 ARG B C 1
ATOM 1784 O O . ARG B 1 126 ? 1.687 26.037 11.551 1.00 62.84 126 ARG B O 1
ATOM 1792 N N . THR B 1 127 ? 2.842 24.100 11.369 1.00 63.11 127 THR B N 1
ATOM 1793 C CA . THR B 1 127 ? 3.658 24.476 10.219 1.00 63.86 127 THR B CA 1
ATOM 1794 C C . THR B 1 127 ? 2.877 25.142 9.097 1.00 63.03 127 THR B C 1
ATOM 1795 O O . THR B 1 127 ? 1.646 25.213 9.133 1.00 63.39 127 THR B O 1
ATOM 1799 N N . GLY B 1 128 ? 3.610 25.612 8.090 1.00 61.67 128 GLY B N 1
ATOM 1800 C CA . GLY B 1 128 ? 2.991 26.259 6.952 1.00 59.24 128 GLY B CA 1
ATOM 1801 C C . GLY B 1 128 ? 3.255 25.495 5.676 1.00 56.84 128 GLY B C 1
ATOM 1802 O O . GLY B 1 128 ? 2.544 25.767 4.690 1.00 56.59 128 GLY B O 1
ATOM 1803 N N . SER C 2 1 ? -26.620 18.689 2.163 1.00 61.57 283 SER X N 1
ATOM 1804 C CA . SER C 2 1 ? -28.094 18.644 2.366 1.00 61.95 283 SER X CA 1
ATOM 1805 C C . SER C 2 1 ? -28.480 17.419 3.196 1.00 60.90 283 SER X C 1
ATOM 1806 O O . SER C 2 1 ? -28.528 17.476 4.431 1.00 62.50 283 SER X O 1
ATOM 1809 N N . HIS C 2 2 ? -28.740 16.309 2.511 1.00 56.64 284 HIS X N 1
ATOM 1810 C CA . HIS C 2 2 ? -29.141 15.076 3.170 1.00 51.72 284 HIS X CA 1
ATOM 1811 C C . HIS C 2 2 ? -28.278 13.906 2.728 1.00 49.01 284 HIS X C 1
ATOM 1812 O O . HIS C 2 2 ? -28.279 13.522 1.561 1.00 47.69 284 HIS X O 1
ATOM 1819 N N . MET C 2 3 ? -27.531 13.353 3.676 1.00 45.61 285 MET X N 1
ATOM 1820 C CA . MET C 2 3 ? -26.641 12.240 3.401 1.00 42.71 285 MET X CA 1
ATOM 1821 C C . MET C 2 3 ? -26.687 11.181 4.485 1.00 40.86 285 MET X C 1
ATOM 1822 O O . MET C 2 3 ? -26.536 11.482 5.674 1.00 42.08 285 MET X O 1
ATOM 1827 N N . ALA C 2 4 ? -26.896 9.938 4.076 1.00 36.45 286 ALA X N 1
ATOM 1828 C CA . ALA C 2 4 ? -26.889 8.853 5.029 1.00 33.74 286 ALA X CA 1
ATOM 1829 C C . ALA C 2 4 ? -25.394 8.669 5.309 1.00 33.38 286 ALA X C 1
ATOM 1830 O O . ALA C 2 4 ? -24.551 9.061 4.503 1.00 31.15 286 ALA X O 1
ATOM 1832 N N . PRO C 2 5 ? -25.050 8.083 6.460 1.00 32.68 287 PRO X N 1
ATOM 1833 C CA . PRO C 2 5 ? -23.648 7.874 6.808 1.00 33.55 287 PRO X CA 1
ATOM 1834 C C . PRO C 2 5 ? -22.874 7.013 5.829 1.00 34.06 287 PRO X C 1
ATOM 1835 O O . PRO C 2 5 ? -23.430 6.139 5.174 1.00 35.69 287 PRO X O 1
ATOM 1839 N N . THR C 2 6 ? -21.578 7.276 5.741 1.00 33.82 288 THR X N 1
ATOM 1840 C CA . THR C 2 6 ? -20.685 6.514 4.885 1.00 34.61 288 THR X CA 1
ATOM 1841 C C . THR C 2 6 ? -19.320 6.546 5.541 1.00 33.01 288 THR X C 1
ATOM 1842 O O . THR C 2 6 ? -18.815 7.615 5.860 1.00 33.35 288 THR X O 1
ATOM 1846 N N . ILE C 2 7 ? -18.749 5.372 5.787 1.00 31.55 289 ILE X N 1
ATOM 1847 C CA . ILE C 2 7 ? -17.423 5.274 6.387 1.00 30.25 289 ILE X CA 1
ATOM 1848 C C . ILE C 2 7 ? -16.542 5.092 5.176 1.00 30.42 289 ILE X C 1
ATOM 1849 O O . ILE C 2 7 ? -16.443 3.999 4.642 1.00 31.35 289 ILE X O 1
ATOM 1854 N N . THR C 2 8 ? -15.918 6.176 4.736 1.00 30.68 290 THR X N 1
ATOM 1855 C CA . THR C 2 8 ? -15.095 6.148 3.546 1.00 30.57 290 THR X CA 1
ATOM 1856 C C . THR C 2 8 ? -13.644 5.798 3.806 1.00 31.78 290 THR X C 1
ATOM 1857 O O . THR C 2 8 ? -12.856 5.652 2.867 1.00 32.46 290 THR X O 1
ATOM 1861 N N . PHE C 2 9 ? -13.290 5.659 5.079 1.00 33.73 291 PHE X N 1
ATOM 1862 C CA . PHE C 2 9 ? -11.919 5.326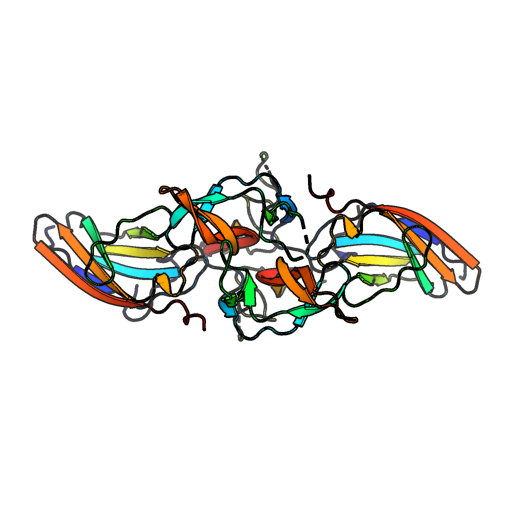 5.459 1.00 34.36 291 PHE X CA 1
ATOM 1863 C C . PHE C 2 9 ? -11.832 4.783 6.884 1.00 34.60 291 PHE X C 1
ATOM 1864 O O . PHE C 2 9 ? -12.291 5.418 7.830 1.00 34.79 291 PHE X O 1
ATOM 1872 N N . LEU C 2 10 ? -11.242 3.600 7.012 1.00 35.41 292 LEU X N 1
ATOM 1873 C CA . LEU C 2 10 ? -11.039 2.929 8.296 1.00 36.00 292 LEU X CA 1
ATOM 1874 C C . LEU C 2 10 ? -9.834 2.003 8.113 1.00 37.33 292 LEU X C 1
ATOM 1875 O O . LEU C 2 10 ? -9.885 1.081 7.314 1.00 38.11 292 LEU X O 1
ATOM 1880 N N . GLU C 2 11 ? -8.747 2.252 8.835 1.00 38.88 293 GLU X N 1
ATOM 1881 C CA . GLU C 2 11 ? -7.559 1.419 8.680 1.00 41.05 293 GLU X CA 1
ATOM 1882 C C . GLU C 2 11 ? -6.945 0.903 9.968 1.00 40.56 293 GLU X C 1
ATOM 1883 O O . GLU C 2 11 ? -7.422 1.187 11.071 1.00 40.59 293 GLU X O 1
ATOM 1889 N N . SER C 2 12 ? -5.874 0.132 9.798 1.00 40.13 294 SER X N 1
ATOM 1890 C CA . SER C 2 12 ? -5.138 -0.449 10.907 1.00 38.72 294 SER X CA 1
ATOM 1891 C C . SER C 2 12 ? -4.590 0.660 11.769 1.00 37.10 294 SER X C 1
ATOM 1892 O O . SER C 2 12 ? -4.286 1.745 11.283 1.00 36.98 294 SER X O 1
ATOM 1895 N N . PRO C 2 13 ? -4.444 0.394 13.068 1.00 36.37 295 PRO X N 1
ATOM 1896 C CA . PRO C 2 13 ? -3.929 1.392 14.005 1.00 35.03 295 PRO X CA 1
ATOM 1897 C C . PRO C 2 13 ? -2.473 1.781 13.810 1.00 34.11 295 PRO X C 1
ATOM 1898 O O . PRO C 2 13 ? -1.650 0.963 13.398 1.00 31.28 295 PRO X O 1
ATOM 1902 N N . THR C 2 14 ? -2.182 3.051 14.078 1.00 32.96 296 THR X N 1
ATOM 1903 C CA . THR C 2 14 ? -0.824 3.559 14.008 1.00 35.20 296 THR X CA 1
ATOM 1904 C C . THR C 2 14 ? -0.461 3.888 15.440 1.00 35.81 296 THR X C 1
ATOM 1905 O O . THR C 2 14 ? -1.332 4.182 16.265 1.00 34.59 296 THR X O 1
ATOM 1909 N N . SER C 2 15 ? 0.833 3.831 15.725 1.00 36.35 297 SER X N 1
ATOM 1910 C CA . SER C 2 15 ? 1.351 4.122 17.046 1.00 34.61 297 SER X CA 1
ATOM 1911 C C . SER C 2 15 ? 1.945 5.526 17.064 1.00 33.25 297 SER X C 1
ATOM 1912 O O . SER C 2 15 ? 2.945 5.792 16.410 1.00 33.80 297 SER X O 1
ATOM 1915 N N . ASP C 2 16 ? 1.303 6.427 17.797 1.00 33.16 298 ASP X N 1
ATOM 1916 C CA . ASP C 2 16 ? 1.771 7.801 17.936 1.00 32.61 298 ASP X CA 1
ATOM 1917 C C . ASP C 2 16 ? 2.049 7.938 19.415 1.00 31.92 298 ASP X C 1
ATOM 1918 O O . ASP C 2 16 ? 2.699 7.079 19.999 1.00 33.25 298 ASP X O 1
ATOM 1923 N N . HIS C 2 17 ? 1.571 9.008 20.034 1.00 31.78 299 HIS X N 1
ATOM 1924 C CA . HIS C 2 17 ? 1.763 9.135 21.472 1.00 31.81 299 HIS X CA 1
ATOM 1925 C C . HIS C 2 17 ? 0.889 8.018 22.038 1.00 31.38 299 HIS X C 1
ATOM 1926 O O . HIS C 2 17 ? 1.316 7.242 22.895 1.00 32.13 299 HIS X O 1
ATOM 1933 N N . HIS C 2 18 ? -0.339 7.961 21.530 1.00 30.74 300 HIS X N 1
ATOM 1934 C CA . HIS C 2 18 ? -1.306 6.927 21.870 1.00 30.59 300 HIS X CA 1
ATOM 1935 C C . HIS C 2 18 ? -1.494 6.174 20.561 1.00 29.89 300 HIS X C 1
ATOM 1936 O O . HIS C 2 18 ? -0.968 6.600 19.536 1.00 30.20 300 HIS X O 1
ATOM 1943 N N . TRP C 2 19 ? -2.227 5.063 20.581 1.00 28.37 301 TRP X N 1
ATOM 1944 C CA . TRP C 2 19 ? -2.483 4.350 19.335 1.00 28.75 301 TRP X CA 1
ATOM 1945 C C . TRP C 2 19 ? -3.731 4.942 18.722 1.00 27.72 301 TRP X C 1
ATOM 1946 O O . TRP C 2 19 ? -4.629 5.372 19.431 1.00 26.31 301 TRP X O 1
ATOM 1957 N N . CYS C 2 20 ? -3.794 4.945 17.400 1.00 31.03 302 CYS X N 1
ATOM 1958 C CA . CYS C 2 20 ? -4.945 5.504 16.705 1.00 32.76 302 CYS X CA 1
ATOM 1959 C C . CYS C 2 20 ? -5.524 4.604 15.611 1.00 30.53 302 CYS X C 1
ATOM 1960 O O . CYS C 2 20 ? -4.820 4.246 14.678 1.00 32.03 302 CYS X O 1
ATOM 1963 N N . ILE C 2 21 ? -6.789 4.210 15.742 1.00 28.30 303 ILE X N 1
ATOM 1964 C CA . ILE C 2 21 ? -7.440 3.440 14.684 1.00 26.94 303 ILE X CA 1
ATOM 1965 C C . ILE C 2 21 ? -8.084 4.566 13.872 1.00 26.12 303 ILE X C 1
ATOM 1966 O O . ILE C 2 21 ? -9.134 5.094 14.227 1.00 27.43 303 ILE X O 1
ATOM 1971 N N . PRO C 2 22 ? -7.451 4.955 12.769 1.00 26.02 304 PRO X N 1
ATOM 1972 C CA . PRO C 2 22 ? -7.955 6.036 11.920 1.00 25.01 304 PRO X CA 1
ATOM 1973 C C . PRO C 2 22 ? -9.247 5.761 11.185 1.00 23.04 304 PRO X C 1
ATOM 1974 O O . PRO C 2 22 ? -9.548 4.621 10.869 1.00 21.87 304 PRO X O 1
ATOM 1978 N N . PHE C 2 23 ? -9.991 6.827 10.902 1.00 23.16 305 PHE X N 1
ATOM 1979 C CA . PHE C 2 23 ? -11.238 6.717 10.159 1.00 25.38 305 PHE X CA 1
ATOM 1980 C C . PHE C 2 23 ? -11.726 8.040 9.591 1.00 28.44 305 PHE X C 1
ATOM 1981 O O . PHE C 2 23 ? -11.240 9.118 9.946 1.00 30.46 305 PHE X O 1
ATOM 1989 N N . THR C 2 24 ? -12.696 7.939 8.692 1.00 29.42 306 THR X N 1
ATOM 1990 C CA . THR C 2 24 ? -13.316 9.104 8.093 1.00 28.54 306 THR X CA 1
ATOM 1991 C C . THR C 2 24 ? -14.761 8.736 7.851 1.00 29.40 306 THR X C 1
ATOM 1992 O O . THR C 2 24 ? -15.060 7.673 7.307 1.00 31.58 306 THR X O 1
ATOM 1996 N N . VAL C 2 25 ? -15.657 9.615 8.262 1.00 28.86 307 VAL X N 1
ATOM 1997 C CA . VAL C 2 25 ? -17.073 9.386 8.083 1.00 30.19 307 VAL X CA 1
ATOM 1998 C C . VAL C 2 25 ? -17.723 10.605 7.437 1.00 32.19 307 VAL X C 1
ATOM 1999 O O . VAL C 2 25 ? -17.378 11.743 7.763 1.00 34.26 307 VAL X O 1
ATOM 2003 N N . LYS C 2 26 ? -18.653 10.363 6.513 1.00 32.80 308 LYS X N 1
ATOM 2004 C CA . LYS C 2 26 ? -19.383 11.437 5.841 1.00 31.41 308 LYS X CA 1
ATOM 2005 C C . LYS C 2 26 ? -20.848 11.298 6.198 1.00 30.22 308 LYS X C 1
ATOM 2006 O O . LYS C 2 26 ? -21.314 10.203 6.498 1.00 30.22 308 LYS X O 1
ATOM 2012 N N . GLY C 2 27 ? -21.569 12.410 6.189 1.00 30.26 309 GLY X N 1
ATOM 2013 C CA . GLY C 2 27 ? -22.980 12.359 6.517 1.00 31.29 309 GLY X CA 1
ATOM 2014 C C . GLY C 2 27 ? -23.514 13.683 7.010 1.00 32.45 309 GLY X C 1
ATOM 2015 O O . GLY C 2 27 ? -22.756 14.516 7.514 1.00 34.48 309 GLY X O 1
ATOM 2016 N N . ASN C 2 28 ? -24.824 13.870 6.869 1.00 32.49 310 ASN X N 1
ATOM 2017 C CA . ASN C 2 28 ? -25.489 15.097 7.288 1.00 33.00 310 ASN X CA 1
ATOM 2018 C C . ASN C 2 28 ? -26.961 14.794 7.535 1.00 35.24 310 ASN X C 1
ATOM 2019 O O . ASN C 2 28 ? -27.683 14.381 6.627 1.00 36.37 310 ASN X O 1
ATOM 2024 N N . PRO C 2 29 ? -27.429 14.986 8.773 1.00 35.73 311 PRO X N 1
ATOM 2025 C CA . PRO C 2 29 ? -26.699 15.461 9.954 1.00 36.46 311 PRO X CA 1
ATOM 2026 C C . PRO C 2 29 ? -25.544 14.573 10.428 1.00 37.45 311 PRO X C 1
ATOM 2027 O O . PRO C 2 29 ? -25.469 13.385 10.103 1.00 37.92 311 PRO X O 1
ATOM 2031 N N . LYS C 2 30 ? -24.654 15.180 11.211 1.00 38.58 312 LYS X N 1
ATOM 2032 C CA . LYS C 2 30 ? -23.473 14.521 11.771 1.00 35.88 312 LYS X CA 1
ATOM 2033 C C . LYS C 2 30 ? -23.860 13.180 12.363 1.00 33.12 312 LYS X C 1
ATOM 2034 O O . LYS C 2 30 ? -24.701 13.109 13.249 1.00 32.56 312 LYS X O 1
ATOM 2040 N N . PRO C 2 31 ? -23.246 12.093 11.873 1.00 32.82 313 PRO X N 1
ATOM 2041 C CA . PRO C 2 31 ? -23.533 10.740 12.354 1.00 30.97 313 PRO X CA 1
ATOM 2042 C C . PRO C 2 31 ? -23.112 10.495 13.792 1.00 30.61 313 PRO X C 1
ATOM 2043 O O . PRO C 2 31 ? -22.164 11.097 14.281 1.00 33.73 313 PRO X O 1
ATOM 2047 N N . ALA C 2 32 ? -23.832 9.613 14.469 1.00 29.78 314 ALA X N 1
ATOM 2048 C CA . ALA C 2 32 ? -23.489 9.238 15.830 1.00 29.70 314 ALA X CA 1
ATOM 2049 C C . ALA C 2 32 ? -22.562 8.033 15.657 1.00 31.33 314 ALA X C 1
ATOM 2050 O O . ALA C 2 32 ? -22.885 7.105 14.921 1.00 32.96 314 ALA X O 1
ATOM 2052 N N . LEU C 2 33 ? -21.409 8.038 16.309 1.00 31.81 315 LEU X N 1
ATOM 2053 C CA . LEU C 2 33 ? -20.484 6.920 16.150 1.00 33.18 315 LEU X CA 1
ATOM 2054 C C . LEU C 2 33 ? -20.594 5.924 17.286 1.00 34.03 315 LEU X C 1
ATOM 2055 O O . LEU C 2 33 ? -20.986 6.267 18.397 1.00 36.30 315 LEU X O 1
ATOM 2060 N N . GLN C 2 34 ? -20.252 4.681 16.989 1.00 35.86 316 GLN X N 1
ATOM 2061 C CA . GLN C 2 34 ? -20.336 3.598 17.954 1.00 36.91 316 GLN X CA 1
ATOM 2062 C C . GLN C 2 34 ? -19.347 2.518 17.537 1.00 36.18 316 GLN X C 1
ATOM 2063 O O . GLN C 2 34 ? -19.158 2.267 16.354 1.00 36.65 316 GLN X O 1
ATOM 2069 N N . TRP C 2 35 ? -18.695 1.889 18.500 1.00 35.90 317 TRP X N 1
ATOM 2070 C CA . TRP C 2 35 ? -17.743 0.848 18.165 1.00 35.06 317 TRP X CA 1
ATOM 2071 C C . TRP C 2 35 ? -18.154 -0.479 18.755 1.00 36.24 317 TRP X C 1
ATOM 2072 O O . TRP C 2 35 ? -18.838 -0.540 19.774 1.00 37.46 317 TRP X O 1
ATOM 2083 N N . PHE C 2 36 ? -17.725 -1.543 18.099 1.00 37.82 318 PHE X N 1
ATOM 2084 C CA . PHE C 2 36 ? -17.990 -2.892 18.559 1.00 40.30 318 PHE X CA 1
ATOM 2085 C C . PHE C 2 36 ? -16.656 -3.610 18.560 1.00 39.94 318 PHE X C 1
ATOM 2086 O O . PHE C 2 36 ? -15.923 -3.557 17.583 1.00 40.32 318 PHE X O 1
ATOM 2094 N N . TYR C 2 37 ? -16.334 -4.265 19.664 1.00 40.95 319 TYR X N 1
ATOM 2095 C CA . TYR C 2 37 ? -15.082 -4.997 19.771 1.00 41.18 319 TYR X CA 1
ATOM 2096 C C . TYR C 2 37 ? -15.444 -6.470 19.835 1.00 42.91 319 TYR X C 1
ATOM 2097 O O . TYR C 2 37 ? -16.327 -6.853 20.599 1.00 43.69 319 TYR X O 1
ATOM 2106 N N . ASN C 2 38 ? -14.765 -7.287 19.031 1.00 45.11 320 ASN X N 1
ATOM 2107 C CA . ASN C 2 38 ? -15.028 -8.728 18.956 1.00 47.39 320 ASN X CA 1
ATOM 2108 C C . ASN C 2 38 ? -16.506 -9.068 19.094 1.00 48.71 320 ASN X C 1
ATOM 2109 O O . ASN C 2 38 ? -16.896 -9.781 20.010 1.00 49.82 320 ASN X O 1
ATOM 2114 N N . GLY C 2 39 ? -17.327 -8.547 18.190 1.00 49.38 321 GLY X N 1
ATOM 2115 C CA . GLY C 2 39 ? -18.747 -8.830 18.244 1.00 50.94 321 GLY X CA 1
ATOM 2116 C C . GLY C 2 39 ? -19.546 -8.016 19.247 1.00 51.87 321 GLY X C 1
ATOM 2117 O O . GLY C 2 39 ? -20.655 -7.563 18.938 1.00 53.43 321 GLY X O 1
ATOM 2118 N N . ALA C 2 40 ? -18.999 -7.825 20.444 1.00 50.05 322 ALA X N 1
ATOM 2119 C CA . ALA C 2 40 ? -19.688 -7.067 21.486 1.00 48.36 322 ALA X CA 1
ATOM 2120 C C . ALA C 2 40 ? -19.427 -5.562 21.418 1.00 47.83 322 ALA X C 1
ATOM 2121 O O . ALA C 2 40 ? -18.391 -5.123 20.901 1.00 46.00 322 ALA X O 1
ATOM 2123 N N . ILE C 2 41 ? -20.374 -4.786 21.954 1.00 47.22 323 ILE X N 1
ATOM 2124 C CA . ILE C 2 41 ? -20.285 -3.327 21.979 1.00 47.37 323 ILE X CA 1
ATOM 2125 C C . ILE C 2 41 ? -19.168 -2.839 22.883 1.00 47.20 323 ILE X C 1
ATOM 2126 O O . ILE C 2 41 ? -19.033 -3.287 24.021 1.00 47.56 323 ILE X O 1
ATOM 2131 N N . LEU C 2 42 ? -18.375 -1.909 22.363 1.00 46.04 324 LEU X N 1
ATOM 2132 C CA . LEU C 2 42 ? -17.257 -1.346 23.099 1.00 44.63 324 LEU X CA 1
ATOM 2133 C C . LEU C 2 42 ? -17.675 -0.159 23.966 1.00 45.01 324 LEU X C 1
ATOM 2134 O O . LEU C 2 42 ? -18.024 0.908 23.454 1.00 45.26 324 LEU X O 1
ATOM 2139 N N . ASN C 2 43 ? -17.641 -0.341 25.281 1.00 45.15 325 ASN X N 1
ATOM 2140 C CA . ASN C 2 43 ? -18.003 0.737 26.184 1.00 45.97 325 ASN X CA 1
ATOM 2141 C C . ASN C 2 43 ? -16.776 1.612 26.385 1.00 45.70 325 ASN X C 1
ATOM 2142 O O . ASN C 2 43 ? -15.809 1.219 27.032 1.00 46.93 325 ASN X O 1
ATOM 2147 N N . GLU C 2 44 ? -16.823 2.806 25.809 1.00 45.02 326 GLU X N 1
ATOM 2148 C CA . GLU C 2 44 ? -15.711 3.742 25.872 1.00 44.00 326 GLU X CA 1
ATOM 2149 C C . GLU C 2 44 ? -15.383 4.265 27.258 1.00 43.08 326 GLU X C 1
ATOM 2150 O O . GLU C 2 44 ? -16.247 4.349 28.123 1.00 43.44 326 GLU X O 1
ATOM 2156 N N . SER C 2 45 ? -14.116 4.611 27.456 1.00 42.09 327 SER X N 1
ATOM 2157 C CA . SER C 2 45 ? -13.644 5.140 28.729 1.00 41.10 327 SER X CA 1
ATOM 2158 C C . SER C 2 45 ? -12.559 6.161 28.422 1.00 42.39 327 SER X C 1
ATOM 2159 O O . SER C 2 45 ? -12.320 6.483 27.256 1.00 43.47 327 SER X O 1
ATOM 2162 N N . LYS C 2 46 ? -11.901 6.677 29.453 1.00 42.74 328 LYS X N 1
ATOM 2163 C CA . LYS C 2 46 ? -10.850 7.649 29.216 1.00 44.09 328 LYS X CA 1
ATOM 2164 C C . LYS C 2 46 ? -9.635 6.950 28.629 1.00 44.43 328 LYS X C 1
ATOM 2165 O O . LYS C 2 46 ? -8.646 7.592 28.290 1.00 46.28 328 LYS X O 1
ATOM 2171 N N . TYR C 2 47 ? -9.714 5.635 28.489 1.00 42.78 329 TYR X N 1
ATOM 2172 C CA . TYR C 2 47 ? -8.592 4.888 27.952 1.00 43.75 329 TYR X CA 1
ATOM 2173 C C . TYR C 2 47 ? -8.795 4.470 26.507 1.00 42.44 329 TYR X C 1
ATOM 2174 O O . TYR C 2 47 ? -7.8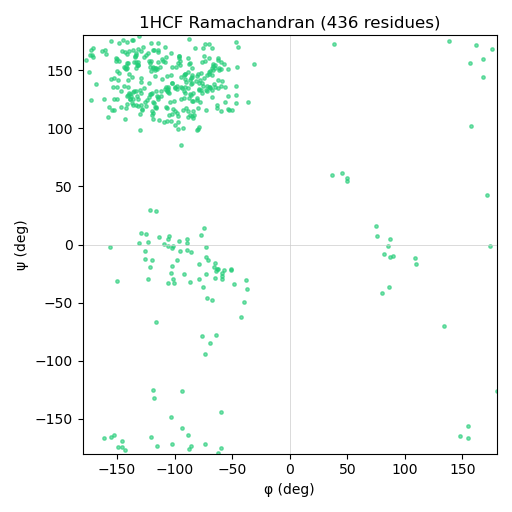33 4.248 25.774 1.00 41.31 329 TYR X O 1
ATOM 2183 N N . ILE C 2 48 ? -10.057 4.368 26.111 1.00 41.83 330 ILE X N 1
ATOM 2184 C CA . ILE C 2 48 ? -10.437 3.988 24.752 1.00 40.30 330 ILE X CA 1
ATOM 2185 C C . ILE C 2 48 ? -11.663 4.825 24.415 1.00 39.59 330 ILE X C 1
ATOM 2186 O O . ILE C 2 48 ? -12.745 4.594 24.950 1.00 39.71 330 ILE X O 1
ATOM 2191 N N . CYS C 2 49 ? -11.495 5.811 23.548 1.00 38.80 331 CYS X N 1
ATOM 2192 C CA . CYS C 2 49 ? -12.617 6.658 23.183 1.00 36.92 331 CYS X CA 1
ATOM 2193 C C . CYS C 2 49 ? -12.462 7.201 21.778 1.00 34.74 331 CYS X C 1
ATOM 2194 O O . CYS C 2 49 ? -11.368 7.223 21.228 1.00 34.55 331 CYS X O 1
ATOM 2197 N N . THR C 2 50 ? -13.581 7.643 21.215 1.00 34.37 332 THR X N 1
ATOM 2198 C CA . THR C 2 50 ? -13.648 8.201 19.868 1.00 31.47 332 THR X CA 1
ATOM 2199 C C . THR C 2 50 ? -13.322 9.687 19.886 1.00 31.11 332 THR X C 1
ATOM 2200 O O . THR C 2 50 ? -13.909 10.441 20.659 1.00 32.92 332 THR X O 1
ATOM 2204 N N . LYS C 2 51 ? -12.400 10.112 19.037 1.00 28.97 333 LYS X N 1
ATOM 2205 C CA . LYS C 2 51 ? -12.065 11.519 18.964 1.00 30.68 333 LYS X CA 1
ATOM 2206 C C . LYS C 2 51 ? -12.175 11.995 17.520 1.00 29.95 333 LYS X C 1
ATOM 2207 O O . LYS C 2 51 ? -11.713 11.321 16.598 1.00 30.44 333 LYS X O 1
ATOM 2213 N N . ILE C 2 52 ? -12.798 13.149 17.322 1.00 27.82 334 ILE X N 1
ATOM 2214 C CA . ILE C 2 52 ? -12.884 13.730 15.995 1.00 27.28 334 ILE X CA 1
ATOM 2215 C C . ILE C 2 52 ? -11.876 14.878 16.019 1.00 28.86 334 ILE X C 1
ATOM 2216 O O . ILE C 2 52 ? -12.064 15.881 16.721 1.00 28.82 334 ILE X O 1
ATOM 2221 N N . HIS C 2 53 ? -10.799 14.730 15.266 1.00 28.33 335 HIS X N 1
ATOM 2222 C CA . HIS C 2 53 ? -9.777 15.75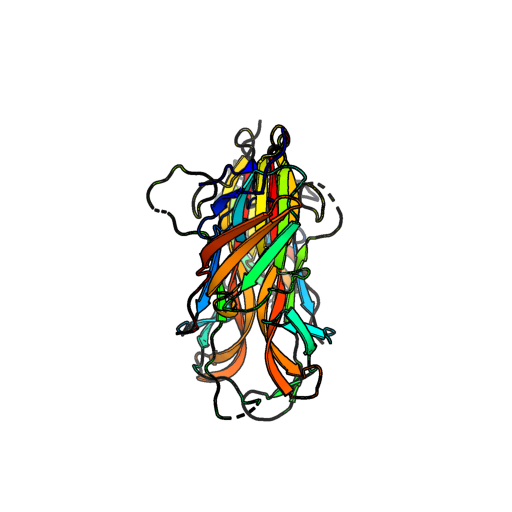6 15.238 1.00 29.00 335 HIS X CA 1
ATOM 2223 C C . HIS C 2 53 ? -10.071 16.823 14.218 1.00 31.18 335 HIS X C 1
ATOM 2224 O O . HIS C 2 53 ? -9.734 17.998 14.404 1.00 31.04 335 HIS X O 1
ATOM 2231 N N . VAL C 2 54 ? -10.707 16.412 13.133 1.00 31.24 336 VAL X N 1
ATOM 2232 C CA . VAL C 2 54 ? -11.010 17.341 12.074 1.00 31.19 336 VAL X CA 1
ATOM 2233 C C . VAL C 2 54 ? -12.370 17.108 11.491 1.00 31.73 336 VAL X C 1
ATOM 2234 O O . VAL C 2 54 ? -12.726 15.994 11.130 1.00 33.45 336 VAL X O 1
ATOM 2238 N N . THR C 2 55 ? -13.141 18.176 11.425 1.00 31.48 337 THR X N 1
ATOM 2239 C CA . THR C 2 55 ? -14.449 18.105 10.842 1.00 32.73 337 THR X CA 1
ATOM 2240 C C . THR C 2 55 ? -14.483 19.154 9.750 1.00 33.83 337 THR X C 1
ATOM 2241 O O . THR C 2 55 ? -14.277 20.338 9.991 1.00 33.65 337 THR X O 1
ATOM 2245 N N . ASN C 2 56 ? -14.693 18.710 8.526 1.00 36.94 338 ASN X N 1
ATOM 2246 C CA . ASN C 2 56 ? -14.775 19.656 7.446 1.00 39.44 338 ASN X CA 1
ATOM 2247 C C . ASN C 2 56 ? -16.230 20.007 7.241 1.00 42.17 338 ASN X C 1
ATOM 2248 O O . ASN C 2 56 ? -16.910 20.407 8.190 1.00 45.68 338 ASN X O 1
ATOM 2253 N N . HIS C 2 57 ? -16.732 19.860 6.032 1.00 42.44 339 HIS X N 1
ATOM 2254 C CA . HIS C 2 57 ? -18.121 20.210 5.810 1.00 43.36 339 HIS X CA 1
ATOM 2255 C C . HIS C 2 57 ? -18.975 19.095 6.398 1.00 42.88 339 HIS X C 1
ATOM 2256 O O . HIS C 2 57 ? -19.501 19.204 7.509 1.00 40.92 339 HIS X O 1
ATOM 2263 N N . THR C 2 58 ? -19.073 18.005 5.652 1.00 41.42 340 THR X N 1
ATOM 2264 C CA . THR C 2 58 ? -19.850 16.862 6.068 1.00 39.72 340 THR X CA 1
ATOM 2265 C C . THR C 2 58 ? -18.920 15.693 6.322 1.00 38.66 340 THR X C 1
ATOM 2266 O O . THR C 2 58 ? -19.366 14.576 6.573 1.00 38.08 340 THR X O 1
ATOM 2270 N N . GLU C 2 59 ? -17.620 15.961 6.246 1.00 37.53 341 GLU X N 1
ATOM 2271 C CA . GLU C 2 59 ? -16.606 14.946 6.487 1.00 35.42 341 GLU X CA 1
ATOM 2272 C C . GLU C 2 59 ? -16.041 15.069 7.899 1.00 33.59 341 GLU X C 1
ATOM 2273 O O . GLU C 2 59 ? -15.739 16.168 8.359 1.00 31.24 341 GLU X O 1
ATOM 2279 N N . TYR C 2 60 ? -15.914 13.936 8.586 1.00 32.36 342 TYR X N 1
ATOM 2280 C CA . TYR C 2 60 ? -15.366 13.914 9.939 1.00 30.78 342 TYR X CA 1
ATOM 2281 C C . TYR C 2 60 ? -14.178 12.964 9.990 1.00 30.04 342 TYR X C 1
ATOM 2282 O O . TYR C 2 60 ? -14.295 11.801 9.625 1.00 29.60 342 TYR X O 1
ATOM 2291 N N . HIS C 2 61 ? -13.036 13.478 10.435 1.00 30.37 343 HIS X N 1
ATOM 2292 C CA . HIS C 2 61 ? -11.813 12.690 10.529 1.00 30.90 343 HIS X CA 1
ATOM 2293 C C . HIS C 2 61 ? -11.432 12.484 11.988 1.00 30.94 343 HIS X C 1
ATOM 2294 O O . HIS C 2 61 ? -11.334 13.435 12.755 1.00 31.14 343 HIS X O 1
ATOM 2301 N N . GLY C 2 62 ? -11.212 11.238 12.373 1.00 32.34 344 GLY X N 1
ATOM 2302 C CA . GLY C 2 62 ? -10.846 10.979 13.751 1.00 32.77 344 GLY X CA 1
ATOM 2303 C C . GLY C 2 62 ? -10.207 9.632 13.974 1.00 32.88 344 GLY X C 1
ATOM 2304 O O . GLY C 2 62 ? -9.799 8.954 13.036 1.00 34.39 344 GLY X O 1
ATOM 2305 N N . CYS C 2 63 ? -10.119 9.248 15.237 1.00 34.32 345 CYS X N 1
ATOM 2306 C CA . CYS C 2 63 ? -9.521 7.980 15.618 1.00 33.99 345 CYS X CA 1
ATOM 2307 C C . CYS C 2 63 ? -10.294 7.416 16.775 1.00 32.23 345 CYS X C 1
ATOM 2308 O O . CYS C 2 63 ? -11.078 8.109 17.417 1.00 30.78 345 CYS X O 1
ATOM 2311 N N . LEU C 2 64 ? -10.048 6.138 17.030 1.00 31.66 346 LEU X N 1
ATOM 2312 C CA . LEU C 2 64 ? -10.555 5.501 18.222 1.00 29.65 346 LEU X CA 1
ATOM 2313 C C . LEU C 2 64 ? -9.196 5.668 18.919 1.00 29.92 346 LEU X C 1
ATOM 2314 O O . LEU C 2 64 ? -8.187 5.149 18.443 1.00 28.21 346 LEU X O 1
ATOM 2319 N N . GLN C 2 65 ? -9.137 6.459 19.979 1.00 29.20 347 GLN X N 1
ATOM 2320 C CA . GLN C 2 65 ? -7.869 6.650 20.652 1.00 31.45 347 GLN X CA 1
ATOM 2321 C C . GLN C 2 65 ? -7.676 5.583 21.718 1.00 32.17 347 GLN X C 1
ATOM 2322 O O . GLN C 2 65 ? -8.607 5.292 22.475 1.00 32.19 347 GLN X O 1
ATOM 2328 N N . LEU C 2 66 ? -6.477 4.996 21.765 1.00 30.68 348 LEU X N 1
ATOM 2329 C CA . LEU C 2 66 ? -6.169 3.965 22.755 1.00 31.03 348 LEU X CA 1
ATOM 2330 C C . LEU C 2 66 ? -4.914 4.287 23.568 1.00 31.89 348 LEU X C 1
ATOM 2331 O O . LEU C 2 66 ? -3.818 4.460 23.022 1.00 31.67 348 LEU X O 1
ATOM 2336 N N . ASP C 2 67 ? -5.095 4.348 24.883 1.00 31.67 349 ASP X N 1
ATOM 2337 C CA . ASP C 2 67 ? -4.022 4.637 25.829 1.00 31.56 349 ASP X CA 1
ATOM 2338 C C . ASP C 2 67 ? -3.389 3.329 26.344 1.00 29.07 349 ASP X C 1
ATOM 2339 O O . ASP C 2 67 ? -4.046 2.542 27.014 1.00 27.84 349 ASP X O 1
ATOM 2344 N N . ASN C 2 68 ? -2.116 3.108 26.027 1.00 30.59 350 ASN X N 1
ATOM 2345 C CA . ASN C 2 68 ? -1.380 1.908 26.458 1.00 29.59 350 ASN X CA 1
ATOM 2346 C C . ASN C 2 68 ? -2.059 0.567 26.203 1.00 28.10 350 ASN X C 1
ATOM 2347 O O . ASN C 2 68 ? -2.235 -0.250 27.119 1.00 28.67 350 ASN X O 1
ATOM 2352 N N . PRO C 2 69 ? -2.443 0.312 24.954 1.00 25.00 351 PRO X N 1
ATOM 2353 C CA . PRO C 2 69 ? -3.093 -0.964 24.677 1.00 24.92 351 PRO X CA 1
ATOM 2354 C C . PRO C 2 69 ? -2.110 -2.119 24.846 1.00 25.92 351 PRO X C 1
ATOM 2355 O O . PRO C 2 69 ? -0.901 -1.913 24.986 1.00 26.24 351 PRO X O 1
ATOM 2359 N N . THR C 2 70 ? -2.636 -3.332 24.846 1.00 27.77 352 THR X N 1
ATOM 2360 C CA . THR C 2 70 ? -1.815 -4.531 24.988 1.00 30.36 352 THR X CA 1
ATOM 2361 C C . THR C 2 70 ? -2.471 -5.615 24.151 1.00 30.55 352 THR X C 1
ATOM 2362 O O . THR C 2 70 ? -3.387 -5.334 23.382 1.00 32.66 352 THR X O 1
ATOM 2366 N N . HIS C 2 71 ? -2.030 -6.855 24.305 1.00 29.59 353 HIS X N 1
ATOM 2367 C CA . HIS C 2 71 ? -2.647 -7.937 23.549 1.00 29.81 353 HIS X CA 1
ATOM 2368 C C . HIS C 2 71 ? -4.119 -8.098 23.950 1.00 31.01 353 HIS X C 1
ATOM 2369 O O . HIS C 2 71 ? -4.902 -8.657 23.196 1.00 32.21 353 HIS X O 1
ATOM 2376 N N . MET C 2 72 ? -4.494 -7.614 25.134 1.00 31.96 354 MET X N 1
ATOM 2377 C CA . MET C 2 72 ? -5.884 -7.705 25.595 1.00 33.91 354 MET X CA 1
ATOM 2378 C C . MET C 2 72 ? -6.836 -6.929 24.684 1.00 33.77 354 MET X C 1
ATOM 2379 O O . MET C 2 72 ? -8.039 -7.179 24.681 1.00 33.82 354 MET X O 1
ATOM 2384 N N . ASN C 2 73 ? -6.301 -5.977 23.927 1.00 33.32 355 ASN X N 1
ATOM 2385 C CA . ASN C 2 73 ? -7.128 -5.181 23.033 1.00 32.58 355 ASN X CA 1
ATOM 2386 C C . ASN C 2 73 ? -7.019 -5.643 21.594 1.00 32.37 355 ASN X C 1
ATOM 2387 O O . ASN C 2 73 ? -7.652 -5.060 20.718 1.00 32.56 355 ASN X O 1
ATOM 2392 N N . ASN C 2 74 ? -6.200 -6.661 21.338 1.00 30.69 356 ASN X N 1
ATOM 2393 C CA . ASN C 2 74 ? -6.079 -7.175 19.978 1.00 31.19 356 ASN X CA 1
ATOM 2394 C C . ASN C 2 74 ? -7.448 -7.719 19.559 1.00 31.60 356 ASN X C 1
ATOM 2395 O O . ASN C 2 74 ? -8.171 -8.302 20.368 1.00 29.72 356 ASN X O 1
ATOM 2400 N N . GLY C 2 75 ? -7.823 -7.511 18.304 1.00 31.72 357 GLY X N 1
ATOM 2401 C CA . GLY C 2 75 ? -9.111 -8.015 17.881 1.00 32.97 357 GLY X CA 1
ATOM 2402 C C . GLY C 2 75 ? -9.747 -7.299 16.715 1.00 33.44 357 GLY X C 1
ATOM 2403 O O . GLY C 2 75 ? -9.100 -6.509 16.014 1.00 34.45 357 GLY X O 1
ATOM 2404 N N . ASP C 2 76 ? -11.029 -7.589 16.519 1.00 34.06 358 ASP X N 1
ATOM 2405 C CA . ASP C 2 76 ? -11.823 -7.011 15.440 1.00 34.53 358 ASP X CA 1
ATOM 2406 C C . ASP C 2 76 ? -12.576 -5.789 15.908 1.00 33.51 358 ASP X C 1
ATOM 2407 O O . ASP C 2 76 ? -13.332 -5.857 16.873 1.00 33.33 358 ASP X O 1
ATOM 2412 N N . TYR C 2 77 ? -12.386 -4.674 15.214 1.00 33.30 359 TYR X N 1
ATOM 2413 C CA . TYR C 2 77 ? -13.085 -3.451 15.575 1.00 32.72 359 TYR X CA 1
ATOM 2414 C C . TYR C 2 77 ? -14.054 -3.027 14.487 1.00 32.62 359 TYR X C 1
ATOM 2415 O O . TYR C 2 77 ? -13.688 -2.894 13.321 1.00 34.27 359 TYR X O 1
ATOM 2424 N N . THR C 2 78 ? -15.301 -2.819 14.875 1.00 32.76 360 THR X N 1
ATOM 2425 C CA . THR C 2 78 ? -16.320 -2.425 13.928 1.00 33.38 360 THR X CA 1
ATOM 2426 C C . THR C 2 78 ? -16.813 -1.022 14.222 1.00 33.82 360 THR X C 1
ATOM 2427 O O . THR C 2 78 ? -17.230 -0.721 15.343 1.00 33.72 360 THR X O 1
ATOM 2431 N N . LEU C 2 79 ? -16.750 -0.161 13.209 1.00 33.24 361 LEU X N 1
ATOM 2432 C CA . LEU C 2 79 ? -17.226 1.195 13.356 1.00 33.32 361 LEU X CA 1
ATOM 2433 C C . LEU C 2 79 ? -18.611 1.265 12.741 1.00 35.19 361 LEU X C 1
ATOM 2434 O O . LEU C 2 79 ? -18.846 0.753 11.645 1.00 35.26 361 LEU X O 1
ATOM 2439 N N . ILE C 2 80 ? -19.520 1.915 13.453 1.00 35.87 362 ILE X N 1
ATOM 2440 C CA . ILE C 2 80 ? -20.892 2.033 13.015 1.00 37.15 362 ILE X CA 1
ATOM 2441 C C . ILE C 2 80 ? -21.360 3.473 13.073 1.00 36.82 362 ILE X C 1
ATOM 2442 O O . ILE C 2 80 ? -21.486 4.038 14.153 1.00 38.16 362 ILE X O 1
ATOM 2447 N N . ALA C 2 81 ? -21.612 4.062 11.908 1.00 36.35 363 ALA X N 1
ATOM 2448 C CA . ALA C 2 81 ? -22.086 5.436 11.833 1.00 36.39 363 ALA X CA 1
ATOM 2449 C C . ALA C 2 81 ? -23.580 5.383 11.563 1.00 38.16 363 ALA X C 1
ATOM 2450 O O . ALA C 2 81 ? -24.045 4.581 10.749 1.00 39.19 363 ALA X O 1
ATOM 2452 N N . LYS C 2 82 ? -24.333 6.248 12.231 1.00 38.13 364 LYS X N 1
ATOM 2453 C CA . LYS C 2 82 ? -25.776 6.244 12.073 1.00 38.91 364 LYS X CA 1
ATOM 2454 C C . LYS C 2 82 ? -26.421 7.611 12.266 1.00 37.37 364 LYS X C 1
ATOM 2455 O O . LYS C 2 82 ? -26.063 8.345 13.186 1.00 36.45 364 LYS X O 1
ATOM 2461 N N . ASN C 2 83 ? -27.346 7.958 11.373 1.00 35.37 365 ASN X N 1
ATOM 2462 C CA . ASN C 2 83 ? -28.101 9.197 11.494 1.00 35.64 365 ASN X CA 1
ATOM 2463 C C . ASN C 2 83 ? -29.528 8.921 11.021 1.00 35.91 365 ASN X C 1
ATOM 2464 O O . ASN C 2 83 ? -29.868 7.783 10.698 1.00 36.02 365 ASN X O 1
ATOM 2469 N N . GLU C 2 84 ? -30.370 9.941 10.987 1.00 36.52 366 GLU X N 1
ATOM 2470 C CA . GLU C 2 84 ? -31.754 9.734 10.588 1.00 38.58 366 GLU X CA 1
ATOM 2471 C C . GLU C 2 84 ? -31.982 9.102 9.211 1.00 39.00 366 GLU X C 1
ATOM 2472 O O . GLU C 2 84 ? -33.036 8.518 8.975 1.00 39.26 366 GLU X O 1
ATOM 2478 N N . TYR C 2 85 ? -31.011 9.193 8.307 1.00 37.99 367 TYR X N 1
ATOM 2479 C CA . TYR C 2 85 ? -31.200 8.643 6.964 1.00 37.53 367 TYR X CA 1
ATOM 2480 C C . TYR C 2 85 ? -30.674 7.244 6.703 1.00 37.51 367 TYR X C 1
ATOM 2481 O O . TYR C 2 85 ? -30.895 6.689 5.631 1.00 39.86 367 TYR X O 1
ATOM 2490 N N . GLY C 2 86 ? -29.983 6.661 7.668 1.00 36.16 368 GLY X N 1
ATOM 2491 C CA . GLY C 2 86 ? -29.470 5.328 7.450 1.00 33.94 368 GLY X CA 1
ATOM 2492 C C . GLY C 2 86 ? -28.259 5.060 8.303 1.00 35.07 368 GLY X C 1
ATOM 2493 O O . GLY C 2 86 ? -28.075 5.681 9.350 1.00 36.90 368 GLY X O 1
ATOM 2494 N N . LYS C 2 87 ? -27.436 4.118 7.867 1.00 35.04 369 LYS X N 1
ATOM 2495 C CA . LYS C 2 87 ? -26.235 3.796 8.600 1.00 36.01 369 LYS X CA 1
ATOM 2496 C C . LYS C 2 87 ? -25.232 3.075 7.719 1.00 35.15 369 LYS X C 1
ATOM 2497 O O . LYS C 2 87 ? -25.546 2.655 6.610 1.00 33.42 369 LYS X O 1
ATOM 2503 N N . ASP C 2 88 ? -24.010 2.961 8.217 1.00 35.19 370 ASP X N 1
ATOM 2504 C CA . ASP C 2 88 ? -22.962 2.279 7.487 1.00 33.46 370 ASP X CA 1
ATOM 2505 C C . ASP C 2 88 ? -22.126 1.570 8.521 1.00 32.11 370 ASP X C 1
ATOM 2506 O O . ASP C 2 88 ? -22.089 1.986 9.679 1.00 29.46 370 ASP X O 1
ATOM 2511 N N . GLU C 2 89 ? -21.489 0.484 8.097 1.00 33.34 371 GLU X N 1
ATOM 2512 C CA . GLU C 2 89 ? -20.636 -0.332 8.958 1.00 36.53 371 GLU X CA 1
ATOM 2513 C C . GLU C 2 89 ? -19.403 -0.780 8.191 1.00 38.46 371 GLU X C 1
ATOM 2514 O O . GLU C 2 89 ? -19.495 -1.207 7.039 1.00 41.24 371 GLU X O 1
ATOM 2517 N N . LYS C 2 90 ? -18.249 -0.679 8.836 1.00 38.94 372 LYS X N 1
ATOM 2518 C CA . LYS C 2 90 ? -16.987 -1.062 8.229 1.00 37.91 372 LYS X CA 1
ATOM 2519 C C . LYS C 2 90 ? -16.205 -1.731 9.349 1.00 38.28 372 LYS X C 1
ATOM 2520 O O . LYS C 2 90 ? -16.416 -1.422 10.516 1.00 39.47 372 LYS X O 1
ATOM 2526 N N . GLN C 2 91 ? -15.310 -2.647 9.008 1.00 39.44 373 GLN X N 1
ATOM 2527 C CA . GLN C 2 91 ? -14.554 -3.361 10.031 1.00 40.04 373 GLN X CA 1
ATOM 2528 C C . GLN C 2 91 ? -13.057 -3.432 9.757 1.00 39.48 373 GLN X C 1
ATOM 2529 O O . GLN C 2 91 ? -12.613 -3.364 8.608 1.00 40.27 373 GLN X O 1
ATOM 2535 N N . ILE C 2 92 ? -12.280 -3.575 10.823 1.00 37.33 374 ILE X N 1
ATOM 2536 C CA . ILE C 2 92 ? -10.835 -3.643 10.692 1.00 37.69 374 ILE X CA 1
ATOM 2537 C C . ILE C 2 92 ? -10.272 -4.515 11.820 1.00 36.79 374 ILE X C 1
ATOM 2538 O O . ILE C 2 92 ? -10.935 -4.731 12.838 1.00 36.24 374 ILE X O 1
ATOM 2543 N N . SER C 2 93 ? -9.062 -5.030 11.624 1.00 35.80 375 SER X N 1
ATOM 2544 C CA . SER C 2 93 ? -8.404 -5.867 12.630 1.00 35.54 375 SER X CA 1
ATOM 2545 C C . SER C 2 93 ? -7.227 -5.103 13.202 1.00 34.77 375 SER X C 1
ATOM 2546 O O . SER C 2 93 ? -6.526 -4.399 12.470 1.00 33.73 375 SER X O 1
ATOM 2549 N N . ALA C 2 94 ? -6.998 -5.250 14.502 1.00 33.59 376 ALA X N 1
ATOM 2550 C CA . ALA C 2 94 ? -5.897 -4.539 15.142 1.00 34.12 376 ALA X CA 1
ATOM 2551 C C . ALA C 2 94 ? -5.015 -5.396 16.049 1.00 32.97 376 ALA X C 1
ATOM 2552 O O . ALA C 2 94 ? -5.500 -6.087 16.946 1.00 32.93 376 ALA X O 1
ATOM 2554 N N . HIS C 2 95 ? -3.713 -5.339 15.800 1.00 31.99 377 HIS X N 1
ATOM 2555 C CA . HIS C 2 95 ? -2.731 -6.064 16.592 1.00 32.17 377 HIS X CA 1
ATOM 2556 C C . HIS C 2 95 ? -1.859 -5.003 17.274 1.00 32.58 377 HIS X C 1
ATOM 2557 O O . HIS C 2 95 ? -1.213 -4.203 16.600 1.00 33.75 377 HIS X O 1
ATOM 2564 N N . PHE C 2 96 ? -1.847 -4.970 18.601 1.00 32.12 378 PHE X N 1
ATOM 2565 C CA . PHE C 2 96 ? -1.038 -3.975 19.295 1.00 31.68 378 PHE X CA 1
ATOM 2566 C C . PHE C 2 96 ? 0.268 -4.569 19.809 1.00 32.32 378 PHE X C 1
ATOM 2567 O O . PHE C 2 96 ? 1.292 -3.889 19.867 1.00 32.18 378 PHE X O 1
ATOM 2575 N N . MET C 2 97 ? 0.229 -5.840 20.184 1.00 33.14 379 MET X N 1
ATOM 2576 C CA . MET C 2 97 ? 1.430 -6.525 20.630 1.00 35.13 379 MET X CA 1
ATOM 2577 C C . MET C 2 97 ? 1.176 -8.013 20.785 1.00 36.62 379 MET X C 1
ATOM 2578 O O . MET C 2 97 ? 0.024 -8.453 20.844 1.00 34.42 379 MET X O 1
ATOM 2583 N N . GLY C 2 98 ? 2.265 -8.778 20.805 1.00 39.35 380 GLY X N 1
ATOM 2584 C CA . GLY C 2 98 ? 2.173 -10.215 20.956 1.00 42.18 380 GLY X CA 1
ATOM 2585 C C . GLY C 2 98 ? 1.740 -10.561 22.358 1.00 45.66 380 GLY X C 1
ATOM 2586 O O . GLY C 2 98 ? 1.663 -9.688 23.217 1.00 46.87 380 GLY X O 1
ATOM 2587 N N . TRP C 2 99 ? 1.465 -11.835 22.600 1.00 50.10 381 TRP X N 1
ATOM 2588 C CA . TRP C 2 99 ? 1.014 -12.278 23.911 1.00 55.13 381 TRP X CA 1
ATOM 2589 C C . TRP C 2 99 ? 2.209 -12.783 24.699 1.00 54.67 381 TRP X C 1
ATOM 2590 O O . TRP C 2 99 ? 3.263 -13.048 24.126 1.00 55.46 381 TRP X O 1
ATOM 2601 N N . PRO C 2 100 ? 2.070 -12.889 26.031 1.00 54.68 382 PRO X N 1
ATOM 2602 C CA . PRO C 2 100 ? 3.162 -13.381 26.881 1.00 54.59 382 PRO X CA 1
ATOM 2603 C C . PRO C 2 100 ? 3.309 -14.893 26.691 1.00 54.49 382 PRO X C 1
ATOM 2604 O O . PRO C 2 100 ? 2.667 -15.480 25.820 1.00 52.59 382 PRO X O 1
ATOM 2608 N N . GLY C 2 101 ? 4.144 -15.518 27.517 1.00 56.29 383 GLY X N 1
ATOM 2609 C CA . GLY C 2 101 ? 4.348 -16.955 27.416 1.00 57.36 383 GLY X CA 1
ATOM 2610 C C . GLY C 2 101 ? 5.797 -17.369 27.219 1.00 57.93 383 GLY X C 1
ATOM 2611 O O . GLY C 2 101 ? 6.406 -16.979 26.200 1.00 58.03 383 GLY X O 1
ATOM 2612 N N . SER D 2 1 ? 51.356 30.402 34.287 1.00 78.83 283 SER Y N 1
ATOM 2613 C CA . SER D 2 1 ? 52.330 29.273 34.284 1.00 78.74 283 SER Y CA 1
ATOM 2614 C C . SER D 2 1 ? 51.736 28.055 34.992 1.00 78.29 283 SER Y C 1
ATOM 2615 O O . SER D 2 1 ? 50.574 27.705 34.775 1.00 78.01 283 SER Y O 1
ATOM 2618 N N . HIS D 2 2 ? 52.530 27.423 35.849 1.00 77.49 284 HIS Y N 1
ATOM 2619 C CA . HIS D 2 2 ? 52.088 26.240 36.574 1.00 77.29 284 HIS Y CA 1
ATOM 2620 C C . HIS D 2 2 ? 51.572 26.507 37.982 1.00 76.09 284 HIS Y C 1
ATOM 2621 O O . HIS D 2 2 ? 51.864 27.546 38.576 1.00 75.74 284 HIS Y O 1
ATOM 2628 N N . MET D 2 3 ? 50.800 25.558 38.509 1.00 74.46 285 MET Y N 1
ATOM 2629 C CA . MET D 2 3 ? 50.252 25.667 39.860 1.00 73.70 285 MET Y CA 1
ATOM 2630 C C . MET D 2 3 ? 49.451 24.435 40.276 1.00 72.24 285 MET Y C 1
ATOM 2631 O O . MET D 2 3 ? 48.992 23.655 39.436 1.00 71.56 285 MET Y O 1
ATOM 2636 N N . ALA D 2 4 ? 49.299 24.265 41.584 1.00 70.17 286 ALA Y N 1
ATOM 2637 C CA . ALA D 2 4 ? 48.548 23.144 42.127 1.00 68.69 286 ALA Y CA 1
ATOM 2638 C C . ALA D 2 4 ? 47.089 23.315 41.738 1.00 68.44 286 ALA Y C 1
ATOM 2639 O O . ALA D 2 4 ? 46.620 24.433 41.522 1.00 68.74 286 ALA Y O 1
ATOM 2641 N N . PRO D 2 5 ? 46.345 22.204 41.650 1.00 68.11 287 PRO Y N 1
ATOM 2642 C CA . PRO D 2 5 ? 44.935 22.283 41.279 1.00 66.79 287 PRO Y CA 1
ATOM 2643 C C . PRO D 2 5 ? 44.105 22.909 42.392 1.00 65.18 287 PRO Y C 1
ATOM 2644 O O . PRO D 2 5 ? 44.404 22.754 43.574 1.00 64.03 287 PRO Y O 1
ATOM 2648 N N . THR D 2 6 ? 43.067 23.632 42.003 1.00 64.11 288 THR Y N 1
ATOM 2649 C CA . THR D 2 6 ? 42.191 24.263 42.972 1.00 62.43 288 THR Y CA 1
ATOM 2650 C C . THR D 2 6 ? 40.738 24.110 42.531 1.00 61.21 288 THR Y C 1
ATOM 2651 O O . THR D 2 6 ? 40.360 24.468 41.405 1.00 60.00 288 THR Y O 1
ATOM 2655 N N . ILE D 2 7 ? 39.933 23.549 43.424 1.00 59.72 289 ILE Y N 1
ATOM 2656 C CA . ILE D 2 7 ? 38.522 23.339 43.147 1.00 58.87 289 ILE Y CA 1
ATOM 2657 C C . ILE D 2 7 ? 37.781 24.656 43.369 1.00 57.69 289 ILE Y C 1
ATOM 2658 O O . ILE D 2 7 ? 37.471 25.030 44.498 1.00 56.24 289 ILE Y O 1
ATOM 2663 N N . THR D 2 8 ? 37.508 25.361 42.279 1.00 57.92 290 THR Y N 1
ATOM 2664 C CA . THR D 2 8 ? 36.822 26.640 42.355 1.00 58.59 290 THR Y CA 1
ATOM 2665 C C . THR D 2 8 ? 35.302 26.530 42.289 1.00 58.64 290 THR Y C 1
ATOM 2666 O O . THR D 2 8 ? 34.619 27.552 42.271 1.00 59.54 290 THR Y O 1
ATOM 2670 N N . PHE D 2 9 ? 34.768 25.308 42.273 1.00 58.36 291 PHE Y N 1
ATOM 2671 C CA . PHE D 2 9 ? 33.319 25.136 42.185 1.00 57.06 291 PHE Y CA 1
ATOM 2672 C C . PHE D 2 9 ? 32.810 23.695 42.350 1.00 55.87 291 PHE Y C 1
ATOM 2673 O O . PHE D 2 9 ? 33.215 22.787 41.626 1.00 54.87 291 PHE Y O 1
ATOM 2681 N N . LEU D 2 10 ? 31.905 23.508 43.302 1.00 54.42 292 LEU Y N 1
ATOM 2682 C CA . LEU D 2 10 ? 31.301 22.211 43.566 1.00 54.38 292 LEU Y CA 1
ATOM 2683 C C . LEU D 2 10 ? 29.929 22.489 44.159 1.00 55.41 292 LEU Y C 1
ATOM 2684 O O . LEU D 2 10 ? 29.831 23.059 45.242 1.00 55.98 292 LEU Y O 1
ATOM 2689 N N . GLU D 2 11 ? 28.868 22.092 43.464 1.00 56.16 293 GLU Y N 1
ATOM 2690 C CA . GLU D 2 11 ? 27.526 22.346 43.980 1.00 57.39 293 GLU Y CA 1
ATOM 2691 C C . GLU D 2 11 ? 26.610 21.139 44.070 1.00 56.36 293 GLU Y C 1
ATOM 2692 O O . GLU D 2 11 ? 26.916 20.058 43.560 1.00 56.05 293 GLU Y O 1
ATOM 2698 N N . SER D 2 12 ? 25.477 21.345 44.733 1.00 55.52 294 SER Y N 1
ATOM 2699 C CA . SER D 2 12 ? 24.474 20.303 44.895 1.00 55.32 294 SER Y CA 1
ATOM 2700 C C . SER D 2 12 ? 24.149 19.785 43.508 1.00 53.84 2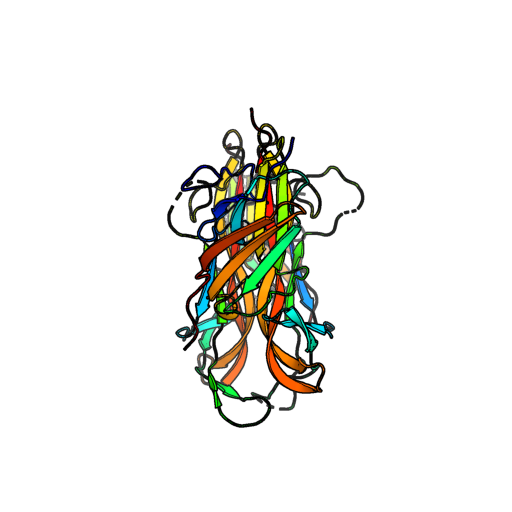94 SER Y C 1
ATOM 2701 O O . SER D 2 12 ? 24.246 20.517 42.526 1.00 53.94 294 SER Y O 1
ATOM 2704 N N . PRO D 2 13 ? 23.758 18.511 43.403 1.00 53.98 295 PRO Y N 1
ATOM 2705 C CA . PRO D 2 13 ? 23.437 17.967 42.080 1.00 53.65 295 PRO Y CA 1
ATOM 2706 C C . PRO D 2 13 ? 22.096 18.431 41.506 1.00 53.26 295 PRO Y C 1
ATOM 2707 O O . PRO D 2 13 ? 21.126 18.616 42.242 1.00 54.05 295 PRO Y O 1
ATOM 2711 N N . THR D 2 14 ? 22.059 18.640 40.192 1.00 51.91 296 THR Y N 1
ATOM 2712 C CA . THR D 2 14 ? 20.827 19.025 39.512 1.00 51.97 296 THR Y CA 1
ATOM 2713 C C . THR D 2 14 ? 20.494 17.910 38.529 1.00 50.04 296 THR Y C 1
ATOM 2714 O O . THR D 2 14 ? 21.386 17.239 38.014 1.00 48.85 296 THR Y O 1
ATOM 2718 N N . SER D 2 15 ? 19.210 17.713 38.268 1.00 48.79 297 SER Y N 1
ATOM 2719 C CA . SER D 2 15 ? 18.794 16.647 37.373 1.00 48.75 297 SER Y CA 1
ATOM 2720 C C . SER D 2 15 ? 18.454 17.069 35.947 1.00 47.87 297 SER Y C 1
ATOM 2721 O O . SER D 2 15 ? 17.596 17.917 35.731 1.00 49.52 297 SER Y O 1
ATOM 2724 N N . ASP D 2 16 ? 19.135 16.469 34.978 1.00 46.26 298 ASP Y N 1
ATOM 2725 C CA . ASP D 2 16 ? 18.881 16.732 33.567 1.00 46.07 298 ASP Y CA 1
ATOM 2726 C C . ASP D 2 16 ? 18.460 15.365 33.059 1.00 45.48 298 ASP Y C 1
ATOM 2727 O O . ASP D 2 16 ? 17.535 14.778 33.605 1.00 46.80 298 ASP Y O 1
ATOM 2732 N N . HIS D 2 17 ? 19.127 14.851 32.028 1.00 43.88 299 HIS Y N 1
ATOM 2733 C CA . HIS D 2 17 ? 18.796 13.522 31.531 1.00 43.76 299 HIS Y CA 1
ATOM 2734 C C . HIS D 2 17 ? 19.300 12.562 32.598 1.00 44.37 299 HIS Y C 1
ATOM 2735 O O . HIS D 2 17 ? 18.611 11.614 32.985 1.00 45.25 299 HIS Y O 1
ATOM 2742 N N . HIS D 2 18 ? 20.528 12.814 33.046 1.00 43.72 300 HIS Y N 1
ATOM 2743 C CA . HIS D 2 18 ? 21.162 12.046 34.112 1.00 41.60 300 HIS Y CA 1
ATOM 2744 C C . HIS D 2 18 ? 21.369 13.101 35.169 1.00 40.74 300 HIS Y C 1
ATOM 2745 O O . HIS D 2 18 ? 21.223 14.293 34.883 1.00 40.08 300 HIS Y O 1
ATOM 2752 N N . TRP D 2 19 ? 21.695 12.694 36.387 1.00 39.69 301 TRP Y N 1
ATOM 2753 C CA . TRP D 2 19 ? 21.945 13.701 37.404 1.00 41.24 301 TRP Y CA 1
ATOM 2754 C C . TRP D 2 19 ? 23.401 14.131 37.276 1.00 42.73 301 TRP Y C 1
ATOM 2755 O O . TRP D 2 19 ? 24.246 13.353 36.827 1.00 42.04 301 TRP Y O 1
ATOM 2766 N N . CYS D 2 20 ? 23.679 15.372 37.666 1.00 45.47 302 CYS Y N 1
ATOM 2767 C CA . CYS D 2 20 ? 25.023 15.924 37.596 1.00 47.29 302 CYS Y CA 1
ATOM 2768 C C . CYS D 2 20 ? 25.449 16.656 38.862 1.00 47.14 302 CYS Y C 1
ATOM 2769 O O . CYS D 2 20 ? 24.699 17.465 39.414 1.00 44.98 302 CYS Y O 1
ATOM 2772 N N . ILE D 2 21 ? 26.651 16.338 39.331 1.00 48.14 303 ILE Y N 1
ATOM 2773 C CA . ILE D 2 21 ? 27.235 17.039 40.467 1.00 48.38 303 ILE Y CA 1
ATOM 2774 C C . ILE D 2 21 ? 28.227 17.914 39.702 1.00 47.67 303 ILE Y C 1
ATOM 2775 O O . ILE D 2 21 ? 29.225 17.415 39.178 1.00 48.25 303 ILE Y O 1
ATOM 2780 N N . PRO D 2 22 ? 27.931 19.224 39.581 1.00 46.94 304 PRO Y N 1
ATOM 2781 C CA . PRO D 2 22 ? 28.781 20.175 38.865 1.00 46.00 304 PRO Y CA 1
ATOM 2782 C C . PRO D 2 22 ? 30.035 20.613 39.617 1.00 45.81 304 PRO Y C 1
ATOM 2783 O O . PRO D 2 22 ? 29.963 21.010 40.786 1.00 44.56 304 PRO Y O 1
ATOM 2787 N N . PHE D 2 23 ? 31.175 20.533 38.929 1.00 46.35 305 PHE Y N 1
ATOM 2788 C CA . PHE D 2 23 ? 32.463 20.932 39.496 1.00 48.99 305 PHE Y CA 1
ATOM 2789 C C . PHE D 2 23 ? 33.271 21.780 38.517 1.00 50.59 305 PHE Y C 1
ATOM 2790 O O . PHE D 2 23 ? 33.017 21.773 37.309 1.00 50.82 305 PHE Y O 1
ATOM 2798 N N . THR D 2 24 ? 34.249 22.506 39.051 1.00 51.76 306 THR Y N 1
ATOM 2799 C CA . THR D 2 24 ? 35.130 23.334 38.234 1.00 53.04 306 THR Y CA 1
ATOM 2800 C C . THR D 2 24 ? 36.497 23.330 38.888 1.00 52.36 306 THR Y C 1
ATOM 2801 O O . THR D 2 24 ? 36.642 23.782 40.022 1.00 51.65 306 THR Y O 1
ATOM 2805 N N . VAL D 2 25 ? 37.501 22.821 38.183 1.00 52.33 307 VAL Y N 1
ATOM 2806 C CA . VAL D 2 25 ? 38.837 22.773 38.757 1.00 52.92 307 VAL Y CA 1
ATOM 2807 C C . VAL D 2 25 ? 39.865 23.524 37.921 1.00 53.31 307 VAL Y C 1
ATOM 2808 O O . VAL D 2 25 ? 39.959 23.323 36.710 1.00 51.42 307 VAL Y O 1
ATOM 2812 N N . LYS D 2 26 ? 40.627 24.394 38.579 1.00 54.70 308 LYS Y N 1
ATOM 2813 C CA . LYS D 2 26 ? 41.681 25.150 37.911 1.00 57.39 308 LYS Y CA 1
ATOM 2814 C C . LYS D 2 26 ? 43.027 24.565 38.344 1.00 59.30 308 LYS Y C 1
ATOM 2815 O O . LYS D 2 26 ? 43.254 24.320 39.532 1.00 58.69 308 LYS Y O 1
ATOM 2817 N N . GLY D 2 27 ? 43.914 24.326 37.382 1.00 61.16 309 GLY Y N 1
ATOM 2818 C CA . GLY D 2 27 ? 45.213 23.768 37.718 1.00 64.14 309 GLY Y CA 1
ATOM 2819 C C . GLY D 2 27 ? 46.005 23.274 36.524 1.00 65.64 309 GLY Y C 1
ATOM 2820 O O . GLY D 2 27 ? 45.433 22.732 35.574 1.00 66.25 309 GLY Y O 1
ATOM 2821 N N . ASN D 2 28 ? 47.324 23.450 36.577 1.00 66.38 310 ASN Y N 1
ATOM 2822 C CA . ASN D 2 28 ? 48.198 23.031 35.485 1.00 67.22 310 ASN Y CA 1
ATOM 2823 C C . ASN D 2 28 ? 49.486 22.382 35.981 1.00 66.81 310 ASN Y C 1
ATOM 2824 O O . ASN D 2 28 ? 50.192 22.937 36.822 1.00 66.93 310 ASN Y O 1
ATOM 2829 N N . PRO D 2 29 ? 49.817 21.197 35.449 1.00 66.43 311 PRO Y N 1
ATOM 2830 C CA . PRO D 2 29 ? 49.091 20.422 34.431 1.00 66.44 311 PRO Y CA 1
ATOM 2831 C C . PRO D 2 29 ? 47.679 19.939 34.816 1.00 65.65 311 PRO Y C 1
ATOM 2832 O O . PRO D 2 29 ? 47.197 20.217 35.916 1.00 65.06 311 PRO Y O 1
ATOM 2836 N N . LYS D 2 30 ? 47.028 19.220 33.897 1.00 64.98 312 LYS Y N 1
ATOM 2837 C CA . LYS D 2 30 ? 45.670 18.705 34.107 1.00 64.10 312 LYS Y CA 1
ATOM 2838 C C . LYS D 2 30 ? 45.534 17.763 35.294 1.00 63.12 312 LYS Y C 1
ATOM 2839 O O . LYS D 2 30 ? 46.098 16.663 35.300 1.00 64.05 312 LYS Y O 1
ATOM 2845 N N . PRO D 2 31 ? 44.761 18.185 36.309 1.00 60.45 313 PRO Y N 1
ATOM 2846 C CA . PRO D 2 31 ? 44.479 17.461 37.554 1.00 59.21 313 PRO Y CA 1
ATOM 2847 C C . PRO D 2 31 ? 43.820 16.092 37.406 1.00 57.66 313 PRO Y C 1
ATOM 2848 O O . PRO D 2 31 ? 42.945 15.891 36.564 1.00 57.69 313 PRO Y O 1
ATOM 2852 N N . ALA D 2 32 ? 44.260 15.151 38.234 1.00 56.29 314 ALA Y N 1
ATOM 2853 C CA . ALA D 2 32 ? 43.694 13.812 38.244 1.00 54.40 314 ALA Y CA 1
ATOM 2854 C C . ALA D 2 32 ? 42.508 13.936 39.201 1.00 53.58 314 ALA Y C 1
ATOM 2855 O O . ALA D 2 32 ? 42.654 14.452 40.314 1.00 53.19 314 ALA Y O 1
ATOM 2857 N N . LEU D 2 33 ? 41.337 13.477 38.771 1.00 52.21 315 LEU Y N 1
ATOM 2858 C CA . LEU D 2 33 ? 40.137 13.582 39.600 1.00 51.67 315 LEU Y CA 1
ATOM 2859 C C . LEU D 2 33 ? 39.673 12.282 40.244 1.00 51.32 315 LEU Y C 1
ATOM 2860 O O . LEU D 2 33 ? 39.621 11.230 39.603 1.00 51.59 315 LEU Y O 1
ATOM 2865 N N . GLN D 2 34 ? 39.328 12.371 41.520 1.00 49.91 316 GLN Y N 1
ATOM 2866 C CA . GLN D 2 34 ? 38.849 11.222 42.263 1.00 49.71 316 GLN Y CA 1
ATOM 2867 C C . GLN D 2 34 ? 37.750 11.710 43.186 1.00 47.38 316 GLN Y C 1
ATOM 2868 O O . GLN D 2 34 ? 37.750 12.862 43.598 1.00 45.86 316 GLN Y O 1
ATOM 2874 N N . TRP D 2 35 ? 36.808 10.831 43.505 1.00 46.33 317 TRP Y N 1
ATOM 2875 C CA . TRP D 2 35 ? 35.721 11.193 44.401 1.00 44.35 317 TRP Y CA 1
ATOM 2876 C C . TRP D 2 35 ? 35.715 10.302 45.617 1.00 44.43 317 TRP Y C 1
ATOM 2877 O O . TRP D 2 35 ? 36.109 9.144 45.558 1.00 41.39 317 TRP Y O 1
ATOM 2888 N N . PHE D 2 36 ? 35.256 10.858 46.725 1.00 47.05 318 PHE Y N 1
ATOM 2889 C CA . PHE D 2 36 ? 35.162 10.108 47.958 1.00 49.09 318 PHE Y CA 1
ATOM 2890 C C . PHE D 2 36 ? 33.697 10.123 48.346 1.00 49.49 318 PHE Y C 1
ATOM 2891 O O . PHE D 2 36 ? 33.053 11.173 48.342 1.00 49.09 318 PHE Y O 1
ATOM 2899 N N . TYR D 2 37 ? 33.160 8.951 48.650 1.00 50.30 319 TYR Y N 1
ATOM 2900 C CA . TYR D 2 37 ? 31.767 8.855 49.033 1.00 51.89 319 TYR Y CA 1
ATOM 2901 C C . TYR D 2 37 ? 31.640 8.307 50.434 1.00 53.59 319 TYR Y C 1
ATOM 2902 O O . TYR D 2 37 ? 31.959 7.146 50.681 1.00 54.12 319 TYR Y O 1
ATOM 2911 N N . ASN D 2 38 ? 31.161 9.149 51.342 1.00 56.52 320 ASN Y N 1
ATOM 2912 C CA . ASN D 2 38 ? 30.990 8.775 52.746 1.00 60.02 320 ASN Y CA 1
ATOM 2913 C C . ASN D 2 38 ? 32.193 8.030 53.355 1.00 61.32 320 ASN Y C 1
ATOM 2914 O O . ASN D 2 38 ? 32.073 6.876 53.782 1.00 61.83 320 ASN Y O 1
ATOM 2919 N N . GLY D 2 39 ? 33.345 8.698 53.385 1.00 61.83 321 GLY Y N 1
ATOM 2920 C CA . GLY D 2 39 ? 34.546 8.118 53.969 1.00 62.40 321 GLY Y CA 1
ATOM 2921 C C . GLY D 2 39 ? 35.290 7.045 53.194 1.00 62.30 321 GLY Y C 1
ATOM 2922 O O . GLY D 2 39 ? 36.121 6.340 53.768 1.00 62.26 321 GLY Y O 1
ATOM 2923 N N . ALA D 2 40 ? 35.013 6.913 51.901 1.00 60.75 322 ALA Y N 1
ATOM 2924 C CA . ALA D 2 40 ? 35.688 5.901 51.101 1.00 59.90 322 ALA Y CA 1
ATOM 2925 C C . ALA D 2 40 ? 35.817 6.325 49.643 1.00 59.11 322 ALA Y C 1
ATOM 2926 O O . ALA D 2 40 ? 35.067 7.170 49.165 1.00 58.83 322 ALA Y O 1
ATOM 2928 N N . ILE D 2 41 ? 36.776 5.743 48.935 1.00 58.37 323 ILE Y N 1
ATOM 2929 C CA . ILE D 2 41 ? 36.957 6.092 47.541 1.00 58.74 323 ILE Y CA 1
ATOM 2930 C C . ILE D 2 41 ? 35.778 5.539 46.759 1.00 58.84 323 ILE Y C 1
ATOM 2931 O O . ILE D 2 41 ? 35.358 4.398 46.962 1.00 57.74 323 ILE Y O 1
ATOM 2936 N N . LEU D 2 42 ? 35.240 6.364 45.869 1.00 59.10 324 LEU Y N 1
ATOM 2937 C CA . LEU D 2 42 ? 34.102 5.969 45.063 1.00 58.41 324 LEU Y CA 1
ATOM 2938 C C . LEU D 2 42 ? 34.565 5.330 43.771 1.00 57.96 324 LEU Y C 1
ATOM 2939 O O . LEU D 2 42 ? 35.225 5.963 42.957 1.00 57.28 324 LEU Y O 1
ATOM 2944 N N . ASN D 2 43 ? 34.219 4.060 43.602 1.00 59.45 325 ASN Y N 1
ATOM 2945 C CA . ASN D 2 43 ? 34.576 3.318 42.407 1.00 60.67 325 ASN Y CA 1
ATOM 2946 C C . ASN D 2 43 ? 33.542 3.585 41.342 1.00 60.67 325 ASN Y C 1
ATOM 2947 O O . ASN D 2 43 ? 32.394 3.149 41.443 1.00 61.27 325 ASN Y O 1
ATOM 2952 N N . GLU D 2 44 ? 33.966 4.307 40.317 1.00 60.00 326 GLU Y N 1
ATOM 2953 C CA . GLU D 2 44 ? 33.089 4.670 39.226 1.00 59.01 326 GLU Y CA 1
ATOM 2954 C C . GLU D 2 44 ? 32.791 3.487 38.317 1.00 58.64 326 GLU Y C 1
ATOM 2955 O O . GLU D 2 44 ? 33.530 2.504 38.289 1.00 57.15 326 GLU Y O 1
ATOM 2961 N N . SER D 2 45 ? 31.683 3.585 37.593 1.00 59.24 327 SER Y N 1
ATOM 2962 C CA . SER D 2 45 ? 31.252 2.534 36.680 1.00 59.93 327 SER Y CA 1
ATOM 2963 C C . SER D 2 45 ? 30.423 3.162 35.574 1.00 59.26 327 SER Y C 1
ATOM 2964 O O . SER D 2 45 ? 30.439 4.385 35.394 1.00 59.41 327 SER Y O 1
ATOM 2967 N N . LYS D 2 46 ? 29.685 2.332 34.844 1.00 58.60 328 LYS Y N 1
ATOM 2968 C CA . LYS D 2 46 ? 28.855 2.850 33.767 1.00 57.59 328 LYS Y CA 1
ATOM 2969 C C . LYS D 2 46 ? 27.571 3.504 34.280 1.00 56.17 328 LYS Y C 1
ATOM 2970 O O . LYS D 2 46 ? 26.704 3.876 33.495 1.00 56.91 328 LYS Y O 1
ATOM 2976 N N . TYR D 2 47 ? 27.461 3.660 35.597 1.00 54.80 329 TYR Y N 1
ATOM 2977 C CA . TYR D 2 47 ? 26.289 4.292 36.206 1.00 52.16 329 TYR Y CA 1
ATOM 2978 C C . TYR D 2 47 ? 26.717 5.519 37.012 1.00 52.51 329 TYR Y C 1
ATOM 2979 O O . TYR D 2 47 ? 25.907 6.398 37.313 1.00 52.99 329 TYR Y O 1
ATOM 2988 N N . ILE D 2 48 ? 27.999 5.571 37.354 1.00 51.72 330 ILE Y N 1
ATOM 2989 C CA . ILE D 2 48 ? 28.551 6.683 38.112 1.00 52.47 330 ILE Y CA 1
ATOM 2990 C C . ILE D 2 48 ? 29.942 6.954 37.567 1.00 53.76 330 ILE Y C 1
ATOM 2991 O O . ILE D 2 48 ? 30.815 6.093 37.642 1.00 54.13 330 ILE Y O 1
ATOM 2996 N N . CYS D 2 49 ? 30.153 8.139 37.009 1.00 53.93 331 CYS Y N 1
ATOM 2997 C CA . CYS D 2 49 ? 31.463 8.468 36.472 1.00 54.99 331 CYS Y CA 1
ATOM 2998 C C . CYS D 2 49 ? 31.686 9.973 36.332 1.00 55.18 331 CYS Y C 1
ATOM 2999 O O . CYS D 2 49 ? 30.741 10.765 36.392 1.00 53.31 331 CYS Y O 1
ATOM 3002 N N . THR D 2 50 ? 32.953 10.351 36.162 1.00 54.98 332 THR Y N 1
ATOM 3003 C CA . THR D 2 50 ? 33.345 11.750 36.007 1.00 55.76 332 THR Y CA 1
ATOM 3004 C C . THR D 2 50 ? 33.431 12.131 34.525 1.00 56.76 332 THR Y C 1
ATOM 3005 O O . THR D 2 50 ? 33.991 11.394 33.714 1.00 57.17 332 THR Y O 1
ATOM 3009 N N . LYS D 2 51 ? 32.868 13.283 34.177 1.00 57.21 333 LYS Y N 1
ATOM 3010 C CA . LYS D 2 51 ? 32.890 13.748 32.796 1.00 58.70 333 LYS Y CA 1
ATOM 3011 C C . LYS D 2 51 ? 33.338 15.199 32.758 1.00 58.98 333 LYS Y C 1
ATOM 3012 O O . LYS D 2 51 ? 32.764 16.043 33.443 1.00 59.52 333 LYS Y O 1
ATOM 3018 N N . ILE D 2 52 ? 34.370 15.488 31.975 1.00 58.93 334 ILE Y N 1
ATOM 3019 C CA . ILE D 2 52 ? 34.833 16.859 31.844 1.00 59.95 334 ILE Y CA 1
ATOM 3020 C C . ILE D 2 52 ? 34.164 17.329 30.569 1.00 61.38 334 ILE Y C 1
ATOM 3021 O O . ILE D 2 52 ? 34.505 16.852 29.489 1.00 63.28 334 ILE Y O 1
ATOM 3026 N N . HIS D 2 53 ? 33.206 18.242 30.686 1.00 62.08 335 HIS Y N 1
ATOM 3027 C CA . HIS D 2 53 ? 32.497 18.742 29.512 1.00 64.00 335 HIS Y CA 1
ATOM 3028 C C . HIS D 2 53 ? 33.146 19.990 28.915 1.00 66.97 335 HIS Y C 1
ATOM 3029 O O . HIS D 2 53 ? 33.002 20.258 27.721 1.00 67.88 335 HIS Y O 1
ATOM 3036 N N . VAL D 2 54 ? 33.865 20.749 29.740 1.00 69.36 336 VAL Y N 1
ATOM 3037 C CA . VAL D 2 54 ? 34.515 21.969 29.276 1.00 71.28 336 VAL Y CA 1
ATOM 3038 C C . VAL D 2 54 ? 35.954 22.126 29.782 1.00 72.85 336 VAL Y C 1
ATOM 3039 O O . VAL D 2 54 ? 36.209 22.084 30.989 1.00 73.30 336 VAL Y O 1
ATOM 3043 N N . THR D 2 55 ? 36.887 22.304 28.847 1.00 74.03 337 THR Y N 1
ATOM 3044 C CA . THR D 2 55 ? 38.299 22.501 29.174 1.00 74.78 337 THR Y CA 1
ATOM 3045 C C . THR D 2 55 ? 38.838 23.726 28.436 1.00 75.43 337 THR Y C 1
ATOM 3046 O O . THR D 2 55 ? 39.169 23.643 27.254 1.00 75.28 337 THR Y O 1
ATOM 3050 N N . ASN D 2 56 ? 38.905 24.862 29.125 1.00 76.72 338 ASN Y N 1
ATOM 3051 C CA . ASN D 2 56 ? 39.432 26.083 28.523 1.00 78.71 338 ASN Y CA 1
ATOM 3052 C C . ASN D 2 56 ? 40.945 25.937 28.407 1.00 79.83 338 ASN Y C 1
ATOM 3053 O O . ASN D 2 56 ? 41.454 25.379 27.432 1.00 79.62 338 ASN Y O 1
ATOM 3058 N N . HIS D 2 57 ? 41.666 26.437 29.404 1.00 80.52 339 HIS Y N 1
ATOM 3059 C CA . HIS D 2 57 ? 43.114 26.327 29.389 1.00 81.25 339 HIS Y CA 1
ATOM 3060 C C . HIS D 2 57 ? 43.531 25.463 30.568 1.00 80.32 339 HIS Y C 1
ATOM 3061 O O . HIS D 2 57 ? 44.032 24.354 30.391 1.00 80.21 339 HIS Y O 1
ATOM 3068 N N . THR D 2 58 ? 43.303 25.978 31.770 1.00 79.05 340 THR Y N 1
ATOM 3069 C CA . THR D 2 58 ? 43.635 25.269 33.000 1.00 77.68 340 THR Y CA 1
ATOM 3070 C C . THR D 2 58 ? 42.373 25.180 33.839 1.00 76.22 340 THR Y C 1
ATOM 3071 O O . THR D 2 58 ? 42.405 24.787 35.003 1.00 75.72 340 THR Y O 1
ATOM 3075 N N . GLU D 2 59 ? 41.261 25.559 33.221 1.00 75.07 341 GLU Y N 1
ATOM 3076 C CA . GLU D 2 59 ? 39.959 25.555 33.867 1.00 73.62 341 GLU Y CA 1
ATOM 3077 C C . GLU D 2 59 ? 39.133 24.408 33.297 1.00 72.08 341 GLU Y C 1
ATOM 3078 O O . GLU D 2 59 ? 38.862 24.364 32.099 1.00 72.28 341 GLU Y O 1
ATOM 3084 N N . TYR D 2 60 ? 38.747 23.470 34.155 1.00 70.18 342 TYR Y N 1
ATOM 3085 C CA . TYR D 2 60 ? 37.959 22.329 33.718 1.00 68.20 342 TYR Y CA 1
ATOM 3086 C C . TYR D 2 60 ? 36.583 22.328 34.370 1.00 67.12 342 TYR Y C 1
ATOM 3087 O O . TYR D 2 60 ? 36.450 22.508 35.584 1.00 65.88 342 TYR Y O 1
ATOM 3096 N N . HIS D 2 61 ? 35.566 22.125 33.539 1.00 66.14 343 HIS Y N 1
ATOM 3097 C CA . HIS D 2 61 ? 34.175 22.106 33.977 1.00 64.70 343 HIS Y CA 1
ATOM 3098 C C . HIS D 2 61 ? 33.563 20.744 33.675 1.00 62.87 343 HIS Y C 1
ATOM 3099 O O . HIS D 2 61 ? 33.549 20.305 32.524 1.00 62.86 343 HIS Y O 1
ATOM 3106 N N . GLY D 2 62 ? 33.050 20.076 34.700 1.00 60.77 344 GLY Y N 1
ATOM 3107 C CA . GLY D 2 62 ? 32.460 18.772 34.470 1.00 57.74 344 GLY Y CA 1
ATOM 3108 C C . GLY D 2 62 ? 31.413 18.337 35.471 1.00 55.42 344 GLY Y C 1
ATOM 3109 O O . GLY D 2 62 ? 30.904 19.137 36.268 1.00 54.51 344 GLY Y O 1
ATOM 3110 N N . CYS D 2 63 ? 31.103 17.045 35.427 1.00 53.39 345 CYS Y N 1
ATOM 3111 C CA . CYS D 2 63 ? 30.103 16.457 36.306 1.00 51.34 345 CYS Y CA 1
ATOM 3112 C C . CYS D 2 63 ? 30.489 15.081 36.808 1.00 49.92 345 CYS Y C 1
ATOM 3113 O O . CYS D 2 63 ? 31.278 14.358 36.192 1.00 46.99 345 CYS Y O 1
ATOM 3116 N N . LEU D 2 64 ? 29.907 14.730 37.943 1.00 50.00 346 LEU Y N 1
ATOM 3117 C CA . LEU D 2 64 ? 30.045 13.386 38.456 1.00 50.33 346 LEU Y CA 1
ATOM 3118 C C . LEU D 2 64 ? 28.707 12.934 37.865 1.00 50.75 346 LEU Y C 1
ATOM 3119 O O . LEU D 2 64 ? 27.649 13.339 38.342 1.00 51.24 346 LEU Y O 1
ATOM 3124 N N . GLN D 2 65 ? 28.753 12.153 36.796 1.00 50.56 347 GLN Y N 1
ATOM 3125 C CA . GLN D 2 65 ? 27.541 11.705 36.134 1.00 50.08 347 GLN Y CA 1
ATOM 3126 C C . GLN D 2 65 ? 26.864 10.525 36.820 1.00 51.40 347 GLN Y C 1
ATOM 3127 O O . GLN D 2 65 ? 27.487 9.490 37.056 1.00 52.21 347 GLN Y O 1
ATOM 3133 N N . LEU D 2 66 ? 25.581 10.684 37.137 1.00 51.98 348 LEU Y N 1
ATOM 3134 C CA . LEU D 2 66 ? 24.817 9.617 37.791 1.00 52.22 348 LEU Y CA 1
ATOM 3135 C C . LEU D 2 66 ? 23.576 9.179 37.003 1.00 51.53 348 LEU Y C 1
ATOM 3136 O O . LEU D 2 66 ? 22.727 9.998 36.635 1.00 51.33 348 LEU Y O 1
ATOM 3141 N N . ASP D 2 67 ? 23.486 7.877 36.761 1.00 49.46 349 ASP Y N 1
ATOM 3142 C CA . ASP D 2 67 ? 22.373 7.283 36.037 1.00 47.83 349 ASP Y CA 1
ATOM 3143 C C . ASP D 2 67 ? 21.389 6.630 37.026 1.00 48.01 349 ASP Y C 1
ATOM 3144 O O . ASP D 2 67 ? 21.741 5.673 37.719 1.00 47.61 349 ASP Y O 1
ATOM 3149 N N . ASN D 2 68 ? 20.163 7.144 37.079 1.00 47.06 350 ASN Y N 1
ATOM 3150 C CA . ASN D 2 68 ? 19.128 6.613 37.971 1.00 46.57 350 ASN Y CA 1
ATOM 3151 C C . ASN D 2 68 ? 19.541 6.433 39.423 1.00 45.62 350 ASN Y C 1
ATOM 3152 O O . ASN D 2 68 ? 19.449 5.334 39.976 1.00 44.05 350 ASN Y O 1
ATOM 3157 N N . PRO D 2 69 ? 19.997 7.510 40.067 1.00 45.09 351 PRO Y N 1
ATOM 3158 C CA . PRO D 2 69 ? 20.403 7.404 41.469 1.00 44.71 351 PRO Y CA 1
ATOM 3159 C C . PRO D 2 69 ? 19.146 7.322 42.324 1.00 43.66 351 PRO Y C 1
ATOM 3160 O O . PRO D 2 69 ? 18.049 7.544 41.831 1.00 46.18 351 PRO Y O 1
ATOM 3164 N N . THR D 2 70 ? 19.296 6.993 43.596 1.00 42.98 352 THR Y N 1
ATOM 3165 C CA . THR D 2 70 ? 18.151 6.919 44.494 1.00 41.97 352 THR Y CA 1
ATOM 3166 C C . THR D 2 70 ? 18.653 7.281 45.875 1.00 41.76 352 THR Y C 1
ATOM 3167 O O . THR D 2 70 ? 19.805 7.663 46.035 1.00 40.49 352 THR Y O 1
ATOM 3171 N N . HIS D 2 71 ? 17.794 7.168 46.876 1.00 42.82 353 HIS Y N 1
ATOM 3172 C CA . HIS D 2 71 ? 18.205 7.481 48.237 1.00 44.48 353 HIS Y CA 1
ATOM 3173 C C . HIS D 2 71 ? 19.537 6.766 48.498 1.00 45.83 353 HIS Y C 1
ATOM 3174 O O . HIS D 2 71 ? 20.412 7.270 49.203 1.00 46.48 353 HIS Y O 1
ATOM 3181 N N . MET D 2 72 ? 19.677 5.589 47.897 1.00 47.09 354 MET Y N 1
ATOM 3182 C CA . MET D 2 72 ? 20.870 4.758 48.021 1.00 48.13 354 MET Y CA 1
ATOM 3183 C C . MET D 2 72 ? 22.173 5.523 47.735 1.00 46.75 354 MET Y C 1
ATOM 3184 O O . MET D 2 72 ? 23.249 5.096 48.147 1.00 47.66 354 MET Y O 1
ATOM 3189 N N . ASN D 2 73 ? 22.081 6.646 47.028 1.00 43.75 355 ASN Y N 1
ATOM 3190 C CA . ASN D 2 73 ? 23.268 7.419 46.702 1.00 41.04 355 ASN Y CA 1
ATOM 3191 C C . ASN D 2 73 ? 23.376 8.737 47.451 1.00 41.40 355 ASN Y C 1
ATOM 3192 O O . ASN D 2 73 ? 24.325 9.484 47.235 1.00 41.59 355 ASN Y O 1
ATOM 3197 N N . ASN D 2 74 ? 22.413 9.042 48.316 1.00 41.93 356 ASN Y N 1
ATOM 3198 C CA . ASN D 2 74 ? 22.482 10.289 49.070 1.00 42.92 356 ASN Y CA 1
ATOM 3199 C C . ASN D 2 74 ? 23.761 10.245 49.883 1.00 43.43 356 ASN Y C 1
ATOM 3200 O O . ASN D 2 74 ? 24.286 9.177 50.162 1.00 43.66 356 ASN Y O 1
ATOM 3205 N N . GLY D 2 75 ? 24.273 11.400 50.269 1.00 44.64 357 GLY Y N 1
ATOM 3206 C CA . GLY D 2 75 ? 25.486 11.396 51.056 1.00 46.04 357 GLY Y CA 1
ATOM 3207 C C . GLY D 2 75 ? 26.479 12.465 50.656 1.00 47.74 357 GLY Y C 1
ATOM 3208 O O . GLY D 2 75 ? 26.286 13.198 49.676 1.00 47.75 357 GLY Y O 1
ATOM 3209 N N . ASP D 2 76 ? 27.558 12.540 51.426 1.00 47.25 358 ASP Y N 1
ATOM 3210 C CA . ASP D 2 76 ? 28.597 13.522 51.194 1.00 47.17 358 ASP Y CA 1
ATOM 3211 C C . ASP D 2 76 ? 29.580 13.042 50.141 1.00 45.91 358 ASP Y C 1
ATOM 3212 O O . ASP D 2 76 ? 30.167 11.969 50.258 1.00 46.62 358 ASP Y O 1
ATOM 3217 N N . TYR D 2 77 ? 29.730 13.839 49.095 1.00 45.32 359 TYR Y N 1
ATOM 3218 C CA . TYR D 2 77 ? 30.653 13.524 48.022 1.00 44.92 359 TYR Y CA 1
ATOM 3219 C C . TYR D 2 77 ? 31.855 14.451 48.133 1.00 44.90 359 TYR Y C 1
ATOM 3220 O O . TYR D 2 77 ? 31.728 15.606 48.522 1.00 44.55 359 TYR Y O 1
ATOM 3229 N N . THR D 2 78 ? 33.030 13.941 47.801 1.00 45.32 360 THR Y N 1
ATOM 3230 C CA . THR D 2 78 ? 34.238 14.742 47.901 1.00 45.53 360 THR Y CA 1
ATOM 3231 C C . THR D 2 78 ? 35.067 14.600 46.642 1.00 46.49 360 THR Y C 1
ATOM 3232 O O . THR D 2 78 ? 35.473 13.493 46.278 1.00 47.18 360 THR Y O 1
ATOM 3236 N N . LEU D 2 79 ? 35.303 15.717 45.966 1.00 46.31 361 LEU Y N 1
ATOM 3237 C CA . LEU D 2 79 ? 36.104 15.694 44.755 1.00 46.83 361 LEU Y CA 1
ATOM 3238 C C . LEU D 2 79 ? 37.555 15.966 45.137 1.00 48.69 361 LEU Y C 1
ATOM 3239 O O . LEU D 2 79 ? 37.842 16.890 45.901 1.00 50.20 361 LEU Y O 1
ATOM 3244 N N . ILE D 2 80 ? 38.468 15.152 44.628 1.00 48.92 362 ILE Y N 1
ATOM 3245 C CA . ILE D 2 80 ? 39.868 15.361 44.930 1.00 51.94 362 ILE Y CA 1
ATOM 3246 C C . ILE D 2 80 ? 40.635 15.691 43.667 1.00 53.27 362 ILE Y C 1
ATOM 3247 O O . ILE D 2 80 ? 40.691 14.893 42.724 1.00 54.46 362 ILE Y O 1
ATOM 3252 N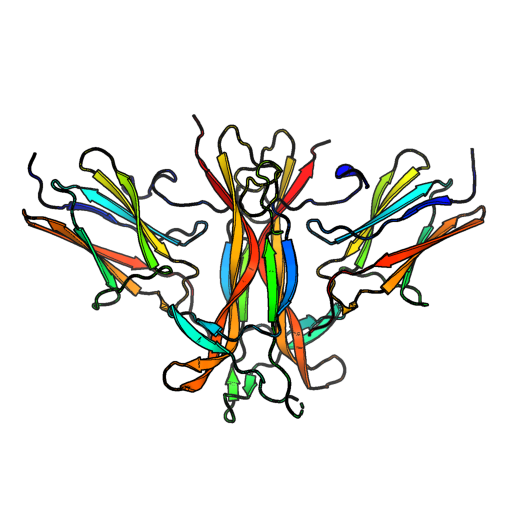 N . ALA D 2 81 ? 41.201 16.892 43.648 1.00 54.03 363 ALA Y N 1
ATOM 3253 C CA . ALA D 2 81 ? 41.995 17.344 42.521 1.00 55.14 363 ALA Y CA 1
ATOM 3254 C C . ALA D 2 81 ? 43.459 17.151 42.920 1.00 55.53 363 ALA Y C 1
ATOM 3255 O O . ALA D 2 81 ? 44.015 17.914 43.712 1.00 53.07 363 ALA Y O 1
ATOM 3257 N N . LYS D 2 82 ? 44.062 16.099 42.382 1.00 57.12 364 LYS Y N 1
ATOM 3258 C CA . LYS D 2 82 ? 45.452 15.778 42.671 1.00 59.22 364 LYS Y CA 1
ATOM 3259 C C . LYS D 2 82 ? 46.293 16.132 41.453 1.00 59.65 364 LYS Y C 1
ATOM 3260 O O . LYS D 2 82 ? 45.954 15.764 40.325 1.00 59.33 364 LYS Y O 1
ATOM 3266 N N . ASN D 2 83 ? 47.384 16.857 41.687 1.00 59.97 365 ASN Y N 1
ATOM 3267 C CA . ASN D 2 83 ? 48.269 17.286 40.609 1.00 59.60 365 ASN Y CA 1
ATOM 3268 C C . ASN D 2 83 ? 49.724 17.393 41.041 1.00 59.61 365 ASN Y C 1
ATOM 3269 O O . ASN D 2 83 ? 50.031 17.523 42.224 1.00 60.05 365 ASN Y O 1
ATOM 3274 N N . GLU D 2 84 ? 50.610 17.326 40.055 1.00 60.22 366 GLU Y N 1
ATOM 3275 C CA . GLU D 2 84 ? 52.056 17.407 40.247 1.00 60.83 366 GLU Y CA 1
ATOM 3276 C C . GLU D 2 84 ? 52.529 18.392 41.333 1.00 59.85 366 GLU Y C 1
ATOM 3277 O O . GLU D 2 84 ? 53.476 18.101 42.063 1.00 58.49 366 GLU Y O 1
ATOM 3283 N N . TYR D 2 85 ? 51.868 19.544 41.446 1.00 58.84 367 TYR Y N 1
ATOM 3284 C CA . TYR D 2 85 ? 52.260 20.558 42.423 1.00 57.66 367 TYR Y CA 1
ATOM 3285 C C . TYR D 2 85 ? 51.504 20.558 43.747 1.00 57.17 367 TYR Y C 1
ATOM 3286 O O . TYR D 2 85 ? 51.744 21.416 44.597 1.00 56.49 367 TYR Y O 1
ATOM 3295 N N . GLY D 2 86 ? 50.601 19.601 43.930 1.00 57.25 368 GLY Y N 1
ATOM 3296 C CA . GLY D 2 86 ? 49.840 19.530 45.169 1.00 57.05 368 GLY Y CA 1
ATOM 3297 C C . GLY D 2 86 ? 48.437 18.987 44.963 1.00 57.91 368 GLY Y C 1
ATOM 3298 O O . GLY D 2 86 ? 48.136 18.407 43.915 1.00 57.82 368 GLY Y O 1
ATOM 3299 N N . LYS D 2 87 ? 47.570 19.169 45.954 1.00 57.48 369 LYS Y N 1
ATOM 3300 C CA . LYS D 2 87 ? 46.203 18.682 45.840 1.00 58.71 369 LYS Y CA 1
ATOM 3301 C C . LYS D 2 87 ? 45.184 19.585 46.526 1.00 58.90 369 LYS Y C 1
ATOM 3302 O O . LYS D 2 87 ? 45.538 20.468 47.313 1.00 58.94 369 LYS Y O 1
ATOM 3308 N N . ASP D 2 88 ? 43.913 19.354 46.216 1.00 59.00 370 ASP Y N 1
ATOM 3309 C CA . ASP D 2 88 ? 42.829 20.111 46.825 1.00 58.24 370 ASP Y CA 1
ATOM 3310 C C . ASP D 2 88 ? 41.656 19.170 47.082 1.00 58.38 370 ASP Y C 1
ATOM 3311 O O . ASP D 2 88 ? 41.494 18.156 46.396 1.00 56.85 370 ASP Y O 1
ATOM 3316 N N . GLU D 2 89 ? 40.847 19.513 48.081 1.00 58.12 371 GLU Y N 1
ATOM 3317 C CA . GLU D 2 89 ? 39.694 18.708 48.458 1.00 57.14 371 GLU Y CA 1
ATOM 3318 C C . GLU D 2 89 ? 38.507 19.576 48.841 1.00 56.82 371 GLU Y C 1
ATOM 3319 O O . GLU D 2 89 ? 38.592 20.384 49.767 1.00 56.99 371 GLU Y O 1
ATOM 3325 N N . LYS D 2 90 ? 37.402 19.410 48.118 1.00 56.70 372 LYS Y N 1
ATOM 3326 C CA . LYS D 2 90 ? 36.180 20.158 48.399 1.00 55.62 372 LYS Y CA 1
ATOM 3327 C C . LYS D 2 90 ? 35.053 19.140 48.492 1.00 54.16 372 LYS Y C 1
ATOM 3328 O O . LYS D 2 90 ? 35.023 18.157 47.747 1.00 54.60 372 LYS Y O 1
ATOM 3334 N N . GLN D 2 91 ? 34.122 19.376 49.403 1.00 52.04 373 GLN Y N 1
ATOM 3335 C CA . GLN D 2 91 ? 33.034 18.438 49.618 1.00 50.01 373 GLN Y CA 1
ATOM 3336 C C . GLN D 2 91 ? 31.662 19.049 49.389 1.00 48.56 373 GLN Y C 1
ATOM 3337 O O . GLN D 2 91 ? 31.500 20.259 49.460 1.00 48.52 373 GLN Y O 1
ATOM 3343 N N . ILE D 2 92 ? 30.680 18.198 49.111 1.00 47.40 374 ILE Y N 1
ATOM 3344 C CA . ILE D 2 92 ? 29.312 18.638 48.865 1.00 45.30 374 ILE Y CA 1
ATOM 3345 C C . ILE D 2 92 ? 28.314 17.543 49.243 1.00 46.21 374 ILE Y C 1
ATOM 3346 O O . ILE D 2 92 ? 28.572 16.353 49.048 1.00 46.24 374 ILE Y O 1
ATOM 3351 N N . SER D 2 93 ? 27.176 17.951 49.792 1.00 46.50 375 SER Y N 1
ATOM 3352 C CA . SER D 2 93 ? 26.146 17.006 50.186 1.00 46.99 375 SER Y CA 1
ATOM 3353 C C . SER D 2 93 ? 25.169 16.804 49.026 1.00 47.34 375 SER Y C 1
ATOM 3354 O O . SER D 2 93 ? 24.848 17.749 48.303 1.00 46.79 375 SER Y O 1
ATOM 3357 N N . ALA D 2 94 ? 24.700 15.569 48.853 1.00 47.34 376 ALA Y N 1
ATOM 3358 C CA . ALA D 2 94 ? 23.779 15.244 47.769 1.00 46.53 376 ALA Y CA 1
ATOM 3359 C C . ALA D 2 94 ? 22.533 14.466 48.211 1.00 46.64 376 ALA Y C 1
ATOM 3360 O O . ALA D 2 94 ? 22.619 13.484 48.955 1.00 46.32 376 ALA Y O 1
ATOM 3362 N N . HIS D 2 95 ? 21.376 14.921 47.738 1.00 46.68 377 HIS Y N 1
ATOM 3363 C CA . HIS D 2 95 ? 20.090 14.293 48.032 1.00 46.01 377 HIS Y CA 1
ATOM 3364 C C . HIS D 2 95 ? 19.406 14.101 46.695 1.00 44.65 377 HIS Y C 1
ATOM 3365 O O . HIS D 2 95 ? 19.159 15.071 45.989 1.00 45.25 377 HIS Y O 1
ATOM 3372 N N . PHE D 2 96 ? 19.105 12.861 46.340 1.00 43.62 378 PHE Y N 1
ATOM 3373 C CA . PHE D 2 96 ? 18.452 12.594 45.066 1.00 43.04 378 PHE Y CA 1
ATOM 3374 C C . PHE D 2 96 ? 16.985 12.250 45.261 1.00 42.50 378 PHE Y C 1
ATOM 3375 O O . PHE D 2 96 ? 16.145 12.567 44.417 1.00 43.54 378 PHE Y O 1
ATOM 3383 N N . MET D 2 97 ? 16.694 11.592 46.378 1.00 41.54 379 MET Y N 1
ATOM 3384 C CA . MET D 2 97 ? 15.337 11.219 46.748 1.00 40.78 379 MET Y CA 1
ATOM 3385 C C . MET D 2 97 ? 15.354 10.598 48.136 1.00 42.15 379 MET Y C 1
ATOM 3386 O O . MET D 2 97 ? 16.331 9.960 48.531 1.00 41.44 379 MET Y O 1
ATOM 3391 N N . GLY D 2 98 ? 14.269 10.799 48.876 1.00 42.63 380 GLY Y N 1
ATOM 3392 C CA . GLY D 2 98 ? 14.183 10.261 50.218 1.00 44.84 380 GLY Y CA 1
ATOM 3393 C C . GLY D 2 98 ? 13.955 8.765 50.277 1.00 46.20 380 GLY Y C 1
ATOM 3394 O O . GLY D 2 98 ? 13.546 8.143 49.297 1.00 46.56 380 GLY Y O 1
ATOM 3395 N N . TRP D 2 99 ? 14.228 8.182 51.436 1.00 48.60 381 TRP Y N 1
ATOM 3396 C CA . TRP D 2 99 ? 14.033 6.751 51.627 1.00 51.84 381 TRP Y CA 1
ATOM 3397 C C . TRP D 2 99 ? 12.528 6.453 51.614 1.00 53.52 381 TRP Y C 1
ATOM 3398 O O . TRP D 2 99 ? 11.707 7.293 52.012 1.00 52.54 381 TRP Y O 1
ATOM 3409 N N . PRO D 2 100 ? 12.147 5.251 51.148 1.00 54.54 382 PRO Y N 1
ATOM 3410 C CA . PRO D 2 100 ? 10.743 4.835 51.080 1.00 55.05 382 PRO Y CA 1
ATOM 3411 C C . PRO D 2 100 ? 10.010 5.064 52.400 1.00 56.09 382 PRO Y C 1
ATOM 3412 O O . PRO D 2 100 ? 10.349 4.454 53.413 1.00 56.03 382 PRO Y O 1
ATOM 3416 N N . GLY D 2 101 ? 9.013 5.946 52.381 1.00 57.28 383 GLY Y N 1
ATOM 3417 C CA . GLY D 2 101 ? 8.252 6.227 53.588 1.00 58.47 383 GLY Y CA 1
ATOM 3418 C C . GLY D 2 101 ? 7.975 7.705 53.792 1.00 59.96 383 GLY Y C 1
ATOM 3419 O O . GLY D 2 101 ? 7.000 8.227 53.205 1.00 61.93 383 GLY Y O 1
#

Secondary structure (DSSP, 8-state):
--SSS--GGGS-PEESS-EEEEEE----EEEBTTS-EEEE-SEEE-SSSSEEE--EEEEEEPP---SBSSPPTTB-TTTEEEEEEEEEEEEEEEEE-SS--EEEEEEEEEEEEEEEEEE--/---TTTS-PEESS-EEEEEE----EEEBTTS-EEEE-SB-------B--EEEEEE-B---TT-TTSBTSPPTTB-TTTB--EEEEEEEEEEEEEE-TT--EEEEEEEEEEEEEEEE-B---/--EEEEEEEE---EESSSEEEEEEEEEESPPEEEEEETTEE----SSEEEEEEEE-SSEEEEEEEESS--GGG-EEEEEEEEETTEEEEEEEEE-------/--EEEEEEEE---EESSSEEEEEEEEEES--EEEEEESSSB----SSEEEEEEEE-SSEEEEEEEESS--GGG-EEEEEEEEETTEEEEEEEEE-S-----

Sequence (444 aa):
GVSETAPASRRGELAVCDAVSGWVTDRRTAVDLRGREVEVLGEVPAAGGSPLRQYFFETRCKADPGAGGGGCRGVDRRHWVSECKAKQSYVRALTADAQGRVGWRWIRIDTACVCTLLSRTTAPASRRGELAVCDAVSGWVTDRRTAVDLRGREVEVLGEVPAASPLRQYFFETRCKADAEEGGPGAGGGGCRGVDRRHWVSECKAKQSYVRALTADAQGRVGWRWIRIDTACVCTLLSRTGSHMAPTITFLESPTSDHHWCIPFTVKGNPKPALQWFYNGAILNESKYICTKIHVTNHTEYHGCLQLDNPTHMNNGDYTLIAKNEYGKDEKQISAHFMGWPGSHMAPTITFLESPTSDHHWCIPFTVKGNPKPALQWFYNGAILNESKYICTKIHVTNHTEYHGCLQLDNPTHMNNGDYTLIAKNEYGKDEKQISAHFMGWPG

CATH classification: 2.10.90.10

GO terms:
  GO:0005576 extracellular region (C, TAS)
  GO:0005515 protein binding (F, IPI)
  GO:0005576 extracellular region (C, EXP)

B-factor: mean 46.16, std 15.38, range [17.9, 104.92]

Foldseek 3Di:
DPVPDDDCVPDDDDFQAAKDKDKAQPDQWFAFPVRAIWGFDQWDAPPDHDTDGDIDIAMFTADDCRGAQQATHPDDPVWKDKGKGFDKDWDWGFIAHPVGDTGITTGIGTHDIDMDIDTPD/DDPPVVDDDDFQADKDKDKAQPDQWFAFPVRAIWGFDQWDDDCVTHGDIDIAMFTADDDDDDDERGAQAHTPPDDPQWKGKGKGFDKDWDWGFIAGPVGDTDITTGIGGHDIDMDIDTPHD/DFDWKDWPDWAEWDDDVWIWGKTKMFGPPAWDKFKAWANHGDDDDPAWAWDFPDDDDRMTITTRTHHPDDQVRWGKMKMWTGDPPGIDIDIYTYGDDDDDD/DFDAKDWPDWAEWDDDPWIWTKTKIFGPPAWDKWKAFPHHTDDADPAWAWDFPDDDPRITITTRTGHPDAQVRWGKMKMWTGDPHGIDIDIYTYDDYDDDD

Nearest PDB structures (foldseek):
  1hcf-assembly1_Y  TM=9.993E-01  e=5.842E-18  Homo sapiens
  5mo9-assembly1_X  TM=9.276E-01  e=1.507E-16  Homo sapiens
  3dmk-assembly1_A  TM=7.919E-01  e=7.980E-05  Drosophila melanogaster
  6zr7-assembly1_AAA  TM=8.375E-01  e=3.118E-04  Homo sapiens
  3dmk-assembly2_C-2  TM=8.029E-01  e=3.118E-04  Drosophila melanogaster